Protein 3CU0 (pdb70)

Nearest PDB structures (foldseek):
  3cu0-assembly1_B  TM=1.004E+00  e=2.466E-55  Homo sapiens
  1kws-assembly1_A  TM=9.991E-01  e=2.102E-51  Homo sapiens
  1kws-assembly1_B  TM=9.968E-01  e=1.285E-50  Homo sapiens
  1fgg-assembly1_B  TM=9.964E-01  e=1.549E-50  Homo sapiens
  2d0j-assembly2_D  TM=9.279E-01  e=7.425E-31  Homo sapiens

Solvent-accessible surface area: 20368 Å² total; per-residue (Å²): 64,12,0,14,0,0,0,13,4,102,76,64,54,14,4,38,0,1,0,12,22,6,9,19,11,1,44,37,11,85,159,11,7,0,0,0,0,4,42,21,99,28,73,36,121,34,0,44,38,22,1,80,92,29,74,26,80,39,0,7,0,21,26,108,61,157,304,54,85,50,161,15,8,74,2,9,16,39,0,1,36,0,5,42,56,152,30,37,31,72,26,43,86,62,120,32,19,89,120,77,39,62,0,0,0,0,0,0,29,11,24,3,3,4,8,90,76,0,0,62,35,0,22,162,11,89,13,1,0,0,2,1,2,0,10,13,29,14,0,47,10,6,3,8,84,39,124,100,39,128,11,90,20,42,27,15,21,82,67,97,88,16,65,4,4,5,20,6,0,0,0,0,0,4,0,62,30,1,43,98,75,76,121,0,84,1,62,65,117,13,89,150,26,36,21,19,7,17,0,0,65,96,7,32,82,43,115,67,5,46,22,63,0,59,82,7,70,101,4,6,0,2,52,9,95,26,60,164,23,160,32,62,40,18,118,109,9,60,99,119,70,127,29,5,68,117,93,18,74,17,79,29,0,15,0,0,0,13,4,115,72,67,58,12,5,39,0,1,0,13,23,6,11,15,11,0,41,25,14,80,155,13,12,0,0,0,0,3,30,17,101,27,70,34,118,35,0,45,39,22,1,80,90,24,79,26,96,36,0,5,0,14,42,91,28,160,151,86,14,4,56,0,7,18,53,0,1,44,0,5,34,53,130,28,38,28,82,27,46,38,60,124,33,18,89,133,76,39,63,0,0,0,0,0,0,31,11,23,4,2,4,8,107,91,0,0,77,50,0,15,165,7,213,15,0,0,0,3,0,3,0,11,15,26,14,0,49,9,6,5,4,91,39,44,150,39,120,12,101,24,50,23,18,19,83,56,95,87,16,66,4,4,6,19,6,0,0,0,0,0,3,2,57,31,2,42,100,78,72,83,1,74,2,61,55,111,12,88,158,19,45,12,19,6,18,0,0,68,94,7,30,74,47,124,71,3,30,21,55,0,57,82,8,72,103,6,7,0,4,48,10,122,28,60,182,24,74,36,63,51,8,112,97,4,100,191,108,71,129,22,5,66,124,91,19,72,16

Structure (mmCIF, N/CA/C/O backbone):
data_3CU0
#
_entry.id   3CU0
#
_cell.length_a   57.047
_cell.length_b   48.399
_cell.length_c   103.708
_cell.angle_alpha   90.00
_cell.angle_beta   92.40
_cell.angle_gamma   90.00
#
_symmetry.space_group_name_H-M   'P 1 21 1'
#
loop_
_entity.id
_entity.type
_entity.pdbx_description
1 polymer 'Galactosylgalactosylxylosylprotein 3-beta-glucuronosyltransferase 3'
2 branched beta-D-galactopyranose-(1-3)-beta-D-galactopyranose
3 non-polymer 'MANGANESE (II) ION'
4 non-polymer 'SULFATE ION'
5 non-polymer "URIDINE-5'-DIPHOSPHATE"
6 water water
#
loop_
_atom_site.group_PDB
_atom_site.id
_atom_site.type_symbol
_atom_site.label_atom_id
_atom_site.label_alt_id
_atom_site.label_comp_id
_atom_site.label_asym_id
_atom_site.label_entity_id
_atom_site.label_seq_id
_atom_site.pdbx_PDB_ins_code
_atom_site.Cartn_x
_atom_site.Cartn_y
_atom_site.Cartn_z
_atom_site.occupancy
_atom_site.B_iso_or_equiv
_atom_site.auth_seq_id
_atom_site.auth_comp_id
_atom_site.auth_asym_id
_atom_site.auth_atom_id
_atom_site.pdbx_PDB_model_num
ATOM 1 N N . MET A 1 21 ? -2.826 1.596 5.620 1.00 36.52 75 MET A N 1
ATOM 2 C CA . MET A 1 21 ? -1.803 0.620 5.141 1.00 36.80 75 MET A CA 1
ATOM 3 C C . MET A 1 21 ? -0.974 0.090 6.307 1.00 34.12 75 MET A C 1
ATOM 4 O O . MET A 1 21 ? -0.723 0.812 7.270 1.00 33.62 75 MET A O 1
ATOM 9 N N . THR A 1 22 ? -0.548 -1.167 6.221 1.00 30.58 76 THR A N 1
ATOM 10 C CA . THR A 1 22 ? 0.240 -1.773 7.295 1.00 29.05 76 THR A CA 1
ATOM 11 C C . THR A 1 22 ? 1.723 -1.449 7.206 1.00 25.82 76 THR A C 1
ATOM 12 O O . THR A 1 22 ? 2.320 -1.516 6.138 1.00 23.29 76 THR A O 1
ATOM 16 N N . ILE A 1 23 ? 2.314 -1.109 8.345 1.00 25.17 77 ILE A N 1
ATOM 17 C CA . ILE A 1 23 ? 3.738 -0.794 8.408 1.00 22.28 77 ILE A CA 1
ATOM 18 C C . ILE A 1 23 ? 4.494 -1.972 9.022 1.00 21.53 77 ILE A C 1
ATOM 19 O O . ILE A 1 23 ? 4.159 -2.419 10.117 1.00 23.59 77 ILE A O 1
ATOM 24 N N . TYR A 1 24 ? 5.500 -2.475 8.314 1.00 20.80 78 TYR A N 1
ATOM 25 C CA . TYR A 1 24 ? 6.324 -3.569 8.823 1.00 21.59 78 TYR A CA 1
ATOM 26 C C . TYR A 1 24 ? 7.630 -2.947 9.311 1.00 20.03 78 TYR A C 1
ATOM 27 O O . TYR A 1 24 ? 8.415 -2.428 8.517 1.00 21.10 78 TYR A O 1
ATOM 36 N N . VAL A 1 25 ? 7.848 -2.995 10.617 1.00 19.13 79 VAL A N 1
ATOM 37 C CA . VAL A 1 25 ? 9.044 -2.423 11.226 1.00 18.67 79 VAL A CA 1
ATOM 38 C C . VAL A 1 25 ? 10.128 -3.484 11.432 1.00 17.41 79 VAL A C 1
ATOM 39 O O . VAL A 1 25 ? 9.946 -4.440 12.186 1.00 19.63 79 VAL A O 1
ATOM 43 N N . VAL A 1 26 ? 11.258 -3.305 10.758 1.00 16.25 80 VAL A N 1
ATOM 44 C CA . VAL A 1 26 ? 12.368 -4.250 10.841 1.00 18.12 80 VAL A CA 1
ATOM 45 C C . VAL A 1 26 ? 13.389 -3.787 11.862 1.00 18.84 80 VAL A C 1
ATOM 46 O O . VAL A 1 26 ? 14.038 -2.759 11.687 1.00 18.51 80 VAL A O 1
ATOM 50 N N . THR A 1 27 ? 13.546 -4.573 12.917 1.00 19.57 81 THR A N 1
ATOM 51 C CA . THR A 1 27 ? 14.452 -4.216 13.989 1.00 18.33 81 THR A CA 1
ATOM 52 C C . THR A 1 27 ? 15.474 -5.284 14.389 1.00 19.97 81 THR A C 1
ATOM 53 O O . THR A 1 27 ? 15.114 -6.336 14.914 1.00 20.34 81 THR A O 1
ATOM 57 N N . PRO A 1 28 ? 16.759 -5.043 14.110 1.00 20.46 82 PRO A N 1
ATOM 58 C CA . PRO A 1 28 ? 17.753 -6.043 14.514 1.00 22.35 82 PRO A CA 1
ATOM 59 C C . PRO A 1 28 ? 18.069 -5.758 15.987 1.00 22.79 82 PRO A C 1
ATOM 60 O O . PRO A 1 28 ? 17.988 -4.610 16.433 1.00 21.28 82 PRO A O 1
ATOM 64 N N . THR A 1 29 ? 18.407 -6.788 16.751 1.00 23.65 83 THR A N 1
ATOM 65 C CA . THR A 1 29 ? 18.715 -6.583 18.160 1.00 24.69 83 THR A CA 1
ATOM 66 C C . THR A 1 29 ? 19.660 -7.687 18.623 1.00 26.19 83 THR A C 1
ATOM 67 O O . THR A 1 29 ? 19.657 -8.784 18.065 1.00 25.09 83 THR A O 1
ATOM 71 N N . TYR A 1 30 ? 20.478 -7.388 19.627 1.00 27.47 84 TYR A N 1
ATOM 72 C CA . TYR A 1 30 ? 21.427 -8.363 20.162 1.00 25.48 84 TYR A CA 1
ATOM 73 C C . TYR A 1 30 ? 21.497 -8.211 21.675 1.00 25.57 84 TYR A C 1
ATOM 74 O O . TYR A 1 30 ? 21.283 -7.126 22.208 1.00 23.50 84 TYR A O 1
ATOM 83 N N . ALA A 1 31 ? 21.800 -9.299 22.368 1.00 25.26 85 ALA A N 1
ATOM 84 C CA . ALA A 1 31 ? 21.865 -9.263 23.820 1.00 25.21 85 ALA A CA 1
ATOM 85 C C . ALA A 1 31 ? 23.047 -8.479 24.379 1.00 24.37 85 ALA A C 1
ATOM 86 O O . ALA A 1 31 ? 24.191 -8.673 23.981 1.00 25.74 85 ALA A O 1
ATOM 88 N N . ARG A 1 32 ? 22.744 -7.568 25.296 1.00 25.31 86 ARG A N 1
ATOM 89 C CA . ARG A 1 32 ? 23.747 -6.765 25.991 1.00 23.32 86 ARG A CA 1
ATOM 90 C C . ARG A 1 32 ? 23.021 -6.127 27.169 1.00 23.22 86 ARG A C 1
ATOM 91 O O . ARG A 1 32 ? 21.789 -6.152 27.228 1.00 24.05 86 ARG A O 1
ATOM 99 N N . LEU A 1 33 ? 23.772 -5.584 28.118 1.00 22.46 87 LEU A N 1
ATOM 100 C CA . LEU A 1 33 ? 23.172 -4.995 29.307 1.00 23.70 87 LEU A CA 1
ATOM 101 C C . LEU A 1 33 ? 21.885 -4.192 29.074 1.00 22.41 87 LEU A C 1
ATOM 102 O O . LEU A 1 33 ? 20.868 -4.459 29.714 1.00 20.05 87 LEU A O 1
ATOM 107 N N . VAL A 1 34 ? 21.914 -3.237 28.147 1.00 21.33 88 VAL A N 1
ATOM 108 C CA . VAL A 1 34 ? 20.740 -2.395 27.898 1.00 21.53 88 VAL A CA 1
ATOM 109 C C . VAL A 1 34 ? 19.683 -2.921 26.918 1.00 22.35 88 VAL A C 1
ATOM 110 O O . VAL A 1 34 ? 18.699 -2.234 26.653 1.00 20.68 88 VAL A O 1
ATOM 114 N N . GLN A 1 35 ? 19.858 -4.130 26.393 1.00 22.49 89 GLN A N 1
ATOM 115 C CA . GLN A 1 35 ? 18.897 -4.649 25.424 1.00 22.44 89 GLN A CA 1
ATOM 116 C C . GLN A 1 35 ? 17.430 -4.556 25.828 1.00 22.06 89 GLN A C 1
ATOM 117 O O . GLN A 1 35 ? 16.627 -3.964 25.108 1.00 20.91 89 GLN A O 1
ATOM 123 N N . LYS A 1 36 ? 17.072 -5.138 26.966 1.00 20.45 90 LYS A N 1
ATOM 124 C CA . LYS A 1 36 ? 15.676 -5.113 27.387 1.00 20.61 90 LYS A CA 1
ATOM 125 C C . LYS A 1 36 ? 15.131 -3.697 27.547 1.00 21.26 90 LYS A C 1
ATOM 126 O O . LYS A 1 36 ? 14.008 -3.412 27.135 1.00 18.70 90 LYS A O 1
ATOM 132 N N . ALA A 1 37 ? 15.916 -2.806 28.141 1.00 20.67 91 ALA A N 1
ATOM 133 C CA . ALA A 1 37 ? 15.448 -1.432 28.306 1.00 20.61 91 ALA A CA 1
ATOM 134 C C . ALA A 1 37 ? 15.134 -0.828 26.935 1.00 19.80 91 ALA A C 1
ATOM 135 O O . ALA A 1 37 ? 14.135 -0.124 26.778 1.00 20.03 91 ALA A O 1
ATOM 137 N N . GLU A 1 38 ? 15.984 -1.099 25.944 1.00 18.24 92 GLU A N 1
ATOM 138 C CA . GLU A 1 38 ? 15.757 -0.563 24.601 1.00 18.20 92 GLU A CA 1
ATOM 139 C C . GLU A 1 38 ? 14.503 -1.164 23.957 1.00 19.21 92 GLU A C 1
ATOM 140 O O . GLU A 1 38 ? 13.709 -0.444 23.340 1.00 17.98 92 GLU A O 1
ATOM 146 N N . LEU A 1 39 ? 14.312 -2.475 24.099 1.00 17.33 93 LEU A N 1
ATOM 147 C CA . LEU A 1 39 ? 13.141 -3.121 23.512 1.00 19.39 93 LEU A CA 1
ATOM 148 C C . LEU A 1 39 ? 11.851 -2.715 24.242 1.00 20.79 93 LEU A C 1
ATOM 149 O O . LEU A 1 39 ? 10.769 -2.710 23.650 1.00 19.55 93 LEU A O 1
ATOM 154 N N . VAL A 1 40 ? 11.961 -2.372 25.521 1.00 18.46 94 VAL A N 1
ATOM 155 C CA . VAL A 1 40 ? 10.791 -1.939 26.273 1.00 21.10 94 VAL A CA 1
ATOM 156 C C . VAL A 1 40 ? 10.287 -0.604 25.718 1.00 22.81 94 VAL A C 1
ATOM 157 O O . VAL A 1 40 ? 9.092 -0.442 25.457 1.00 20.70 94 VAL A O 1
ATOM 161 N N A ARG A 1 41 ? 11.181 0.361 25.528 0.50 22.44 95 ARG A N 1
ATOM 162 N N B ARG A 1 41 ? 11.208 0.337 25.529 0.50 22.18 95 ARG A N 1
ATOM 163 C CA A ARG A 1 41 ? 10.728 1.642 25.009 0.50 23.21 95 ARG A CA 1
ATOM 164 C CA B ARG A 1 41 ? 10.860 1.653 25.009 0.50 23.0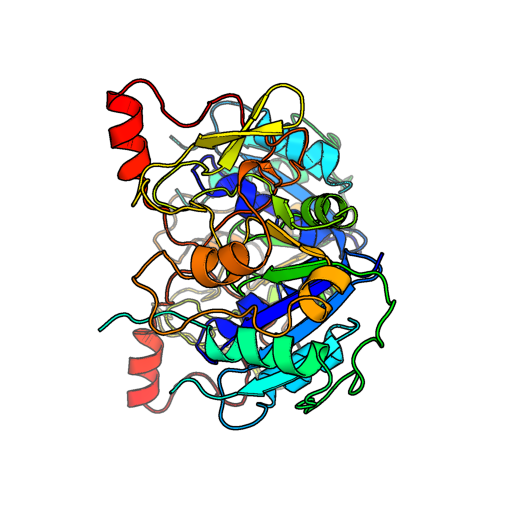6 95 ARG A CA 1
ATOM 165 C C A ARG A 1 41 ? 10.324 1.570 23.541 0.50 22.32 95 ARG A C 1
ATOM 166 C C B ARG A 1 41 ? 10.371 1.584 23.562 0.50 22.19 95 ARG A C 1
ATOM 167 O O A ARG A 1 41 ? 9.414 2.278 23.114 0.50 21.70 95 ARG A O 1
ATOM 168 O O B ARG A 1 41 ? 9.442 2.294 23.180 0.50 21.75 95 ARG A O 1
ATOM 183 N N . LEU A 1 42 ? 10.978 0.713 22.763 1.00 20.67 96 LEU A N 1
ATOM 184 C CA . LEU A 1 42 ? 10.596 0.593 21.361 1.00 21.05 96 LEU A CA 1
ATOM 185 C C . LEU A 1 42 ? 9.229 -0.077 21.221 1.00 21.60 96 LEU A C 1
ATOM 186 O O . LEU A 1 42 ? 8.386 0.388 20.450 1.00 19.63 96 LEU A O 1
ATOM 191 N N . SER A 1 43 ? 9.003 -1.164 21.958 1.00 21.85 97 SER A N 1
ATOM 192 C CA . SER A 1 43 ? 7.714 -1.846 21.900 1.00 22.24 97 SER A CA 1
ATOM 193 C C . SER A 1 43 ? 6.595 -0.956 22.441 1.00 21.29 97 SER A C 1
ATOM 194 O O . SER A 1 43 ? 5.475 -0.974 21.920 1.00 21.17 97 SER A O 1
ATOM 197 N N . GLN A 1 44 ? 6.890 -0.164 23.470 1.00 21.58 98 GLN A N 1
ATOM 198 C CA . GLN A 1 44 ? 5.880 0.729 24.026 1.00 22.29 98 GLN A CA 1
ATOM 199 C C . GLN A 1 44 ? 5.533 1.840 23.037 1.00 22.31 98 GLN A C 1
ATOM 200 O O . GLN A 1 44 ? 4.390 2.311 22.986 1.00 22.56 98 GLN A O 1
ATOM 206 N N . THR A 1 45 ? 6.513 2.253 22.242 1.00 20.05 99 THR A N 1
ATOM 207 C CA . THR A 1 45 ? 6.274 3.272 21.229 1.00 19.70 99 THR A CA 1
ATOM 208 C C . THR A 1 45 ? 5.355 2.669 20.172 1.00 19.81 99 THR A C 1
ATOM 209 O O . THR A 1 45 ? 4.368 3.282 19.768 1.00 20.49 99 THR A O 1
ATOM 213 N N . LEU A 1 46 ? 5.693 1.460 19.732 1.00 18.89 100 LEU A N 1
ATOM 214 C CA . LEU A 1 46 ? 4.927 0.771 18.703 1.00 21.50 100 LEU A CA 1
ATOM 215 C C . LEU A 1 46 ? 3.494 0.430 19.101 1.00 22.57 100 LEU A C 1
ATOM 216 O O . LEU A 1 46 ? 2.631 0.290 18.236 1.00 23.35 100 LEU A O 1
ATOM 221 N N . SER A 1 47 ? 3.235 0.288 20.395 1.00 23.27 101 SER A N 1
ATOM 222 C CA . SER A 1 47 ? 1.890 -0.040 20.843 1.00 27.24 101 SER A CA 1
ATOM 223 C C . SER A 1 47 ? 0.954 1.144 20.629 1.00 27.99 101 SER A C 1
ATOM 224 O O . SER A 1 47 ? -0.262 1.003 20.725 1.00 30.98 101 SER A O 1
ATOM 227 N N . LEU A 1 48 ? 1.527 2.308 20.333 1.00 29.14 102 LEU A N 1
ATOM 228 C CA . LEU A 1 48 ? 0.756 3.527 20.100 1.00 28.87 102 LEU A CA 1
ATOM 229 C C . LEU A 1 48 ? 0.377 3.674 18.624 1.00 29.26 102 LEU A C 1
ATOM 230 O O . LEU A 1 48 ? -0.390 4.564 18.260 1.00 29.57 102 LEU A O 1
ATOM 235 N N . VAL A 1 49 ? 0.912 2.794 17.784 1.00 27.31 103 VAL A N 1
ATOM 236 C CA . VAL A 1 49 ? 0.672 2.858 16.346 1.00 27.34 103 VAL A CA 1
ATOM 237 C C . VAL A 1 49 ? -0.205 1.740 15.808 1.00 27.72 103 VAL A C 1
ATOM 238 O O . VAL A 1 49 ? 0.123 0.567 15.938 1.00 24.54 103 VAL A O 1
ATOM 242 N N . PRO A 1 50 ? -1.328 2.097 15.170 1.00 29.28 104 PRO A N 1
ATOM 243 C CA . PRO A 1 50 ? -2.242 1.101 14.608 1.00 29.18 104 PRO A CA 1
ATOM 244 C C . PRO A 1 50 ? -1.667 0.451 13.349 1.00 30.38 104 PRO A C 1
ATOM 245 O O . PRO A 1 50 ? -0.763 1.002 12.708 1.00 27.16 104 PRO A O 1
ATOM 249 N N . ARG A 1 51 ? -2.200 -0.720 13.004 1.00 29.61 105 ARG A N 1
ATOM 250 C CA . ARG A 1 51 ? -1.767 -1.468 11.828 1.00 30.96 105 ARG A CA 1
ATOM 251 C C . ARG A 1 51 ? -0.260 -1.481 11.649 1.00 30.62 105 ARG A C 1
ATOM 252 O O . ARG A 1 51 ? 0.266 -1.040 10.622 1.00 27.12 105 ARG A O 1
ATOM 260 N N . LEU A 1 52 ? 0.429 -1.996 12.661 1.00 29.23 106 LEU A N 1
ATOM 261 C CA . LEU A 1 52 ? 1.879 -2.078 12.638 1.00 28.66 106 LEU A CA 1
ATOM 262 C C . LEU A 1 52 ? 2.328 -3.498 12.965 1.00 28.86 106 LEU A C 1
ATOM 263 O O . LEU A 1 52 ? 1.896 -4.086 13.954 1.00 31.05 106 LEU A O 1
ATOM 268 N N . HIS A 1 53 ? 3.201 -4.039 12.124 1.00 27.23 107 HIS A N 1
ATOM 269 C CA . HIS A 1 53 ? 3.707 -5.395 12.298 1.00 27.07 107 HIS A CA 1
ATOM 270 C C . HIS A 1 53 ? 5.214 -5.334 12.595 1.00 26.29 107 HIS A C 1
ATOM 271 O O . HIS A 1 53 ? 6.012 -4.918 11.754 1.00 23.92 107 HIS A O 1
ATOM 278 N N . TRP A 1 54 ? 5.596 -5.747 13.798 1.00 24.91 108 TRP A N 1
ATOM 279 C CA . TRP A 1 54 ? 6.997 -5.708 14.204 1.00 23.14 108 TRP A CA 1
ATOM 280 C C . TRP A 1 54 ? 7.755 -6.978 13.858 1.00 23.38 108 TRP A C 1
ATOM 281 O O . TRP A 1 54 ? 7.380 -8.073 14.277 1.00 24.14 108 TRP A O 1
ATOM 292 N N . LEU A 1 55 ? 8.819 -6.818 13.077 1.00 22.15 109 LEU A N 1
ATOM 293 C CA . LEU A 1 55 ? 9.678 -7.927 12.681 1.00 22.31 109 LEU A CA 1
ATOM 294 C C . LEU A 1 55 ? 10.973 -7.770 13.471 1.00 22.08 109 LEU A C 1
ATOM 295 O O . LEU A 1 55 ? 11.890 -7.057 13.057 1.00 22.20 109 LEU A O 1
ATOM 300 N N . LEU A 1 56 ? 11.031 -8.425 14.622 1.00 21.30 110 LEU A N 1
ATOM 301 C CA . LEU A 1 56 ? 12.198 -8.348 15.493 1.00 21.69 110 LEU A CA 1
ATOM 302 C C . LEU A 1 56 ? 13.142 -9.491 15.159 1.00 22.22 110 LEU A C 1
ATOM 303 O O . LEU A 1 56 ? 12.774 -10.658 15.262 1.00 23.95 110 LEU A O 1
ATOM 308 N N . VAL A 1 57 ? 14.356 -9.148 14.747 1.00 22.58 111 VAL A N 1
ATOM 309 C CA . VAL A 1 57 ? 15.349 -10.145 14.369 1.00 22.61 111 VAL A CA 1
ATOM 310 C C . VAL A 1 57 ? 16.502 -10.172 15.369 1.00 24.62 111 VAL A C 1
ATOM 311 O O . VAL A 1 57 ? 17.258 -9.208 15.470 1.00 22.55 111 VAL A O 1
ATOM 315 N N . GLU A 1 58 ? 16.639 -11.279 16.098 1.00 25.31 112 GLU A N 1
ATOM 316 C CA . GLU A 1 58 ? 17.712 -11.412 17.079 1.00 27.04 112 GLU A CA 1
ATOM 317 C C . GLU A 1 58 ? 19.028 -11.846 16.465 1.00 28.93 112 GLU A C 1
ATOM 318 O O . GLU A 1 58 ? 19.071 -12.757 15.636 1.00 30.87 112 GLU A O 1
ATOM 324 N N . ASP A 1 59 ? 20.102 -11.192 16.892 1.00 29.10 113 ASP A N 1
ATOM 325 C CA . ASP A 1 59 ? 21.434 -11.530 16.435 1.00 30.74 113 ASP A CA 1
ATOM 326 C C . ASP A 1 59 ? 21.924 -12.603 17.409 1.00 31.47 113 ASP A C 1
ATOM 327 O O . ASP A 1 59 ? 22.724 -12.330 18.306 1.00 28.83 113 ASP A O 1
ATOM 332 N N . ALA A 1 60 ? 21.410 -13.817 17.239 1.00 31.67 114 ALA A N 1
ATOM 333 C CA . ALA A 1 60 ? 21.783 -14.942 18.091 1.00 32.72 114 ALA A CA 1
ATOM 334 C C . ALA A 1 60 ? 21.864 -16.219 17.260 1.00 34.75 114 ALA A C 1
ATOM 335 O O . ALA A 1 60 ? 21.748 -16.183 16.032 1.00 35.90 114 ALA A O 1
ATOM 337 N N . GLU A 1 61 ? 22.070 -17.345 17.936 1.00 35.84 115 GLU A N 1
ATOM 338 C CA . GLU A 1 61 ? 22.152 -18.642 17.271 1.00 36.27 115 GLU A CA 1
ATOM 339 C C . GLU A 1 61 ? 20.774 -19.293 17.340 1.00 35.62 115 GLU A C 1
ATOM 340 O O . GLU A 1 61 ? 20.472 -20.228 16.596 1.00 37.14 115 GLU A O 1
ATOM 342 N N . GLY A 1 62 ? 19.941 -18.775 18.238 1.00 34.60 116 GLY A N 1
ATOM 343 C CA . GLY A 1 62 ? 18.593 -19.280 18.417 1.00 31.57 116 GLY A CA 1
ATOM 344 C C . GLY A 1 62 ? 17.824 -18.264 19.238 1.00 31.93 116 GLY A C 1
ATOM 345 O O . GLY A 1 62 ? 18.436 -17.362 19.808 1.00 33.45 116 GLY A O 1
ATOM 346 N N . PRO A 1 63 ? 16.494 -18.370 19.334 1.00 29.95 117 PRO A N 1
ATOM 347 C CA . PRO A 1 63 ? 15.767 -17.376 20.129 1.00 30.45 117 PRO A CA 1
ATOM 348 C C . PRO A 1 63 ? 16.158 -17.404 21.598 1.00 31.96 117 PRO A C 1
ATOM 349 O O . PRO A 1 63 ? 16.517 -18.457 22.135 1.00 32.52 117 PRO A O 1
ATOM 353 N N . THR A 1 64 ? 16.101 -16.242 22.243 1.00 30.93 118 THR A N 1
ATOM 354 C CA . THR A 1 64 ? 16.439 -16.139 23.655 1.00 30.12 118 THR A CA 1
ATOM 355 C C . THR A 1 64 ? 15.141 -15.960 24.429 1.00 29.36 118 THR A C 1
ATOM 356 O O . THR A 1 64 ? 14.168 -15.419 23.906 1.00 30.46 118 THR A O 1
ATOM 360 N N . PRO A 1 65 ? 15.091 -16.441 25.678 1.00 28.62 119 PRO A N 1
ATOM 361 C CA . PRO A 1 65 ? 13.843 -16.266 26.421 1.00 27.57 119 PRO A CA 1
ATOM 362 C C . PRO A 1 65 ? 13.525 -14.806 26.740 1.00 25.20 119 PRO A C 1
ATOM 363 O O . PRO A 1 65 ? 12.362 -14.441 26.877 1.00 26.05 119 PRO A O 1
ATOM 367 N N . LEU A 1 66 ? 14.553 -13.969 26.845 1.00 25.84 120 LEU A N 1
ATOM 368 C CA . LEU A 1 66 ? 14.335 -12.552 27.141 1.00 24.79 120 LEU A CA 1
ATOM 369 C C . LEU A 1 66 ? 13.479 -11.920 26.042 1.00 24.23 120 LEU A C 1
ATOM 370 O O . LEU A 1 66 ? 12.419 -11.349 26.316 1.00 24.16 120 LEU A O 1
ATOM 375 N N . VAL A 1 67 ? 13.931 -12.032 24.797 1.00 24.17 121 VAL A N 1
ATOM 376 C CA . VAL A 1 67 ? 13.185 -11.473 23.668 1.00 24.12 121 VAL A CA 1
ATOM 377 C C . VAL A 1 67 ? 11.832 -12.167 23.470 1.00 25.33 121 VAL A C 1
ATOM 378 O O . VAL A 1 67 ? 10.809 -11.509 23.302 1.00 25.33 121 VAL A O 1
ATOM 382 N N . SER A 1 68 ? 11.818 -13.497 23.499 1.00 26.04 122 SER A N 1
ATOM 383 C CA . SER A 1 68 ? 10.566 -14.233 23.324 1.00 26.83 122 SER A CA 1
ATOM 384 C C . SER A 1 68 ? 9.507 -13.791 24.337 1.00 26.26 122 SER A C 1
ATOM 385 O O . SER A 1 68 ? 8.335 -13.628 23.998 1.00 26.36 122 SER A O 1
ATOM 388 N N . GLY A 1 69 ? 9.923 -13.604 25.584 1.00 26.43 123 GLY A N 1
ATOM 389 C CA . GLY A 1 69 ? 8.985 -13.183 26.608 1.00 25.55 123 GLY A CA 1
ATOM 390 C C . GLY A 1 69 ? 8.487 -11.762 26.407 1.00 25.38 123 GLY A C 1
ATOM 391 O O . GLY A 1 69 ? 7.295 -11.485 26.570 1.00 25.62 123 GLY A O 1
ATOM 392 N N . LEU A 1 70 ? 9.393 -10.854 26.058 1.00 24.61 124 LEU A N 1
ATOM 393 C CA . LEU A 1 70 ? 9.006 -9.466 25.845 1.00 23.84 124 LEU A CA 1
ATOM 394 C C . LEU A 1 70 ? 8.024 -9.361 24.684 1.00 24.21 124 LEU A C 1
ATOM 395 O O . LEU A 1 70 ? 7.025 -8.649 24.774 1.00 26.07 124 LEU A O 1
ATOM 400 N N . LEU A 1 71 ? 8.294 -10.070 23.593 1.00 25.63 125 LEU A N 1
ATOM 401 C CA . LEU A 1 71 ? 7.379 -10.030 22.458 1.00 27.24 125 LEU A CA 1
ATOM 402 C C . LEU A 1 71 ? 5.992 -10.508 22.878 1.00 27.82 125 LEU A C 1
ATOM 403 O O . LEU A 1 71 ? 4.992 -9.833 22.627 1.00 28.33 125 LEU A O 1
ATOM 408 N N . ALA A 1 72 ? 5.939 -11.659 23.541 1.00 28.57 126 ALA A N 1
ATOM 409 C CA . ALA A 1 72 ? 4.670 -12.237 23.981 1.00 31.83 126 ALA A CA 1
ATOM 410 C C . ALA A 1 72 ? 3.866 -11.329 24.907 1.00 32.16 126 ALA A C 1
ATOM 411 O O . ALA A 1 72 ? 2.637 -11.332 24.870 1.00 34.51 126 ALA A O 1
ATOM 413 N N . ALA A 1 73 ? 4.552 -10.549 25.733 1.00 31.95 127 ALA A N 1
ATOM 414 C CA . ALA A 1 73 ? 3.868 -9.656 26.660 1.00 29.12 127 ALA A CA 1
ATOM 415 C C . ALA A 1 73 ? 3.578 -8.282 26.067 1.00 29.25 127 ALA A C 1
ATOM 416 O O . ALA A 1 73 ? 2.781 -7.519 26.622 1.00 27.25 127 ALA A O 1
ATOM 418 N N . SER A 1 74 ? 4.211 -7.972 24.939 1.00 28.13 128 SER A N 1
ATOM 419 C CA . SER A 1 74 ? 4.049 -6.668 24.292 1.00 29.12 128 SER A CA 1
ATOM 420 C C . SER A 1 74 ? 2.643 -6.353 23.799 1.00 28.29 128 SER A C 1
ATOM 421 O O . SER A 1 74 ? 2.234 -5.191 23.788 1.00 27.40 128 SER A O 1
ATOM 424 N N . GLY A 1 75 ? 1.915 -7.379 23.370 1.00 27.37 129 GLY A N 1
ATOM 425 C CA . GLY A 1 75 ? 0.570 -7.159 22.865 1.00 26.10 129 GLY A CA 1
ATOM 426 C C . GLY A 1 75 ? 0.569 -6.636 21.437 1.00 26.64 129 GLY A C 1
ATOM 427 O O . GLY A 1 75 ? -0.461 -6.200 20.919 1.00 25.75 129 GLY A O 1
ATOM 428 N N . LEU A 1 76 ? 1.728 -6.672 20.788 1.00 26.02 130 LEU A N 1
ATOM 429 C CA . LEU A 1 76 ? 1.834 -6.193 19.411 1.00 27.12 130 LEU A CA 1
ATOM 430 C C . LEU A 1 76 ? 1.711 -7.327 18.394 1.00 27.38 130 LEU A C 1
ATOM 431 O O . LEU A 1 76 ? 1.795 -8.505 18.747 1.00 27.53 130 LEU A O 1
ATOM 436 N N . LEU A 1 77 ? 1.497 -6.957 17.132 1.00 27.77 131 LEU A N 1
ATOM 437 C CA . LEU A 1 77 ? 1.447 -7.925 16.040 1.00 27.90 131 LEU A CA 1
ATOM 438 C C . LEU A 1 77 ? 2.927 -8.043 15.698 1.00 28.53 131 LEU A C 1
ATOM 439 O O . LEU A 1 77 ? 3.568 -7.039 15.377 1.00 26.61 131 LEU A O 1
ATOM 444 N N . PHE A 1 78 ? 3.473 -9.252 15.764 1.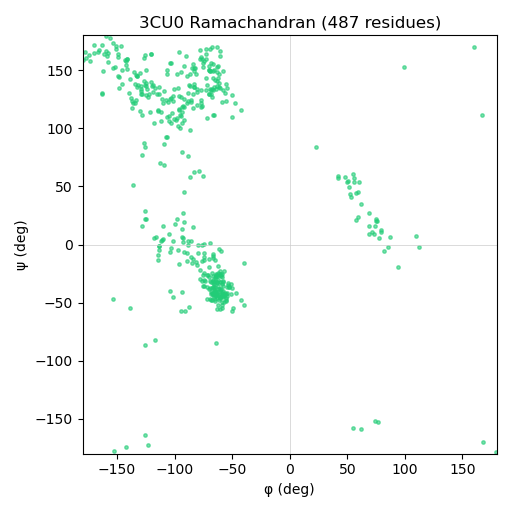00 26.06 132 PHE A N 1
ATOM 445 C CA . PHE A 1 78 ? 4.895 -9.425 15.513 1.00 27.46 132 PHE A CA 1
ATOM 446 C C . PHE A 1 78 ? 5.257 -10.766 14.908 1.00 27.97 132 PHE A C 1
ATOM 447 O O . PHE A 1 78 ? 4.475 -11.714 14.948 1.00 29.20 132 PHE A O 1
ATOM 455 N N . THR A 1 79 ? 6.473 -10.816 14.369 1.00 28.05 133 THR A N 1
ATOM 456 C CA . THR A 1 79 ? 7.066 -12.017 13.799 1.00 27.33 133 THR A CA 1
ATOM 457 C C . THR A 1 79 ? 8.500 -12.024 14.336 1.00 28.13 133 THR A C 1
ATOM 458 O O . THR A 1 79 ? 9.258 -11.069 14.136 1.00 27.95 133 THR A O 1
ATOM 462 N N . HIS A 1 80 ? 8.853 -13.100 15.031 1.00 26.14 134 HIS A N 1
ATOM 463 C CA . HIS A 1 80 ? 10.168 -13.262 15.648 1.00 25.33 134 HIS A CA 1
ATOM 464 C C . HIS A 1 80 ? 11.125 -13.984 14.698 1.00 26.76 134 HIS A C 1
ATOM 465 O O . HIS A 1 80 ? 10.823 -15.075 14.206 1.00 26.61 134 HIS A O 1
ATOM 472 N N . LEU A 1 81 ? 12.272 -13.370 14.424 1.00 25.42 135 LEU A N 1
ATOM 473 C CA . LEU A 1 81 ? 13.258 -13.970 13.527 1.00 26.97 135 LEU A CA 1
ATOM 474 C C . LEU A 1 81 ? 14.622 -14.069 14.205 1.00 28.28 135 LEU A C 1
ATOM 475 O O . LEU A 1 81 ? 14.868 -13.409 15.211 1.00 28.81 135 LEU A O 1
ATOM 480 N N . VAL A 1 82 ? 15.508 -14.894 13.658 1.00 28.09 136 VAL A N 1
ATOM 481 C CA . VAL A 1 82 ? 16.838 -15.063 14.235 1.00 31.24 136 VAL A CA 1
ATOM 482 C C . VAL A 1 82 ? 17.907 -15.373 13.199 1.00 32.77 136 VAL A C 1
ATOM 483 O O . VAL A 1 82 ? 17.707 -16.209 12.322 1.00 34.54 136 VAL A O 1
ATOM 487 N N . VAL A 1 83 ? 19.045 -14.700 13.314 1.00 34.65 137 VAL A N 1
ATOM 488 C CA . VAL A 1 83 ? 20.173 -14.924 12.418 1.00 36.31 137 VAL A CA 1
ATOM 489 C C . VAL A 1 83 ? 21.429 -14.337 13.049 1.00 38.53 137 VAL A C 1
ATOM 490 O O . VAL A 1 83 ? 21.441 -13.188 13.497 1.00 38.10 137 VAL A O 1
ATOM 494 N N . LEU A 1 84 ? 22.482 -15.142 13.086 1.00 40.22 138 LEU A N 1
ATOM 495 C CA . LEU A 1 84 ? 23.743 -14.738 13.685 1.00 42.91 138 LEU A CA 1
ATOM 496 C C . LEU A 1 84 ? 24.598 -13.883 12.760 1.00 44.99 138 LEU A C 1
ATOM 497 O O . LEU A 1 84 ? 24.568 -14.048 11.541 1.00 45.91 138 LEU A O 1
ATOM 502 N N . THR A 1 85 ? 25.347 -12.954 13.347 1.00 46.06 139 THR A N 1
ATOM 503 C CA . THR A 1 85 ? 26.232 -12.091 12.575 1.00 47.98 139 THR A CA 1
ATOM 504 C C . THR A 1 85 ? 27.534 -12.858 12.357 1.00 50.64 139 THR A C 1
ATOM 505 O O . THR A 1 85 ? 28.119 -13.380 13.305 1.00 50.43 139 THR A O 1
ATOM 509 N N . PRO A 1 86 ? 28.007 -12.936 11.103 1.00 53.23 140 PRO A N 1
ATOM 510 C CA . PRO A 1 86 ? 29.249 -13.654 10.804 1.00 54.82 140 PRO A CA 1
ATOM 511 C C . PRO A 1 86 ? 30.479 -13.034 11.465 1.00 56.43 140 PRO A C 1
ATOM 512 O O . PRO A 1 86 ? 31.261 -13.727 12.122 1.00 58.46 140 PRO A O 1
ATOM 516 N N . TRP A 1 98 ? 38.957 -3.626 8.994 1.00 65.60 152 TRP A N 1
ATOM 517 C CA . TRP A 1 98 ? 37.715 -4.075 8.373 1.00 65.53 152 TRP A CA 1
ATOM 518 C C . TRP A 1 98 ? 36.526 -3.219 8.795 1.00 64.90 152 TRP A C 1
ATOM 519 O O . TRP A 1 98 ? 36.518 -2.631 9.880 1.00 65.22 152 TRP A O 1
ATOM 530 N N . VAL A 1 99 ? 35.523 -3.155 7.925 1.00 63.66 153 VAL A N 1
ATOM 531 C CA . VAL A 1 99 ? 34.317 -2.390 8.203 1.00 61.89 153 VAL A CA 1
ATOM 532 C C . VAL A 1 99 ? 33.429 -3.245 9.093 1.00 60.34 153 VAL A C 1
ATOM 533 O O . VAL A 1 99 ? 33.199 -4.421 8.805 1.00 59.91 153 VAL A O 1
ATOM 535 N N . HIS A 1 100 ? 32.937 -2.654 10.176 1.00 58.18 154 HIS A N 1
ATOM 536 C CA . HIS A 1 100 ? 32.079 -3.371 11.105 1.00 55.81 154 HIS A CA 1
ATOM 537 C C . HIS A 1 100 ? 30.632 -2.884 11.033 1.00 53.83 154 HIS A C 1
ATOM 538 O O . HIS A 1 100 ? 30.131 -2.264 11.973 1.00 53.76 154 HIS A O 1
ATOM 540 N N . PRO A 1 101 ? 29.943 -3.150 9.907 1.00 51.47 155 PRO A N 1
ATOM 541 C CA . PRO A 1 101 ? 28.549 -2.721 9.764 1.00 48.44 155 PRO A CA 1
ATOM 542 C C . PRO A 1 101 ? 27.728 -3.507 10.771 1.00 45.53 155 PRO A C 1
ATOM 543 O O . PRO A 1 101 ? 28.068 -4.643 11.096 1.00 46.89 155 PRO A O 1
ATOM 547 N N . ARG A 1 102 ? 26.649 -2.919 11.266 1.00 40.85 156 ARG A N 1
ATOM 548 C CA . ARG A 1 102 ? 25.849 -3.610 12.261 1.00 37.17 156 ARG A CA 1
ATOM 549 C C . ARG A 1 102 ? 24.406 -3.892 11.856 1.00 32.42 156 ARG A C 1
ATOM 550 O O . ARG A 1 102 ? 23.732 -3.054 11.255 1.00 30.18 156 ARG A O 1
ATOM 558 N N . GLY A 1 103 ? 23.957 -5.100 12.175 1.00 28.74 157 GLY A N 1
ATOM 559 C CA . GLY A 1 103 ? 22.600 -5.511 11.872 1.00 26.51 157 GLY A CA 1
ATOM 560 C C . GLY A 1 103 ? 22.300 -5.798 10.417 1.00 24.87 157 GLY A C 1
ATOM 561 O O . GLY A 1 103 ? 21.138 -6.001 10.067 1.00 24.04 157 GLY A O 1
ATOM 562 N N . VAL A 1 104 ? 23.326 -5.838 9.570 1.00 25.04 158 VAL A N 1
ATOM 563 C CA . VAL A 1 104 ? 23.121 -6.091 8.142 1.00 25.70 158 VAL A CA 1
ATOM 564 C C . VAL A 1 104 ? 22.429 -7.422 7.857 1.00 25.67 158 VAL A C 1
ATOM 565 O O . VAL A 1 104 ? 21.405 -7.470 7.171 1.00 24.81 158 VAL A O 1
ATOM 569 N N . GLU A 1 105 ? 22.992 -8.502 8.383 1.00 26.36 159 GLU A N 1
ATOM 570 C CA . GLU A 1 105 ? 22.437 -9.829 8.168 1.00 27.22 159 GLU A CA 1
ATOM 571 C C . GLU A 1 105 ? 21.014 -9.963 8.721 1.00 26.50 159 GLU A C 1
ATOM 572 O O . GLU A 1 105 ? 20.160 -10.624 8.117 1.00 24.92 159 GLU A O 1
ATOM 578 N N . GLN A 1 106 ? 20.759 -9.344 9.871 1.00 23.73 160 GLN A N 1
ATOM 579 C CA . GLN A 1 106 ? 19.434 -9.406 10.482 1.00 22.14 160 GLN A CA 1
ATOM 580 C C . GLN A 1 106 ? 18.403 -8.672 9.621 1.00 21.79 160 GLN A C 1
ATOM 581 O O . GLN A 1 106 ? 17.274 -9.139 9.450 1.00 21.19 160 GLN A O 1
ATOM 587 N N . ARG A 1 107 ? 18.776 -7.517 9.083 1.00 20.60 161 ARG A N 1
ATOM 588 C CA . ARG A 1 107 ? 17.842 -6.786 8.238 1.00 20.66 161 ARG A CA 1
ATOM 589 C C . ARG A 1 107 ? 17.532 -7.594 6.982 1.00 20.37 161 ARG A C 1
ATOM 590 O O . ARG A 1 107 ? 16.384 -7.652 6.554 1.00 20.84 161 ARG A O 1
ATOM 598 N N . ASN A 1 108 ? 18.543 -8.232 6.400 1.00 21.31 162 ASN A N 1
ATOM 599 C CA . ASN A 1 108 ? 18.312 -9.029 5.201 1.00 23.97 162 ASN A CA 1
ATOM 600 C C . ASN A 1 108 ? 17.452 -10.257 5.488 1.00 24.72 162 ASN A C 1
ATOM 601 O O . ASN A 1 108 ? 16.688 -10.705 4.631 1.00 26.90 162 ASN A O 1
ATOM 606 N N . LYS A 1 109 ? 17.563 -10.798 6.695 1.00 25.25 163 LYS A N 1
ATOM 607 C CA . LYS A 1 109 ? 16.757 -11.960 7.066 1.00 25.14 163 LYS A CA 1
ATOM 608 C C . LYS A 1 109 ? 15.271 -11.588 7.033 1.00 24.57 163 LYS A C 1
ATOM 609 O O . LYS A 1 109 ? 14.436 -12.366 6.564 1.00 22.81 163 LYS A O 1
ATOM 615 N N . ALA A 1 110 ? 14.945 -10.395 7.529 1.00 22.33 164 ALA A N 1
ATOM 616 C CA . ALA A 1 110 ? 13.561 -9.938 7.543 1.00 22.23 164 ALA A CA 1
ATOM 617 C C . ALA A 1 110 ? 13.075 -9.757 6.113 1.00 22.08 164 ALA A C 1
ATOM 618 O O . ALA A 1 110 ? 11.909 -10.018 5.812 1.00 22.20 164 ALA A O 1
ATOM 620 N N . LEU A 1 111 ? 13.961 -9.289 5.238 1.00 22.73 165 LEU A N 1
ATOM 621 C CA . LEU A 1 111 ? 13.603 -9.111 3.834 1.00 24.56 165 LEU A CA 1
ATOM 622 C C . LEU A 1 111 ? 13.336 -10.494 3.221 1.00 26.91 165 LEU A C 1
ATOM 623 O O . LEU A 1 111 ? 12.415 -10.650 2.416 1.00 27.87 165 LEU A O 1
ATOM 628 N N . ASP A 1 112 ? 14.128 -11.492 3.609 1.00 27.44 166 ASP A N 1
ATOM 629 C CA . ASP A 1 112 ? 13.935 -12.852 3.098 1.00 27.66 166 ASP A CA 1
ATOM 630 C C . ASP A 1 112 ? 12.554 -13.365 3.489 1.00 28.45 166 ASP A C 1
ATOM 631 O O . ASP A 1 112 ? 11.824 -13.911 2.657 1.00 30.16 166 ASP A O 1
ATOM 636 N N . TRP A 1 113 ? 12.201 -13.206 4.763 1.00 26.85 167 TRP A N 1
ATOM 637 C CA . TRP A 1 113 ? 10.898 -13.647 5.252 1.00 26.26 167 TRP A CA 1
ATOM 638 C C . TRP A 1 113 ? 9.783 -12.956 4.465 1.00 27.27 167 TRP A C 1
ATOM 639 O O . TRP A 1 113 ? 8.814 -13.596 4.049 1.00 27.06 167 TRP A O 1
ATOM 650 N N . LEU A 1 114 ? 9.924 -11.647 4.268 1.00 25.99 168 LEU A N 1
ATOM 651 C CA . LEU A 1 114 ? 8.931 -10.877 3.523 1.00 27.00 168 LEU A CA 1
ATOM 652 C C . LEU A 1 114 ? 8.773 -11.394 2.091 1.00 26.84 168 LEU A C 1
ATOM 653 O O . LEU A 1 114 ? 7.685 -11.335 1.518 1.00 27.38 168 LEU A O 1
ATOM 658 N N . ARG A 1 115 ? 9.862 -11.901 1.522 1.00 27.82 169 ARG A N 1
ATOM 659 C CA . ARG A 1 115 ? 9.858 -12.426 0.160 1.00 30.20 169 ARG A CA 1
ATOM 660 C C . ARG A 1 115 ? 9.553 -13.926 0.110 1.00 33.80 169 ARG A C 1
ATOM 661 O O . ARG A 1 115 ? 9.865 -14.597 -0.874 1.00 33.90 169 ARG A O 1
ATOM 669 N N . GLY A 1 116 ? 8.957 -14.443 1.182 1.00 34.34 170 GLY A N 1
ATOM 670 C CA . GLY A 1 116 ? 8.587 -15.847 1.238 1.00 39.05 170 GLY A CA 1
ATOM 671 C C . GLY A 1 116 ? 9.661 -16.902 1.444 1.00 40.82 170 GLY A C 1
ATOM 672 O O . GLY A 1 116 ? 9.435 -18.074 1.134 1.00 42.18 170 GLY A O 1
ATOM 673 N N . ARG A 1 117 ? 10.822 -16.518 1.963 1.00 42.44 171 ARG A N 1
ATOM 674 C CA . ARG A 1 117 ? 11.885 -17.490 2.193 1.00 44.55 171 ARG A CA 1
ATOM 675 C C . ARG A 1 117 ? 11.854 -18.056 3.615 1.00 45.65 171 ARG A C 1
ATOM 676 O O . ARG A 1 117 ? 12.804 -18.699 4.065 1.00 45.99 171 ARG A O 1
ATOM 684 N N . GLY A 1 118 ? 10.745 -17.816 4.311 1.00 46.43 172 GLY A N 1
ATOM 685 C CA . GLY A 1 118 ? 10.578 -18.315 5.665 1.00 45.64 172 GLY A CA 1
ATOM 686 C C . GLY A 1 118 ? 11.577 -17.792 6.677 1.00 45.24 172 GLY A C 1
ATOM 687 O O . GLY A 1 118 ? 12.191 -16.741 6.481 1.00 45.31 172 GLY A O 1
ATOM 688 N N . GLY A 1 119 ? 11.727 -18.528 7.773 1.00 44.17 173 GLY A N 1
ATOM 689 C CA . GLY A 1 119 ? 12.662 -18.129 8.806 1.00 42.78 173 GLY A CA 1
ATOM 690 C C . GLY A 1 119 ? 12.014 -17.647 10.089 1.00 42.37 173 GLY A C 1
ATOM 691 O O . GLY A 1 119 ? 12.707 -17.168 10.984 1.00 44.28 173 GLY A O 1
ATOM 692 N N . ALA A 1 120 ? 10.695 -17.775 10.198 1.00 41.45 174 ALA A N 1
ATOM 693 C CA . ALA A 1 120 ? 9.996 -17.326 11.400 1.00 40.60 174 ALA A CA 1
ATOM 694 C C . ALA A 1 120 ? 10.087 -18.327 12.544 1.00 41.07 174 ALA A C 1
ATOM 695 O O . ALA A 1 120 ? 9.642 -19.463 12.413 1.00 38.89 174 ALA A O 1
ATOM 697 N N . VAL A 1 121 ? 10.654 -17.899 13.670 1.00 41.51 175 VAL A N 1
ATOM 698 C CA . VAL A 1 121 ? 10.775 -18.771 14.835 1.00 41.88 175 VAL A CA 1
ATOM 699 C C . VAL A 1 121 ? 9.632 -18.516 15.814 1.00 41.58 175 VAL A C 1
ATOM 700 O O . VAL A 1 121 ? 9.503 -19.206 16.826 1.00 44.33 175 VAL A O 1
ATOM 704 N N . GLY A 1 122 ? 8.804 -17.521 15.510 1.00 39.33 176 GLY A N 1
ATOM 705 C CA . GLY A 1 122 ? 7.688 -17.194 16.380 1.00 35.39 176 GLY A CA 1
ATOM 706 C C . GLY A 1 122 ? 6.841 -16.064 15.831 1.00 35.36 176 GLY A C 1
ATOM 707 O O . GLY A 1 122 ? 7.262 -15.361 14.911 1.00 35.16 176 GLY A O 1
ATOM 708 N N . GLY A 1 123 ? 5.653 -15.887 16.398 1.00 33.87 177 GLY A N 1
ATOM 709 C CA . GLY A 1 123 ? 4.746 -14.847 15.945 1.00 35.92 177 GLY A CA 1
ATOM 710 C C . GLY A 1 123 ? 4.062 -15.249 14.650 1.00 36.24 177 GLY A C 1
ATOM 711 O O . GLY A 1 123 ? 3.889 -16.440 14.387 1.00 34.98 177 GLY A O 1
ATOM 712 N N . GLU A 1 124 ? 3.663 -14.264 13.847 1.00 36.34 178 GLU A N 1
ATOM 713 C CA . GLU A 1 124 ? 3.021 -14.537 12.559 1.00 37.64 178 GLU A CA 1
ATOM 714 C C . GLU A 1 124 ? 4.068 -15.194 11.668 1.00 36.33 178 GLU A C 1
ATOM 715 O O . GLU A 1 124 ? 5.033 -14.549 11.258 1.00 35.24 178 GLU A O 1
ATOM 721 N N . LYS A 1 125 ? 3.879 -16.473 11.365 1.00 35.28 179 LYS A N 1
ATOM 722 C CA . LYS A 1 125 ? 4.835 -17.200 10.542 1.00 35.02 179 LYS A CA 1
ATOM 723 C C . LYS A 1 125 ? 4.758 -16.892 9.051 1.00 34.05 179 LYS A C 1
ATOM 724 O O . LYS A 1 125 ? 5.772 -16.932 8.358 1.00 33.22 179 LYS A O 1
ATOM 726 N N . ASP A 1 126 ? 3.567 -16.576 8.556 1.00 33.54 180 ASP A N 1
ATOM 727 C CA . ASP A 1 126 ? 3.404 -16.302 7.130 1.00 35.58 180 ASP A CA 1
ATOM 728 C C . ASP A 1 126 ? 3.457 -14.829 6.762 1.00 35.09 180 ASP A C 1
ATOM 729 O O . ASP A 1 126 ? 2.729 -14.008 7.318 1.00 32.79 180 ASP A O 1
ATOM 734 N N . PRO A 1 127 ? 4.317 -14.482 5.798 1.00 35.74 181 PRO A N 1
ATOM 735 C CA . PRO A 1 127 ? 4.465 -13.102 5.347 1.00 36.85 181 PRO A CA 1
ATOM 736 C C . PRO A 1 127 ? 3.307 -12.722 4.436 1.00 38.19 181 PRO A C 1
ATOM 737 O O . PRO A 1 127 ? 2.615 -13.590 3.900 1.00 37.29 181 PRO A O 1
ATOM 741 N N . PRO A 1 128 ? 3.079 -11.417 4.250 1.00 38.47 182 PRO A N 1
ATOM 742 C CA . PRO A 1 128 ? 1.985 -10.987 3.382 1.00 38.07 182 PRO A CA 1
ATOM 743 C C . PRO A 1 128 ? 2.233 -11.466 1.949 1.00 38.42 182 PRO A C 1
ATOM 744 O O . PRO A 1 128 ? 3.374 -11.505 1.479 1.00 35.65 182 PRO A O 1
ATOM 748 N N . PRO A 1 129 ? 1.163 -11.859 1.241 1.00 39.37 183 PRO A N 1
ATOM 749 C CA . PRO A 1 129 ? 1.320 -12.331 -0.139 1.00 40.33 183 PRO A CA 1
ATOM 750 C C . PRO A 1 129 ? 1.493 -11.172 -1.120 1.00 41.45 183 PRO A C 1
ATOM 751 O O . PRO A 1 129 ? 1.276 -10.011 -0.767 1.00 41.02 183 PRO A O 1
ATOM 755 N N . PRO A 1 130 ? 1.895 -11.475 -2.364 1.00 42.94 184 PRO A N 1
ATOM 756 C CA . PRO A 1 130 ? 2.075 -10.420 -3.364 1.00 43.82 184 PRO A CA 1
ATOM 757 C C . PRO A 1 130 ? 0.774 -9.644 -3.554 1.00 44.88 184 PRO A C 1
ATOM 758 O O . PRO A 1 130 ? -0.315 -10.201 -3.395 1.00 45.69 184 PRO A O 1
ATOM 762 N N . GLY A 1 131 ? 0.891 -8.364 -3.887 1.00 44.79 185 GLY A N 1
ATOM 763 C CA . GLY A 1 131 ? -0.288 -7.541 -4.084 1.00 45.51 185 GLY A CA 1
ATOM 764 C C . GLY A 1 131 ? -0.659 -6.798 -2.818 1.00 45.94 185 GLY A C 1
ATOM 765 O O . GLY A 1 131 ? -1.382 -5.802 -2.857 1.00 46.70 185 GLY A O 1
ATOM 766 N N . THR A 1 132 ? -0.159 -7.286 -1.688 1.00 45.52 186 THR A N 1
ATOM 767 C CA . THR A 1 132 ? -0.437 -6.664 -0.403 1.00 44.33 186 THR A CA 1
ATOM 768 C C . THR A 1 132 ? 0.197 -5.283 -0.337 1.00 42.60 186 THR A C 1
ATOM 769 O O . THR A 1 132 ? 1.363 -5.105 -0.698 1.00 42.32 186 THR A O 1
ATOM 773 N N . GLN A 1 133 ? -0.585 -4.310 0.116 1.00 39.76 187 GLN A N 1
ATOM 774 C CA . GLN A 1 133 ? -0.110 -2.944 0.246 1.00 38.21 187 GLN A CA 1
ATOM 775 C C . GLN A 1 133 ? 0.511 -2.802 1.624 1.00 37.64 187 GLN A C 1
ATOM 776 O O . GLN A 1 133 ? -0.090 -3.187 2.628 1.00 40.13 187 GLN A O 1
ATOM 778 N N . GLY A 1 134 ? 1.718 -2.255 1.667 1.00 34.13 188 GLY A N 1
ATOM 779 C CA . GLY A 1 134 ? 2.399 -2.067 2.934 1.00 30.43 188 GLY A CA 1
ATOM 780 C C . GLY A 1 134 ? 3.642 -1.210 2.772 1.00 28.52 188 GLY A C 1
ATOM 781 O O . GLY A 1 134 ? 4.045 -0.884 1.656 1.00 25.34 188 GLY A O 1
ATOM 782 N N . VAL A 1 135 ? 4.246 -0.836 3.892 1.00 26.24 189 VAL A N 1
ATOM 783 C CA . VAL A 1 135 ? 5.458 -0.028 3.867 1.00 25.16 189 VAL A CA 1
ATOM 784 C C . VAL A 1 135 ? 6.435 -0.656 4.859 1.00 23.15 189 VAL A C 1
ATOM 785 O O . VAL A 1 135 ? 6.034 -1.082 5.940 1.00 23.89 189 VAL A O 1
ATOM 789 N N . VAL A 1 136 ? 7.706 -0.739 4.476 1.00 22.40 190 VAL A N 1
ATOM 790 C CA . VAL A 1 136 ? 8.726 -1.326 5.333 1.00 20.29 190 VAL A CA 1
ATOM 791 C C . VAL A 1 136 ? 9.672 -0.243 5.857 1.00 19.08 190 VAL A C 1
ATOM 792 O O . VAL A 1 136 ? 10.155 0.598 5.101 1.00 18.67 190 VAL A O 1
ATOM 796 N N . TYR A 1 137 ? 9.922 -0.274 7.162 1.00 18.01 191 TYR A N 1
ATOM 797 C CA . TYR A 1 137 ? 10.789 0.696 7.822 1.00 16.20 191 TYR A CA 1
ATOM 798 C C . TYR A 1 137 ? 11.818 -0.059 8.651 1.00 17.64 191 TYR A C 1
ATOM 799 O O . TYR A 1 137 ? 11.460 -0.968 9.397 1.00 17.56 191 TYR A O 1
ATOM 808 N N . PHE A 1 138 ? 13.087 0.323 8.514 1.00 17.71 192 PHE A N 1
ATOM 809 C CA . PHE A 1 138 ? 14.183 -0.309 9.244 1.00 16.08 192 PHE A CA 1
ATOM 810 C C . PHE A 1 138 ? 14.493 0.533 10.466 1.00 16.56 192 PHE A C 1
ATOM 811 O O . PHE A 1 138 ? 15.137 1.577 10.374 1.00 16.17 192 PHE A O 1
ATOM 819 N N . ALA A 1 139 ? 14.020 0.062 11.615 1.00 15.66 193 ALA A N 1
ATOM 820 C CA . ALA A 1 139 ? 14.175 0.785 12.858 1.00 16.76 193 ALA A CA 1
ATOM 821 C C . ALA A 1 139 ? 15.109 0.129 13.861 1.00 17.81 193 ALA A C 1
ATOM 822 O O . ALA A 1 139 ? 14.752 -0.873 14.495 1.00 18.29 193 ALA A O 1
ATOM 824 N N . ASP A 1 140 ? 16.297 0.707 14.011 1.00 15.85 194 ASP A N 1
ATOM 825 C CA . ASP A 1 140 ? 17.281 0.190 14.954 1.00 16.17 194 ASP A CA 1
ATOM 826 C C . ASP A 1 140 ? 16.722 0.299 16.363 1.00 17.08 194 ASP A C 1
ATOM 827 O O . ASP A 1 140 ? 15.900 1.175 16.643 1.00 16.25 194 ASP A O 1
ATOM 832 N N . ASP A 1 141 ? 17.171 -0.580 17.256 1.00 17.63 195 ASP A N 1
ATOM 833 C CA . ASP A 1 141 ? 16.621 -0.598 18.601 1.00 19.23 195 ASP A CA 1
ATOM 834 C C . ASP A 1 141 ? 17.022 0.498 19.571 1.00 19.56 195 ASP A C 1
ATOM 835 O O . ASP A 1 141 ? 16.539 0.516 20.704 1.00 22.39 195 ASP A O 1
ATOM 840 N N . ASP A 1 142 ? 17.859 1.436 19.143 1.00 18.63 196 ASP A N 1
ATOM 841 C CA . ASP A 1 142 ? 18.257 2.492 20.062 1.00 19.61 196 ASP A CA 1
ATOM 842 C C . ASP A 1 142 ? 17.792 3.905 19.708 1.00 19.90 196 ASP A C 1
ATOM 843 O O . ASP A 1 142 ? 17.851 4.797 20.551 1.00 17.95 196 ASP A O 1
ATOM 848 N N . ASN A 1 143 ? 17.311 4.106 18.480 1.00 18.52 197 ASN A N 1
ATOM 849 C CA . ASN A 1 143 ? 16.830 5.427 18.065 1.00 17.61 197 ASN A CA 1
ATOM 850 C C . ASN A 1 143 ? 15.555 5.809 18.825 1.00 17.84 197 ASN A C 1
ATOM 851 O O . ASN A 1 143 ? 14.962 4.987 19.525 1.00 16.16 197 ASN A O 1
ATOM 856 N N . THR A 1 144 ? 15.140 7.063 18.684 1.00 15.60 198 THR A N 1
ATOM 857 C CA . THR A 1 144 ? 13.916 7.541 19.321 1.00 16.05 198 THR A CA 1
ATOM 858 C C . THR A 1 144 ? 12.926 7.852 18.198 1.00 16.13 198 THR A C 1
ATOM 859 O O . THR A 1 144 ? 13.273 8.555 17.249 1.00 17.28 198 THR A O 1
ATOM 863 N N . TYR A 1 145 ? 11.704 7.330 18.301 1.00 14.47 199 TYR A N 1
ATOM 864 C CA . TYR A 1 145 ? 10.689 7.540 17.268 1.00 15.21 199 TYR A CA 1
ATOM 865 C C . TYR A 1 145 ? 9.408 8.172 17.789 1.00 17.88 199 TYR A C 1
ATOM 866 O O . TYR A 1 145 ? 8.802 7.669 18.733 1.00 18.63 199 TYR A O 1
ATOM 875 N N . SER A 1 146 ? 8.981 9.263 17.168 1.00 19.74 200 SER A N 1
ATOM 876 C CA . SER A 1 146 ? 7.742 9.895 17.595 1.00 22.10 200 SER A CA 1
ATOM 877 C C . SER A 1 146 ? 6.628 9.106 16.918 1.00 22.27 200 SER A C 1
ATOM 878 O O . SER A 1 146 ? 6.829 8.545 15.842 1.00 21.49 200 SER A O 1
ATOM 881 N N . ARG A 1 147 ? 5.451 9.060 17.529 1.00 22.33 201 ARG A N 1
ATOM 882 C CA . ARG A 1 147 ? 4.351 8.319 16.927 1.00 24.61 201 ARG A CA 1
ATOM 883 C C . ARG A 1 147 ? 3.948 8.940 15.588 1.00 23.42 201 ARG A C 1
ATOM 884 O O . ARG A 1 147 ? 3.454 8.243 14.704 1.00 22.60 201 ARG A O 1
ATOM 892 N N . GLU A 1 148 ? 4.170 10.245 15.440 1.00 22.88 202 GLU A N 1
ATOM 893 C CA . GLU A 1 148 ? 3.819 10.949 14.205 1.00 24.15 202 GLU A CA 1
ATOM 894 C C . GLU A 1 148 ? 4.577 10.427 12.994 1.00 23.07 202 GLU A C 1
ATOM 895 O O . GLU A 1 148 ? 4.040 10.377 11.890 1.00 22.14 202 GLU A O 1
ATOM 901 N N . LEU A 1 149 ? 5.833 10.050 13.204 1.00 22.03 203 LEU A N 1
ATOM 902 C CA . LEU A 1 149 ? 6.663 9.548 12.122 1.00 19.62 203 LEU A CA 1
ATOM 903 C C . LEU A 1 149 ? 5.986 8.432 11.340 1.00 18.92 203 LEU A C 1
ATOM 904 O O . LEU A 1 149 ? 6.053 8.389 10.113 1.00 19.12 203 LEU A O 1
ATOM 909 N N . PHE A 1 150 ? 5.338 7.523 12.057 1.00 19.08 204 PHE A N 1
ATOM 910 C CA . PHE A 1 150 ? 4.708 6.391 11.401 1.00 21.49 204 PHE A CA 1
ATOM 911 C C . PHE A 1 150 ? 3.553 6.777 10.487 1.00 23.01 204 PHE A C 1
ATOM 912 O O . PHE A 1 150 ? 3.350 6.159 9.445 1.00 23.72 204 PHE A O 1
ATOM 920 N N . GLU A 1 151 ? 2.807 7.811 10.849 1.00 24.52 205 GLU A N 1
ATOM 921 C CA . GLU A 1 151 ? 1.715 8.226 9.982 1.00 25.14 205 GLU A CA 1
ATOM 922 C C . GLU A 1 151 ? 2.292 8.867 8.723 1.00 25.87 205 GLU A C 1
ATOM 923 O O . GLU A 1 151 ? 1.664 8.843 7.667 1.00 27.36 205 GLU A O 1
ATOM 929 N N . GLU A 1 152 ? 3.500 9.418 8.820 1.00 24.85 206 GLU A N 1
ATOM 930 C CA . GLU A 1 152 ? 4.123 10.033 7.653 1.00 25.52 206 GLU A CA 1
ATOM 931 C C . GLU A 1 152 ? 4.531 8.999 6.611 1.00 26.82 206 GLU A C 1
ATOM 932 O O . GLU A 1 152 ? 4.397 9.233 5.414 1.00 27.47 206 GLU A O 1
ATOM 938 N N . MET A 1 153 ? 5.020 7.848 7.062 1.00 27.75 207 MET A N 1
ATOM 939 C CA . MET A 1 153 ? 5.456 6.806 6.135 1.00 27.88 207 MET A CA 1
ATOM 940 C C . MET A 1 153 ? 4.329 5.908 5.647 1.00 28.29 207 MET A C 1
ATOM 941 O O . MET A 1 153 ? 4.510 5.147 4.701 1.00 29.47 207 MET A O 1
ATOM 946 N N . ARG A 1 154 ? 3.164 5.992 6.278 1.00 30.92 208 ARG A N 1
ATOM 947 C CA . ARG A 1 154 ? 2.061 5.135 5.871 1.00 33.76 208 ARG A CA 1
ATOM 948 C C . ARG A 1 154 ? 1.675 5.390 4.416 1.00 35.90 208 ARG A C 1
ATOM 949 O O . ARG A 1 154 ? 1.098 4.530 3.757 1.00 37.20 208 ARG A O 1
ATOM 957 N N . TRP A 1 155 ? 2.010 6.571 3.915 1.00 37.17 209 TRP A N 1
ATOM 958 C CA . TRP A 1 155 ? 1.717 6.924 2.533 1.00 39.99 209 TRP A CA 1
ATOM 959 C C . TRP A 1 155 ? 3.025 6.958 1.753 1.00 39.35 209 TRP A C 1
ATOM 960 O O . TRP A 1 155 ? 3.664 8.006 1.616 1.00 41.27 209 TRP A O 1
ATOM 971 N N . THR A 1 156 ? 3.422 5.791 1.260 1.00 35.09 210 THR A N 1
ATOM 972 C CA . THR A 1 156 ? 4.653 5.640 0.501 1.00 31.69 210 THR A CA 1
ATOM 973 C C . THR A 1 156 ? 4.359 4.816 -0.747 1.00 31.53 210 THR A C 1
ATOM 974 O O . THR A 1 156 ? 3.844 3.707 -0.648 1.00 32.92 210 THR A O 1
ATOM 978 N N . ARG A 1 157 ? 4.681 5.355 -1.917 1.00 30.50 211 ARG A N 1
ATOM 979 C CA . ARG A 1 157 ? 4.440 4.638 -3.165 1.00 31.62 211 ARG A CA 1
ATOM 980 C C . ARG A 1 157 ? 5.692 3.869 -3.565 1.00 29.70 211 ARG A C 1
ATOM 981 O O . ARG A 1 157 ? 5.613 2.730 -4.026 1.00 28.67 211 ARG A O 1
ATOM 983 N N . GLY A 1 158 ? 6.845 4.510 -3.386 1.00 28.01 212 GLY A N 1
ATOM 984 C CA . GLY A 1 158 ? 8.118 3.891 -3.711 1.00 25.72 212 GLY A CA 1
ATOM 985 C C . GLY A 1 158 ? 9.022 3.942 -2.492 1.00 24.92 212 GLY A C 1
ATOM 986 O O . GLY A 1 158 ? 9.075 2.997 -1.706 1.00 24.81 212 GLY A O 1
ATOM 987 N N . VAL A 1 159 ? 9.732 5.055 -2.340 1.00 22.46 213 VAL A N 1
ATOM 988 C CA . VAL A 1 159 ? 10.625 5.262 -1.205 1.00 21.68 213 VAL A CA 1
ATOM 989 C C . VAL A 1 159 ? 10.379 6.666 -0.676 1.00 20.98 213 VAL A C 1
ATOM 990 O O . VAL A 1 159 ? 10.522 7.644 -1.411 1.00 23.30 213 VAL A O 1
ATOM 994 N N . SER A 1 160 ? 10.006 6.766 0.593 1.00 21.41 214 SER A N 1
ATOM 995 C CA . SER A 1 160 ? 9.743 8.061 1.210 1.00 19.97 214 SER A CA 1
ATOM 996 C C . SER A 1 160 ? 10.899 8.458 2.121 1.00 21.24 214 SER A C 1
ATOM 997 O O . SER A 1 160 ? 11.641 7.591 2.592 1.00 19.44 214 SER A O 1
ATOM 1000 N N . VAL A 1 161 ? 11.050 9.763 2.364 1.00 18.18 215 VAL A N 1
ATOM 1001 C CA . VAL A 1 161 ? 12.135 10.267 3.202 1.00 19.43 215 VAL A CA 1
ATOM 1002 C C . VAL A 1 161 ? 11.758 11.459 4.081 1.00 19.39 215 VAL A C 1
ATOM 1003 O O . VAL A 1 161 ? 10.803 12.184 3.799 1.00 18.37 215 VAL A O 1
ATOM 1007 N N . TRP A 1 162 ? 12.536 11.652 5.145 1.00 17.82 216 TRP A N 1
ATOM 1008 C CA . TRP A 1 162 ? 12.328 12.740 6.099 1.00 17.77 216 TRP A CA 1
ATOM 1009 C C . TRP A 1 162 ? 13.637 13.010 6.824 1.00 17.27 216 TRP A C 1
ATOM 1010 O O . TRP A 1 162 ? 14.558 12.200 6.768 1.00 17.20 216 TRP A O 1
ATOM 1021 N N . PRO A 1 163 ? 13.741 14.162 7.499 1.00 16.12 217 PRO A N 1
ATOM 1022 C CA . PRO A 1 163 ? 14.957 14.514 8.234 1.00 16.74 217 PRO A CA 1
ATOM 1023 C C . PRO A 1 163 ? 15.136 13.586 9.435 1.00 17.09 217 PRO A C 1
ATOM 1024 O O . PRO A 1 163 ? 14.165 13.015 9.935 1.00 17.45 217 PRO A O 1
ATOM 1028 N N . VAL A 1 164 ? 16.375 13.446 9.893 1.00 14.94 218 VAL A N 1
ATOM 1029 C CA . VAL A 1 164 ? 16.681 12.618 11.053 1.00 15.01 218 VAL A CA 1
ATOM 1030 C C . VAL A 1 164 ? 17.515 13.483 11.973 1.00 15.84 218 VAL A C 1
ATOM 1031 O O . VAL A 1 164 ? 18.506 14.073 11.547 1.00 15.58 218 VAL A O 1
ATOM 1035 N N . GLY A 1 165 ? 17.131 13.558 13.239 1.00 16.94 219 GLY A N 1
ATOM 1036 C CA . GLY A 1 165 ? 17.890 14.392 14.144 1.00 16.27 219 GLY A CA 1
ATOM 1037 C C . GLY A 1 165 ? 19.105 13.742 14.771 1.00 16.98 219 GLY A C 1
ATOM 1038 O O . GLY A 1 165 ? 19.151 12.527 14.946 1.00 17.00 219 GLY A O 1
ATOM 1039 N N . LEU A 1 166 ? 20.097 14.570 15.097 1.00 15.82 220 LEU A N 1
ATOM 1040 C CA . LEU A 1 166 ? 21.309 14.126 15.779 1.00 17.57 220 LEU A CA 1
ATOM 1041 C C . LEU A 1 166 ? 21.983 12.932 15.119 1.00 17.12 220 LEU A C 1
ATOM 1042 O O . LEU A 1 166 ? 22.242 11.916 15.763 1.00 18.20 220 LEU A O 1
ATOM 1047 N N . VAL A 1 167 ? 22.282 13.063 13.834 1.00 16.15 221 VAL A N 1
ATOM 1048 C CA . VAL A 1 167 ? 22.905 11.973 13.105 1.00 16.17 221 VAL A CA 1
ATOM 1049 C C . VAL A 1 167 ? 23.917 12.560 12.131 1.00 17.42 221 VAL A C 1
ATOM 1050 O O . VAL A 1 167 ? 23.826 13.735 11.779 1.00 18.64 221 VAL A O 1
ATOM 1054 N N . GLY A 1 168 ? 24.886 11.749 11.715 1.00 17.41 222 GLY A N 1
ATOM 1055 C CA . GLY A 1 168 ? 25.893 12.207 10.768 1.00 17.37 222 GLY A CA 1
ATOM 1056 C C . GLY A 1 168 ? 26.708 13.396 11.243 1.00 18.64 222 GLY A C 1
ATOM 1057 O O . GLY A 1 168 ? 27.261 14.142 10.428 1.00 20.62 222 GLY A O 1
ATOM 1058 N N . GLY A 1 169 ? 26.782 13.571 12.560 1.00 17.98 223 GLY A N 1
ATOM 1059 C CA . GLY A 1 169 ? 27.529 14.674 13.133 1.00 18.57 223 GLY A CA 1
ATOM 1060 C C . GLY A 1 169 ? 26.844 16.024 12.996 1.00 19.52 223 GLY A C 1
ATOM 1061 O O . GLY A 1 169 ? 27.489 17.067 13.167 1.00 18.49 223 GLY A O 1
ATOM 1062 N N . LEU A 1 170 ? 25.548 16.014 12.685 1.00 19.38 224 LEU A N 1
ATOM 1063 C CA . LEU A 1 170 ? 24.765 17.246 12.509 1.00 19.83 224 LEU A CA 1
ATOM 1064 C C . LEU A 1 170 ? 23.576 17.336 13.471 1.00 20.90 224 LEU A C 1
ATOM 1065 O O . LEU A 1 170 ? 23.182 16.331 14.064 1.00 18.86 224 LEU A O 1
ATOM 1070 N N . ARG A 1 171 ? 23.009 18.537 13.622 1.00 20.04 225 ARG A N 1
ATOM 1071 C CA . ARG A 1 171 ? 21.840 18.733 14.484 1.00 20.98 225 ARG A CA 1
ATOM 1072 C C . ARG A 1 171 ? 20.754 17.853 13.887 1.00 19.29 225 ARG A C 1
ATOM 1073 O O . ARG A 1 171 ? 19.973 17.217 14.598 1.00 22.20 225 ARG A O 1
ATOM 1081 N N . PHE A 1 172 ? 20.712 17.847 12.561 1.00 18.17 226 PHE A N 1
ATOM 1082 C CA . PHE A 1 172 ? 19.782 17.017 11.812 1.00 18.88 226 PHE A CA 1
ATOM 1083 C C . PHE A 1 172 ? 20.305 16.925 10.387 1.00 18.99 226 PHE A C 1
ATOM 1084 O O . PHE A 1 172 ? 20.973 17.833 9.890 1.00 19.14 226 PHE A O 1
ATOM 1092 N N . GLU A 1 173 ? 20.024 15.802 9.748 1.00 18.09 227 GLU A N 1
ATOM 1093 C CA . GLU A 1 173 ? 20.455 15.567 8.387 1.00 18.27 227 GLU A CA 1
ATOM 1094 C C . GLU A 1 173 ? 19.158 15.342 7.634 1.00 20.63 227 GLU A C 1
ATOM 1095 O O . GLU A 1 173 ? 18.246 14.708 8.160 1.00 22.82 227 GLU A O 1
ATOM 1101 N N . GLY A 1 174 ? 19.040 15.867 6.423 1.00 18.95 228 GLY A N 1
ATOM 1102 C CA . GLY A 1 174 ? 17.796 15.645 5.717 1.00 20.40 228 GLY A CA 1
ATOM 1103 C C . GLY A 1 174 ? 17.732 16.146 4.295 1.00 19.73 228 GLY A C 1
ATOM 1104 O O . GLY A 1 174 ? 18.543 16.970 3.880 1.00 20.68 228 GLY A O 1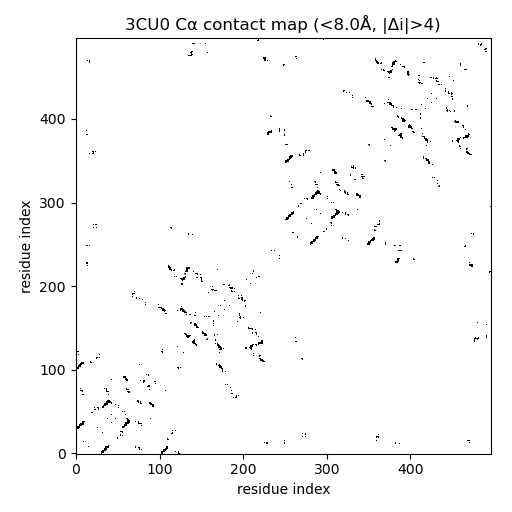
ATOM 1105 N N . PRO A 1 175 ? 16.758 15.653 3.522 1.00 20.29 229 PRO A N 1
ATOM 1106 C CA . PRO A 1 175 ? 16.583 16.057 2.128 1.00 22.29 229 PRO A CA 1
ATOM 1107 C C . PRO A 1 175 ? 16.196 17.531 2.046 1.00 24.39 229 PRO A C 1
ATOM 1108 O O . PRO A 1 175 ? 15.569 18.070 2.962 1.00 24.01 229 PRO A O 1
ATOM 1112 N N . GLN A 1 176 ? 16.586 18.178 0.956 1.00 24.48 230 GLN A N 1
ATOM 1113 C CA . GLN A 1 176 ? 16.236 19.572 0.726 1.00 26.49 230 GLN A CA 1
ATOM 1114 C C . GLN A 1 176 ? 15.091 19.470 -0.274 1.00 27.92 230 GLN A C 1
ATOM 1115 O O . GLN A 1 176 ? 15.211 18.793 -1.298 1.00 27.66 230 GLN A O 1
ATOM 1121 N N . VAL A 1 177 ? 13.972 20.113 0.031 1.00 28.29 231 VAL A N 1
ATOM 1122 C CA . VAL A 1 177 ? 12.807 20.017 -0.833 1.00 28.99 231 VAL A CA 1
ATOM 1123 C C . VAL A 1 177 ? 12.370 21.329 -1.454 1.00 33.41 231 VAL A C 1
ATOM 1124 O O . VAL A 1 177 ? 12.287 22.352 -0.783 1.00 32.10 231 VAL A O 1
ATOM 1128 N N . GLN A 1 178 ? 12.088 21.275 -2.749 1.00 36.49 232 GLN A N 1
ATOM 1129 C CA . GLN A 1 178 ? 11.642 22.443 -3.493 1.00 40.94 232 GLN A CA 1
ATOM 1130 C C . GLN A 1 178 ? 10.510 22.002 -4.410 1.00 40.58 232 GLN A C 1
ATOM 1131 O O . GLN A 1 178 ? 10.657 21.053 -5.181 1.00 40.27 232 GLN A O 1
ATOM 1137 N N . ASP A 1 179 ? 9.374 22.683 -4.314 1.00 41.99 233 ASP A N 1
ATOM 1138 C CA . ASP A 1 179 ? 8.226 22.338 -5.137 1.00 43.09 233 ASP A CA 1
ATOM 1139 C C . ASP A 1 179 ? 7.749 20.920 -4.854 1.00 43.27 233 ASP A C 1
ATOM 1140 O O . ASP A 1 179 ? 7.309 20.207 -5.754 1.00 44.77 233 ASP A O 1
ATOM 1142 N N . GLY A 1 180 ? 7.849 20.501 -3.592 1.00 42.70 234 GLY A N 1
ATOM 1143 C CA . GLY A 1 180 ? 7.416 19.163 -3.224 1.00 40.18 234 GLY A CA 1
ATOM 1144 C C . GLY A 1 180 ? 8.321 18.053 -3.731 1.00 39.52 234 GLY A C 1
ATOM 1145 O O . GLY A 1 180 ? 7.968 16.874 -3.665 1.00 39.31 234 GLY A O 1
ATOM 1146 N N . ARG A 1 181 ? 9.490 18.420 -4.242 1.00 37.59 235 ARG A N 1
ATOM 1147 C CA . ARG A 1 181 ? 10.424 17.427 -4.744 1.00 37.52 235 ARG A CA 1
ATOM 1148 C C . ARG A 1 181 ? 11.781 17.555 -4.072 1.00 34.14 235 ARG A C 1
ATOM 1149 O O . ARG A 1 181 ? 12.180 18.642 -3.662 1.00 32.41 235 ARG A O 1
ATOM 1157 N N . VAL A 1 182 ? 12.483 16.433 -3.957 1.00 32.95 236 VAL A N 1
ATOM 1158 C CA . VAL A 1 182 ? 13.808 16.428 -3.357 1.00 30.46 236 VAL A CA 1
ATOM 1159 C C . VAL A 1 182 ? 14.776 16.972 -4.402 1.00 30.60 236 VAL A C 1
ATOM 1160 O O . VAL A 1 182 ? 14.869 16.428 -5.502 1.00 30.94 236 VAL A O 1
ATOM 1164 N N . VAL A 1 183 ? 15.481 18.051 -4.063 1.00 30.59 237 VAL A N 1
ATOM 1165 C CA . VAL A 1 183 ? 16.432 18.668 -4.985 1.00 30.36 237 VAL A CA 1
ATOM 1166 C C . VAL A 1 183 ? 17.871 18.654 -4.472 1.00 31.09 237 VAL A C 1
ATOM 1167 O O . VAL A 1 183 ? 18.768 19.226 -5.092 1.00 31.59 237 VAL A O 1
ATOM 1171 N N . GLY A 1 184 ? 18.089 17.997 -3.341 1.00 29.20 238 GLY A N 1
ATOM 1172 C CA . GLY A 1 184 ? 19.423 17.923 -2.780 1.00 27.23 238 GLY A CA 1
ATOM 1173 C C . GLY A 1 184 ? 19.360 17.398 -1.366 1.00 26.55 238 GLY A C 1
ATOM 1174 O O . GLY A 1 184 ? 18.312 16.938 -0.918 1.00 24.06 238 GLY A O 1
ATOM 1175 N N . PHE A 1 185 ? 20.477 17.461 -0.656 1.00 24.28 239 PHE A N 1
ATOM 1176 C CA . PHE A 1 185 ? 20.500 16.978 0.711 1.00 23.32 239 PHE A CA 1
ATOM 1177 C C . PHE A 1 185 ? 21.284 17.886 1.632 1.00 23.17 239 PHE A C 1
ATOM 1178 O O . PHE A 1 185 ? 22.297 18.458 1.236 1.00 22.99 239 PHE A O 1
ATOM 1186 N N . HIS A 1 186 ? 20.791 18.029 2.857 1.00 20.53 240 HIS A N 1
ATOM 1187 C CA . HIS A 1 186 ? 21.495 18.789 3.872 1.00 19.51 240 HIS A CA 1
ATOM 1188 C C . HIS A 1 186 ? 22.278 17.677 4.559 1.00 21.47 240 HIS A C 1
ATOM 1189 O O . HIS A 1 186 ? 21.705 16.867 5.296 1.00 20.61 240 HIS A O 1
ATOM 1196 N N . THR A 1 187 ? 23.574 17.614 4.285 1.00 21.02 241 THR A N 1
ATOM 1197 C CA . THR A 1 187 ? 24.426 16.592 4.875 1.00 22.66 241 THR A CA 1
ATOM 1198 C C . THR A 1 187 ? 25.844 17.154 4.943 1.00 24.10 241 THR A C 1
ATOM 1199 O O . THR A 1 187 ? 26.069 18.310 4.576 1.00 24.30 241 THR A O 1
ATOM 1203 N N . ALA A 1 188 ? 26.799 16.358 5.416 1.00 23.64 242 ALA A N 1
ATOM 1204 C CA . ALA A 1 188 ? 28.171 16.844 5.524 1.00 24.71 242 ALA A CA 1
ATOM 1205 C C . ALA A 1 188 ? 29.201 15.721 5.458 1.00 25.99 242 ALA A C 1
ATOM 1206 O O . ALA A 1 188 ? 30.188 15.816 4.733 1.00 27.66 242 ALA A O 1
ATOM 1208 N N . TRP A 1 189 ? 28.971 14.652 6.211 1.00 26.31 243 TRP A N 1
ATOM 1209 C CA . TRP A 1 189 ? 29.903 13.536 6.206 1.00 25.03 243 TRP A CA 1
ATOM 1210 C C . TRP A 1 189 ? 29.713 12.703 4.939 1.00 25.56 243 TRP A C 1
ATOM 1211 O O . TRP A 1 189 ? 28.585 12.372 4.569 1.00 24.15 243 TRP A O 1
ATOM 1222 N N . GLU A 1 190 ? 30.822 12.373 4.276 1.00 26.95 244 GLU A N 1
ATOM 1223 C CA . GLU A 1 190 ? 30.793 11.584 3.043 1.00 29.62 244 GLU A CA 1
ATOM 1224 C C . GLU A 1 190 ? 29.669 12.036 2.124 1.00 30.38 244 GLU A C 1
ATOM 1225 O O . GLU A 1 190 ? 28.808 11.239 1.739 1.00 29.36 244 GLU A O 1
ATOM 1231 N N . PRO A 1 191 ? 29.669 13.325 1.750 1.00 32.18 245 PRO A N 1
ATOM 1232 C CA . PRO A 1 191 ? 28.647 13.898 0.872 1.00 34.89 245 PRO A CA 1
ATOM 1233 C C . PRO A 1 191 ? 28.553 13.236 -0.501 1.00 36.13 245 PRO A C 1
ATOM 1234 O O . PRO A 1 191 ? 27.657 13.546 -1.279 1.00 40.04 245 PRO A O 1
ATOM 1238 N N . SER A 1 192 ? 29.466 12.314 -0.789 1.00 37.00 246 SER A N 1
ATOM 1239 C CA . SER A 1 192 ? 29.477 11.613 -2.073 1.00 37.96 246 SER A CA 1
ATOM 1240 C C . SER A 1 192 ? 28.365 10.567 -2.145 1.00 35.32 246 SER A C 1
ATOM 1241 O O . SER A 1 192 ? 27.915 10.197 -3.233 1.00 34.85 246 SER A O 1
ATOM 1244 N N . ARG A 1 193 ? 27.934 10.098 -0.977 1.00 31.26 247 ARG A N 1
ATOM 1245 C CA . ARG A 1 193 ? 26.889 9.086 -0.871 1.00 28.19 247 ARG A CA 1
ATOM 1246 C C . ARG A 1 193 ? 25.675 9.405 -1.739 1.00 26.57 247 ARG A C 1
ATOM 1247 O O . ARG A 1 193 ? 25.055 10.457 -1.587 1.00 27.32 247 ARG A O 1
ATOM 1255 N N . PRO A 1 194 ? 25.321 8.502 -2.667 1.00 25.23 248 PRO A N 1
ATOM 1256 C CA . PRO A 1 194 ? 24.153 8.771 -3.513 1.00 23.32 248 PRO A CA 1
ATOM 1257 C C . PRO A 1 194 ? 22.908 9.078 -2.671 1.00 22.75 248 PRO A C 1
ATOM 1258 O O . PRO A 1 194 ? 22.072 9.899 -3.057 1.00 23.06 248 PRO A O 1
ATOM 1262 N N . PHE A 1 195 ? 22.790 8.419 -1.521 1.00 21.21 249 PHE A N 1
ATOM 1263 C CA . PHE A 1 195 ? 21.681 8.663 -0.598 1.00 21.26 249 PHE A CA 1
ATOM 1264 C C . PHE A 1 195 ? 22.329 8.957 0.751 1.00 20.69 249 PHE A C 1
ATOM 1265 O O . PHE A 1 195 ? 22.542 8.059 1.570 1.00 21.16 249 PHE A O 1
ATOM 1273 N N . PRO A 1 196 ? 22.664 10.228 0.998 1.00 20.59 250 PRO A N 1
ATOM 1274 C CA . PRO A 1 196 ? 23.299 10.589 2.266 1.00 19.79 250 PRO A CA 1
ATOM 1275 C C . PRO A 1 196 ? 22.271 10.686 3.385 1.00 20.53 250 PRO A C 1
ATOM 1276 O O . PRO A 1 196 ? 22.062 11.758 3.952 1.00 19.51 250 PRO A O 1
ATOM 1280 N N . VAL A 1 197 ? 21.633 9.558 3.693 1.00 20.49 251 VAL A N 1
ATOM 1281 C CA . VAL A 1 197 ? 20.610 9.519 4.730 1.00 19.67 251 VAL A CA 1
ATOM 1282 C C . VAL A 1 197 ? 20.777 8.307 5.636 1.00 19.05 251 VAL A C 1
ATOM 1283 O O . VAL A 1 197 ? 21.235 7.250 5.200 1.00 20.21 251 VAL A O 1
ATOM 1287 N N . ASP A 1 198 ? 20.401 8.468 6.901 1.00 17.30 252 ASP A N 1
ATOM 1288 C CA . ASP A 1 198 ? 20.505 7.387 7.867 1.00 16.81 252 ASP A CA 1
ATOM 1289 C C . ASP A 1 198 ? 19.401 6.367 7.666 1.00 18.38 252 ASP A C 1
ATOM 1290 O O . ASP A 1 198 ? 18.367 6.657 7.059 1.00 16.50 252 ASP A O 1
ATOM 1295 N N . MET A 1 199 ? 19.637 5.169 8.185 1.00 17.38 253 MET A N 1
ATOM 1296 C CA . MET A 1 199 ? 18.688 4.068 8.107 1.00 17.25 253 MET A CA 1
ATOM 1297 C C . MET A 1 199 ? 17.287 4.493 8.564 1.00 17.24 253 MET A C 1
ATOM 1298 O O . MET A 1 199 ? 16.276 4.076 8.001 1.00 17.11 253 MET A O 1
ATOM 1303 N N . ALA A 1 200 ? 17.230 5.339 9.582 1.00 15.67 254 ALA A N 1
ATOM 1304 C CA . ALA A 1 200 ? 15.945 5.771 10.123 1.00 16.42 254 ALA A CA 1
ATOM 1305 C C . ALA A 1 200 ? 15.261 6.873 9.318 1.00 16.90 254 ALA A C 1
ATOM 1306 O O . ALA A 1 200 ? 14.159 7.299 9.667 1.00 17.94 254 ALA A O 1
ATOM 1308 N N . GLY A 1 201 ? 15.896 7.318 8.237 1.00 16.12 255 GLY A N 1
ATOM 1309 C CA . GLY A 1 201 ? 15.326 8.409 7.462 1.00 16.85 255 GLY A CA 1
ATOM 1310 C C . GLY A 1 201 ? 14.557 8.085 6.197 1.00 16.92 255 GLY A C 1
ATOM 1311 O O . GLY A 1 201 ? 14.337 8.978 5.376 1.00 15.84 255 GLY A O 1
ATOM 1312 N N . PHE A 1 202 ? 14.126 6.836 6.037 1.00 16.33 256 PHE A N 1
ATOM 1313 C CA . PHE A 1 202 ? 13.392 6.456 4.837 1.00 17.74 256 PHE A CA 1
ATOM 1314 C C . PHE A 1 202 ? 12.564 5.196 5.067 1.00 18.50 256 PHE A C 1
ATOM 1315 O O . PHE A 1 202 ? 12.797 4.465 6.020 1.00 17.83 256 PHE A O 1
ATOM 1323 N N . ALA A 1 203 ? 11.590 4.958 4.192 1.00 17.27 257 ALA A N 1
ATOM 1324 C CA . ALA A 1 203 ? 10.766 3.761 4.281 1.00 19.45 257 ALA A CA 1
ATOM 1325 C C . ALA A 1 203 ? 10.513 3.310 2.850 1.00 20.06 257 ALA A C 1
ATOM 1326 O O . ALA A 1 203 ? 10.553 4.125 1.928 1.00 20.91 257 ALA A O 1
ATOM 1328 N N . VAL A 1 204 ? 10.247 2.022 2.662 1.00 20.99 258 VAL A N 1
ATOM 1329 C CA . VAL A 1 204 ? 10.045 1.485 1.321 1.00 21.33 258 VAL A CA 1
ATOM 1330 C C . VAL A 1 204 ? 8.722 0.757 1.144 1.00 22.26 258 VAL A C 1
ATOM 1331 O O . VAL A 1 204 ? 8.311 -0.020 2.002 1.00 21.93 258 VAL A O 1
ATOM 1335 N N . ALA A 1 205 ? 8.055 1.006 0.022 1.00 22.64 259 ALA A N 1
ATOM 1336 C CA . ALA A 1 205 ? 6.789 0.339 -0.250 1.00 23.03 259 ALA A CA 1
ATOM 1337 C C . ALA A 1 205 ? 7.053 -1.159 -0.385 1.00 23.00 259 ALA A C 1
ATOM 1338 O O . ALA A 1 205 ? 7.997 -1.570 -1.058 1.00 22.70 259 ALA A O 1
ATOM 1340 N N . LEU A 1 206 ? 6.228 -1.973 0.262 1.00 24.22 260 LEU A N 1
ATOM 1341 C CA . LEU A 1 206 ? 6.388 -3.423 0.197 1.00 25.65 260 LEU A CA 1
ATOM 1342 C C . LEU A 1 206 ? 6.387 -3.930 -1.252 1.00 27.02 260 LEU A C 1
ATOM 1343 O O . LEU A 1 206 ? 7.267 -4.692 -1.651 1.00 27.30 260 LEU A O 1
ATOM 1348 N N . PRO A 1 207 ? 5.404 -3.505 -2.065 1.00 27.69 261 PRO A N 1
ATOM 1349 C CA . PRO A 1 207 ? 5.353 -3.954 -3.463 1.00 28.61 261 PRO A CA 1
ATOM 1350 C C . PRO A 1 207 ? 6.661 -3.719 -4.219 1.00 28.94 261 PRO A C 1
ATOM 1351 O O . PRO A 1 207 ? 7.065 -4.533 -5.048 1.00 28.75 261 PRO A O 1
ATOM 1355 N N . LEU A 1 208 ? 7.322 -2.603 -3.930 1.00 28.57 262 LEU A N 1
ATOM 1356 C CA . LEU A 1 208 ? 8.576 -2.276 -4.595 1.00 27.66 262 LEU A CA 1
ATOM 1357 C C . LEU A 1 208 ? 9.686 -3.243 -4.199 1.00 28.60 262 LEU A C 1
ATOM 1358 O O . LEU A 1 208 ? 10.523 -3.599 -5.029 1.00 27.95 262 LEU A O 1
ATOM 1363 N N . LEU A 1 209 ? 9.700 -3.664 -2.935 1.00 29.04 263 LEU A N 1
ATOM 1364 C CA . LEU A 1 209 ? 10.717 -4.601 -2.457 1.00 31.36 263 LEU A CA 1
ATOM 1365 C C . LEU A 1 209 ? 10.512 -5.983 -3.064 1.00 33.37 263 LEU A C 1
ATOM 1366 O O . LEU A 1 209 ? 11.475 -6.687 -3.372 1.00 33.02 263 LEU A O 1
ATOM 1371 N N . LEU A 1 210 ? 9.253 -6.375 -3.218 1.00 35.40 264 LEU A N 1
ATOM 1372 C CA . LEU A 1 210 ? 8.940 -7.670 -3.805 1.00 38.73 264 LEU A CA 1
ATOM 1373 C C . LEU A 1 210 ? 9.216 -7.592 -5.306 1.00 40.12 264 LEU A C 1
ATOM 1374 O O . LEU A 1 210 ? 9.602 -8.575 -5.932 1.00 41.58 264 LEU A O 1
ATOM 1379 N N . ASP A 1 211 ? 9.031 -6.402 -5.866 1.00 42.53 265 ASP A N 1
ATOM 1380 C CA . ASP A 1 211 ? 9.255 -6.166 -7.285 1.00 44.34 265 ASP A CA 1
ATOM 1381 C C . ASP A 1 211 ? 10.748 -6.081 -7.611 1.00 44.86 265 ASP A C 1
ATOM 1382 O O . ASP A 1 211 ? 11.142 -6.142 -8.774 1.00 44.97 265 ASP A O 1
ATOM 1387 N N . LYS A 1 212 ? 11.573 -5.928 -6.580 1.00 45.11 266 LYS A N 1
ATOM 1388 C CA . LYS A 1 212 ? 13.023 -5.848 -6.746 1.00 45.06 266 LYS A CA 1
ATOM 1389 C C . LYS A 1 212 ? 13.663 -6.856 -5.794 1.00 45.85 266 LYS A C 1
ATOM 1390 O O . LYS A 1 212 ? 14.199 -6.492 -4.745 1.00 45.09 266 LYS A O 1
ATOM 1396 N N . PRO A 1 213 ? 13.618 -8.146 -6.160 1.00 46.14 267 PRO A N 1
ATOM 1397 C CA . PRO A 1 213 ? 14.167 -9.256 -5.375 1.00 46.75 267 PRO A CA 1
ATOM 1398 C C . PRO A 1 213 ? 15.649 -9.179 -5.017 1.00 46.89 267 PRO A C 1
ATOM 1399 O O . PRO A 1 213 ? 16.082 -9.803 -4.049 1.00 47.30 267 PRO A O 1
ATOM 1403 N N . ASN A 1 214 ? 16.422 -8.420 -5.789 1.00 46.64 268 ASN A N 1
ATOM 1404 C CA . ASN A 1 214 ? 17.854 -8.292 -5.531 1.00 46.97 268 ASN A CA 1
ATOM 1405 C C . ASN A 1 214 ? 18.168 -7.220 -4.501 1.00 44.91 268 ASN A C 1
ATOM 1406 O O . ASN A 1 214 ? 19.272 -7.175 -3.955 1.00 45.96 268 ASN A O 1
ATOM 1411 N N . ALA A 1 215 ? 17.196 -6.353 -4.244 1.00 40.71 269 ALA A N 1
ATOM 1412 C CA . ALA A 1 215 ? 17.380 -5.263 -3.301 1.00 37.59 269 ALA A CA 1
ATOM 1413 C C . ALA A 1 215 ? 17.583 -5.726 -1.866 1.00 34.13 269 ALA A C 1
ATOM 1414 O O . ALA A 1 215 ? 16.667 -6.257 -1.239 1.00 33.95 269 ALA A O 1
ATOM 1416 N N . GLN A 1 216 ? 18.795 -5.523 -1.359 1.00 32.47 270 GLN A N 1
ATOM 1417 C CA . GLN A 1 216 ? 19.132 -5.863 0.019 1.00 30.45 270 GLN A CA 1
ATOM 1418 C C . GLN A 1 216 ? 20.311 -5.017 0.454 1.00 28.00 270 GLN A C 1
ATOM 1419 O O . GLN A 1 216 ? 20.839 -4.229 -0.334 1.00 28.64 270 GLN A O 1
ATOM 1425 N N . PHE A 1 217 ? 20.711 -5.168 1.714 1.00 24.40 271 PHE A N 1
ATOM 1426 C CA . PHE A 1 217 ? 21.840 -4.419 2.248 1.00 23.50 271 PHE A CA 1
ATOM 1427 C C . PHE A 1 217 ? 23.134 -5.187 1.969 1.00 23.79 271 PHE A C 1
ATOM 1428 O O . PHE A 1 217 ? 23.182 -6.404 2.141 1.00 23.62 271 PHE A O 1
ATOM 1436 N N . ASP A 1 218 ? 24.172 -4.465 1.547 1.00 23.97 272 ASP A N 1
ATOM 1437 C CA . ASP A 1 218 ? 25.468 -5.059 1.202 1.00 24.39 272 ASP A CA 1
ATOM 1438 C C . ASP A 1 218 ? 26.468 -4.949 2.354 1.00 24.93 272 ASP A C 1
ATOM 1439 O O . ASP A 1 218 ? 26.968 -3.865 2.653 1.00 24.01 272 ASP A O 1
ATOM 1444 N N . SER A 1 219 ? 26.777 -6.080 2.983 1.00 26.89 273 SER A N 1
ATOM 1445 C CA . SER A 1 219 ? 27.706 -6.085 4.107 1.00 28.38 273 SER A CA 1
ATOM 1446 C C . SER A 1 219 ? 29.134 -5.727 3.724 1.00 28.55 273 SER A C 1
ATOM 1447 O O . SER A 1 219 ? 29.968 -5.509 4.605 1.00 27.79 273 SER A O 1
ATOM 1450 N N . THR A 1 220 ? 29.421 -5.655 2.423 1.00 27.92 274 THR A N 1
ATOM 1451 C CA . THR A 1 220 ? 30.769 -5.306 1.973 1.00 28.15 274 THR A CA 1
ATOM 1452 C C . THR A 1 220 ? 30.847 -3.846 1.540 1.00 29.43 274 THR A C 1
ATOM 1453 O O . THR A 1 220 ? 31.886 -3.384 1.069 1.00 30.30 274 THR A O 1
ATOM 1457 N N . ALA A 1 221 ? 29.745 -3.120 1.690 1.00 28.96 275 ALA A N 1
ATOM 1458 C CA . ALA A 1 221 ? 29.728 -1.713 1.311 1.00 30.26 275 ALA A CA 1
ATOM 1459 C C . ALA A 1 221 ? 30.598 -0.937 2.289 1.00 29.86 275 ALA A C 1
ATOM 1460 O O . ALA A 1 221 ? 30.715 -1.304 3.458 1.00 28.67 275 ALA A O 1
ATOM 1462 N N . PRO A 1 222 ? 31.225 0.148 1.819 1.00 30.77 276 PRO A N 1
ATOM 1463 C CA . PRO A 1 222 ? 32.080 0.948 2.698 1.00 31.18 276 PRO A CA 1
ATOM 1464 C C . PRO A 1 222 ? 31.285 1.519 3.871 1.00 32.08 276 PRO A C 1
ATOM 1465 O O . PRO A 1 222 ? 30.053 1.570 3.836 1.00 30.95 276 PRO A O 1
ATOM 1469 N N . ARG A 1 223 ? 31.998 1.934 4.912 1.00 31.82 277 ARG A N 1
ATOM 1470 C CA . ARG A 1 223 ? 31.367 2.521 6.085 1.00 31.66 277 ARG A CA 1
ATOM 1471 C C . ARG A 1 223 ? 30.513 3.716 5.648 1.00 29.86 277 ARG A C 1
ATOM 1472 O O . ARG A 1 223 ? 30.978 4.578 4.898 1.00 27.49 277 ARG A O 1
ATOM 1478 N N . GLY A 1 224 ? 29.261 3.746 6.104 1.00 27.88 278 GLY A N 1
ATOM 1479 C CA . GLY A 1 224 ? 28.361 4.835 5.763 1.00 26.66 278 GLY A CA 1
ATOM 1480 C C . GLY A 1 224 ? 27.621 4.690 4.446 1.00 25.81 278 GLY A C 1
ATOM 1481 O O . GLY A 1 224 ? 26.804 5.540 4.095 1.00 25.80 278 GLY A O 1
ATOM 1482 N N . HIS A 1 225 ? 27.888 3.618 3.710 1.00 23.46 279 HIS A N 1
ATOM 1483 C CA . HIS A 1 225 ? 27.230 3.416 2.424 1.00 22.63 279 HIS A CA 1
ATOM 1484 C C . HIS A 1 225 ? 26.237 2.266 2.447 1.00 22.47 279 HIS A C 1
ATOM 1485 O O . HIS A 1 225 ? 25.798 1.787 1.407 1.00 21.78 279 HIS A O 1
ATOM 1492 N N . LEU A 1 226 ? 25.870 1.834 3.645 1.00 20.82 280 LEU A N 1
ATOM 1493 C CA . LEU A 1 226 ? 24.931 0.737 3.783 1.00 20.80 280 LEU A CA 1
ATOM 1494 C C . LEU A 1 226 ? 23.549 1.106 3.231 1.00 21.20 280 LEU A C 1
ATOM 1495 O O . LEU A 1 226 ? 22.963 0.350 2.449 1.00 18.01 280 LEU A O 1
ATOM 1500 N N . GLU A 1 227 ? 23.034 2.270 3.626 1.00 19.90 281 GLU A N 1
ATOM 1501 C CA . GLU A 1 227 ? 21.717 2.692 3.165 1.00 19.32 281 GLU A CA 1
ATOM 1502 C C . GLU A 1 227 ? 21.675 2.787 1.640 1.00 20.17 281 GLU A C 1
ATOM 1503 O O . GLU A 1 227 ? 20.717 2.328 1.006 1.00 18.53 281 GLU A O 1
ATOM 1509 N N . SER A 1 228 ? 22.712 3.363 1.042 1.00 20.40 282 SER A N 1
ATOM 1510 C CA . SER A 1 228 ? 22.740 3.481 -0.414 1.00 21.24 282 SER A CA 1
ATOM 1511 C C . SER A 1 228 ? 22.798 2.111 -1.098 1.00 21.94 282 SER A C 1
ATOM 1512 O O . SER A 1 228 ? 22.305 1.963 -2.219 1.00 23.41 282 SER A O 1
ATOM 1515 N N . SER A 1 229 ? 23.376 1.109 -0.432 1.00 22.28 283 SER A N 1
ATOM 1516 C CA . SER A 1 229 ? 23.476 -0.214 -1.050 1.00 22.51 283 SER A CA 1
ATOM 1517 C C . SER A 1 229 ? 22.104 -0.835 -1.299 1.00 24.54 283 SER A C 1
ATOM 1518 O O . SER A 1 229 ? 21.946 -1.652 -2.207 1.00 24.56 283 SER A O 1
ATOM 1521 N N . LEU A 1 230 ? 21.109 -0.444 -0.508 1.00 22.81 284 LEU A N 1
ATOM 1522 C CA . LEU A 1 230 ? 19.758 -0.946 -0.715 1.00 22.29 284 LEU A CA 1
ATOM 1523 C C . LEU A 1 230 ? 19.011 -0.007 -1.664 1.00 22.12 284 LEU A C 1
ATOM 1524 O O . LEU A 1 230 ? 18.544 -0.425 -2.720 1.00 20.94 284 LEU A O 1
ATOM 1529 N N . LEU A 1 231 ? 18.922 1.266 -1.282 1.00 22.54 285 LEU A N 1
ATOM 1530 C CA . LEU A 1 231 ? 18.207 2.274 -2.059 1.00 22.64 285 LEU A CA 1
ATOM 1531 C C . LEU A 1 231 ? 18.597 2.401 -3.537 1.00 24.54 285 LEU A C 1
ATOM 1532 O O . LEU A 1 231 ? 17.732 2.640 -4.385 1.00 22.30 285 LEU A O 1
ATOM 1537 N N . SER A 1 232 ? 19.879 2.234 -3.854 1.00 24.50 286 SER A N 1
ATOM 1538 C CA . SER A 1 232 ? 20.321 2.338 -5.245 1.00 26.96 286 SER A CA 1
ATOM 1539 C C . SER A 1 232 ? 19.625 1.313 -6.135 1.00 27.18 286 SER A C 1
ATOM 1540 O O . SER A 1 232 ? 19.498 1.516 -7.341 1.00 27.91 286 SER A O 1
ATOM 1543 N N . HIS A 1 233 ? 19.183 0.208 -5.541 1.00 28.47 287 HIS A N 1
ATOM 1544 C CA . HIS A 1 233 ? 18.493 -0.838 -6.294 1.00 29.93 287 HIS A CA 1
ATOM 1545 C C . HIS A 1 233 ? 16.997 -0.561 -6.410 1.00 30.15 287 HIS A C 1
ATOM 1546 O O . HIS A 1 233 ? 16.296 -1.222 -7.180 1.00 30.15 287 HIS A O 1
ATOM 1553 N N . LEU A 1 234 ? 16.512 0.414 -5.649 1.00 28.19 288 LEU A N 1
ATOM 1554 C CA . LEU A 1 234 ? 15.090 0.736 -5.648 1.00 27.51 288 LEU A CA 1
ATOM 1555 C C . LEU A 1 234 ? 14.625 1.982 -6.393 1.00 27.70 288 LEU A C 1
ATOM 1556 O O . LEU A 1 234 ? 13.578 1.950 -7.040 1.00 28.43 288 LEU A O 1
ATOM 1561 N N . VAL A 1 235 ? 15.376 3.075 -6.301 1.00 26.89 289 VAL A N 1
ATOM 1562 C CA . VAL A 1 235 ? 14.983 4.324 -6.954 1.00 27.79 289 VAL A CA 1
ATOM 1563 C C . VAL A 1 235 ? 16.151 5.283 -7.153 1.00 27.45 289 VAL A C 1
ATOM 1564 O O . VAL A 1 235 ? 17.278 4.995 -6.772 1.00 25.89 289 VAL A O 1
ATOM 1568 N N . ASP A 1 236 ? 15.857 6.433 -7.757 1.00 28.26 290 ASP A N 1
ATOM 1569 C CA . ASP A 1 236 ? 16.858 7.478 -7.950 1.00 29.61 290 ASP A CA 1
ATOM 1570 C C . ASP A 1 236 ? 16.500 8.569 -6.947 1.00 28.56 290 ASP A C 1
ATOM 1571 O O . ASP A 1 236 ? 15.321 8.787 -6.651 1.00 28.87 290 ASP A O 1
ATOM 1576 N N . PRO A 1 237 ? 17.510 9.274 -6.418 1.00 29.15 291 PRO A N 1
ATOM 1577 C CA . PRO A 1 237 ? 17.303 10.349 -5.444 1.00 28.91 291 PRO A CA 1
ATOM 1578 C C . PRO A 1 237 ? 16.191 11.332 -5.815 1.00 29.90 291 PRO A C 1
ATOM 1579 O O . PRO A 1 237 ? 15.399 11.737 -4.963 1.00 29.51 291 PRO A O 1
ATOM 1583 N N . LYS A 1 238 ? 16.131 11.708 -7.087 1.00 31.04 292 LYS A N 1
ATOM 1584 C CA . LYS A 1 238 ? 15.126 12.657 -7.557 1.00 30.95 292 LYS A CA 1
ATOM 1585 C C . LYS A 1 238 ? 13.701 12.169 -7.325 1.00 30.65 292 LYS A C 1
ATOM 1586 O O . LYS A 1 238 ? 12.779 12.969 -7.191 1.00 30.87 292 LYS A O 1
ATOM 1592 N N . ASP A 1 239 ? 13.524 10.854 -7.277 1.00 29.42 293 ASP A N 1
ATOM 1593 C CA . ASP A 1 239 ? 12.198 10.278 -7.103 1.00 29.06 293 ASP A CA 1
ATOM 1594 C C . ASP A 1 239 ? 11.765 9.960 -5.671 1.00 27.20 293 ASP A C 1
ATOM 1595 O O . ASP A 1 239 ? 10.703 9.375 -5.454 1.00 28.09 293 ASP A O 1
ATOM 1600 N N . LEU A 1 240 ? 12.573 10.353 -4.694 1.00 25.55 294 LEU A N 1
ATOM 1601 C CA . LEU A 1 240 ? 12.226 10.124 -3.295 1.00 24.95 294 LEU A CA 1
ATOM 1602 C C . LEU A 1 240 ? 11.002 10.974 -2.939 1.00 24.96 294 LEU A C 1
ATOM 1603 O O . LEU A 1 240 ? 10.861 12.101 -3.409 1.00 24.96 294 LEU A O 1
ATOM 1608 N N . GLU A 1 241 ? 10.123 10.428 -2.107 1.00 24.02 295 GLU A N 1
ATOM 1609 C CA . GLU A 1 241 ? 8.914 11.133 -1.687 1.00 24.59 295 GLU A CA 1
ATOM 1610 C C . GLU A 1 241 ? 9.120 11.858 -0.361 1.00 24.82 295 GLU A C 1
ATOM 1611 O O . GLU A 1 241 ? 9.241 11.229 0.691 1.00 24.12 295 GLU A O 1
ATOM 1617 N N . PRO A 1 242 ? 9.149 13.201 -0.395 1.00 26.33 296 PRO A N 1
ATOM 1618 C CA . PRO A 1 242 ? 9.340 14.021 0.805 1.00 25.88 296 PRO A CA 1
ATOM 1619 C C . PRO A 1 242 ? 8.145 13.916 1.746 1.00 25.59 296 PRO A C 1
ATOM 1620 O O . PRO A 1 242 ? 7.010 14.124 1.333 1.00 26.46 296 PRO A O 1
ATOM 1624 N N . ARG A 1 243 ? 8.395 13.589 3.005 1.00 23.51 297 ARG A N 1
ATOM 1625 C CA . ARG A 1 243 ? 7.317 13.502 3.980 1.00 24.00 297 ARG A CA 1
ATOM 1626 C C . ARG A 1 243 ? 7.674 14.452 5.115 1.00 23.32 297 ARG A C 1
ATOM 1627 O O . ARG A 1 243 ? 8.635 15.209 5.000 1.00 23.61 297 ARG A O 1
ATOM 1635 N N . ALA A 1 244 ? 6.903 14.422 6.197 1.00 22.04 298 ALA A N 1
ATOM 1636 C CA . ALA A 1 244 ? 7.165 15.281 7.345 1.00 22.31 298 ALA A CA 1
ATOM 1637 C C . ALA A 1 244 ? 7.107 16.760 6.966 1.00 22.40 298 ALA A C 1
ATOM 1638 O O . ALA A 1 244 ? 8.045 17.514 7.232 1.00 21.63 298 ALA A O 1
ATOM 1640 N N . ALA A 1 245 ? 5.996 17.166 6.352 1.00 24.15 299 ALA A N 1
ATOM 1641 C CA . ALA A 1 245 ? 5.792 18.556 5.935 1.00 24.71 299 ALA A CA 1
ATOM 1642 C C . ALA A 1 245 ? 6.926 19.028 5.029 1.00 23.55 299 ALA A C 1
ATOM 1643 O O . ALA A 1 245 ? 7.595 20.018 5.319 1.00 25.07 299 ALA A O 1
ATOM 1645 N N . ASN A 1 246 ? 7.123 18.317 3.924 1.00 25.49 300 ASN A N 1
ATOM 1646 C CA . ASN A 1 246 ? 8.185 18.636 2.978 1.00 25.52 300 ASN A CA 1
ATOM 1647 C C . ASN A 1 246 ? 9.532 18.759 3.681 1.00 24.28 300 ASN A C 1
ATOM 1648 O O . ASN A 1 246 ? 10.276 19.728 3.505 1.00 21.63 300 ASN A O 1
ATOM 1653 N N . CYS A 1 247 ? 9.823 17.750 4.492 1.00 24.65 301 CYS A N 1
ATOM 1654 C CA . CYS A 1 247 ? 11.076 17.663 5.230 1.00 23.94 301 CYS A CA 1
ATOM 1655 C C . CYS A 1 247 ? 11.448 18.878 6.063 1.00 24.22 301 CYS A C 1
ATOM 1656 O O . CYS A 1 247 ? 12.604 19.305 6.070 1.00 24.34 301 CYS A O 1
ATOM 1659 N N . THR A 1 248 ? 10.471 19.432 6.777 1.00 23.29 302 THR A N 1
ATOM 1660 C CA . THR A 1 248 ? 10.737 20.571 7.645 1.00 24.05 302 THR A CA 1
ATOM 1661 C C . THR A 1 248 ? 10.534 20.181 9.114 1.00 23.63 302 THR A C 1
ATOM 1662 O O . THR A 1 248 ? 10.733 20.996 10.009 1.00 24.64 302 THR A O 1
ATOM 1666 N N . ARG A 1 249 ? 10.140 18.937 9.362 1.00 22.37 303 ARG A N 1
ATOM 1667 C CA . ARG A 1 249 ? 9.937 18.484 10.732 1.00 22.87 303 ARG A CA 1
ATOM 1668 C C . ARG A 1 249 ? 10.773 17.248 11.064 1.00 21.90 303 ARG A C 1
ATOM 1669 O O . ARG A 1 249 ? 10.820 16.295 10.285 1.00 21.44 303 ARG A O 1
ATOM 1677 N N . VAL A 1 250 ? 11.424 17.275 12.225 1.00 20.86 304 VAL A N 1
ATOM 1678 C CA . VAL A 1 250 ? 12.241 16.159 12.683 1.00 19.23 304 VAL A CA 1
ATOM 1679 C C . VAL A 1 250 ? 11.374 15.305 13.598 1.00 19.39 304 VAL A C 1
ATOM 1680 O O . VAL A 1 250 ? 11.010 15.719 14.702 1.00 18.68 304 VAL A O 1
ATOM 1684 N N . LEU A 1 251 ? 11.055 14.107 13.118 1.00 18.34 305 LEU A N 1
ATOM 1685 C CA . LEU A 1 251 ? 10.190 13.173 13.824 1.00 18.70 305 LEU A CA 1
ATOM 1686 C C . LEU A 1 251 ? 10.897 11.916 14.328 1.00 18.99 305 LEU A C 1
ATOM 1687 O O . LEU A 1 251 ? 10.257 11.012 14.869 1.00 18.11 305 LEU A O 1
ATOM 1692 N N . VAL A 1 252 ? 12.208 11.849 14.134 1.00 17.67 306 VAL A N 1
ATOM 1693 C CA . VAL A 1 252 ? 12.987 10.704 14.593 1.00 17.95 306 VAL A CA 1
ATOM 1694 C C . VAL A 1 252 ? 14.390 11.188 14.940 1.00 17.35 306 VAL A C 1
ATOM 1695 O O . VAL A 1 252 ? 14.909 12.108 14.297 1.00 15.76 306 VAL A O 1
ATOM 1699 N N . TRP A 1 253 ? 14.991 10.588 15.968 1.00 16.99 307 TRP A N 1
ATOM 1700 C CA . TRP A 1 253 ? 16.323 10.986 16.438 1.00 18.07 307 TRP A CA 1
ATOM 1701 C C . TRP A 1 253 ? 17.258 9.783 16.571 1.00 18.64 307 TRP A C 1
ATOM 1702 O O . TRP A 1 253 ? 16.882 8.761 17.151 1.00 15.77 307 TRP A O 1
ATOM 1713 N N . HIS A 1 254 ? 18.480 9.925 16.059 1.00 20.09 308 HIS A N 1
ATOM 1714 C CA . HIS A 1 254 ? 19.480 8.855 16.097 1.00 21.75 308 HIS A CA 1
ATOM 1715 C C . HIS A 1 254 ? 20.207 8.833 17.439 1.00 22.89 308 HIS A C 1
ATOM 1716 O O . HIS A 1 254 ? 21.428 9.039 17.513 1.00 25.02 308 HIS A O 1
ATOM 1723 N N . THR A 1 255 ? 19.449 8.580 18.502 1.00 21.45 309 THR A N 1
ATOM 1724 C CA . THR A 1 255 ? 19.999 8.524 19.847 1.00 20.00 309 THR A CA 1
ATOM 1725 C C . THR A 1 255 ? 20.769 7.224 20.081 1.00 22.71 309 THR A C 1
ATOM 1726 O O . THR A 1 255 ? 20.498 6.208 19.443 1.00 22.54 309 THR A O 1
ATOM 1730 N N . ARG A 1 256 ? 21.742 7.282 20.984 1.00 21.20 310 ARG A N 1
ATOM 1731 C CA . ARG A 1 256 ? 22.533 6.116 21.364 1.00 25.14 310 ARG A CA 1
ATOM 1732 C C . ARG A 1 256 ? 22.566 6.105 22.892 1.00 23.47 310 ARG A C 1
ATOM 1733 O O . ARG A 1 256 ? 22.604 7.159 23.526 1.00 23.20 310 ARG A O 1
ATOM 1741 N N . THR A 1 257 ? 22.548 4.914 23.476 1.00 22.71 311 THR A N 1
ATOM 1742 C CA . THR A 1 257 ? 22.545 4.773 24.923 1.00 22.49 311 THR A CA 1
ATOM 1743 C C . THR A 1 257 ? 23.943 4.512 25.486 1.00 25.30 311 THR A C 1
ATOM 1744 O O . THR A 1 257 ? 24.693 3.702 24.948 1.00 23.49 311 THR A O 1
ATOM 1748 N N . GLU A 1 258 ? 24.289 5.209 26.564 1.00 26.74 312 GLU A N 1
ATOM 1749 C CA . GLU A 1 258 ? 25.593 5.034 27.197 1.00 29.48 312 GLU A CA 1
ATOM 1750 C C . GLU A 1 258 ? 25.776 3.629 27.740 1.00 28.74 312 GLU A C 1
ATOM 1751 O O . GLU A 1 258 ? 24.843 3.041 28.291 1.00 25.77 312 GLU A O 1
ATOM 1757 N N . LYS A 1 259 ? 26.984 3.094 27.595 1.00 29.09 313 LYS A N 1
ATOM 1758 C CA . LYS A 1 259 ? 27.266 1.776 28.134 1.00 31.14 313 LYS A CA 1
ATOM 1759 C C . LYS A 1 259 ? 27.222 1.984 29.648 1.00 30.81 313 LYS A C 1
ATOM 1760 O O . LYS A 1 259 ? 27.854 2.904 30.172 1.00 29.62 313 LYS A O 1
ATOM 1766 N N . PRO A 1 260 ? 26.460 1.153 30.370 1.00 30.23 314 PRO A N 1
ATOM 1767 C CA . PRO A 1 260 ? 26.390 1.321 31.824 1.00 31.79 314 PRO A CA 1
ATOM 1768 C C . PRO A 1 260 ? 27.694 0.959 32.527 1.00 31.84 314 PRO A C 1
ATOM 1769 O O . PRO A 1 260 ? 28.446 0.108 32.057 1.00 31.69 314 PRO A O 1
ATOM 1773 N N . LYS A 1 261 ? 27.963 1.627 33.644 1.00 32.92 315 LYS A N 1
ATOM 1774 C CA . LYS A 1 261 ? 29.169 1.370 34.424 1.00 34.71 315 LYS A CA 1
ATOM 1775 C C . LYS A 1 261 ? 28.896 0.139 35.274 1.00 32.95 315 LYS A C 1
ATOM 1776 O O . LYS A 1 261 ? 27.840 0.036 35.901 1.00 32.92 315 LYS A O 1
ATOM 1782 N N . MET A 1 262 ? 29.843 -0.793 35.297 1.00 32.02 316 MET A N 1
ATOM 1783 C CA . MET A 1 262 ? 29.662 -2.029 36.054 1.00 31.88 316 MET A CA 1
ATOM 1784 C C . MET A 1 262 ? 30.776 -2.332 37.055 1.00 32.16 316 MET A C 1
ATOM 1785 O O . MET A 1 262 ? 30.956 -3.483 37.451 1.00 31.19 316 MET A O 1
ATOM 1790 N N . LYS A 1 263 ? 31.508 -1.302 37.468 1.00 32.08 317 LYS A N 1
ATOM 1791 C CA . LYS A 1 263 ? 32.609 -1.475 38.412 1.00 32.19 317 LYS A CA 1
ATOM 1792 C C . LYS A 1 263 ? 32.181 -2.166 39.698 1.00 32.67 317 LYS A C 1
ATOM 1793 O O . LYS A 1 263 ? 32.839 -3.102 40.150 1.00 32.06 317 LYS A O 1
ATOM 1795 N N . GLN A 1 264 ? 31.084 -1.708 40.293 1.00 31.53 318 GLN A N 1
ATOM 1796 C CA . GLN A 1 264 ? 30.610 -2.312 41.533 1.00 31.76 318 GLN A CA 1
ATOM 1797 C C . GLN A 1 264 ? 30.197 -3.765 41.318 1.00 33.61 318 GLN A C 1
ATOM 1798 O O . GLN A 1 264 ? 30.535 -4.640 42.121 1.00 31.18 318 GLN A O 1
ATOM 1804 N N . GLU A 1 265 ? 29.476 -4.021 40.229 1.00 32.70 319 GLU A N 1
ATOM 1805 C CA . GLU A 1 265 ? 29.017 -5.373 39.921 1.00 34.51 319 GLU A CA 1
ATOM 1806 C C . GLU A 1 265 ? 30.202 -6.335 39.857 1.00 36.32 319 GLU A C 1
ATOM 1807 O O . GLU A 1 265 ? 30.139 -7.460 40.358 1.00 34.69 319 GLU A O 1
ATOM 1813 N N . GLU A 1 266 ? 31.286 -5.885 39.240 1.00 37.74 320 GLU A N 1
ATOM 1814 C CA . GLU A 1 266 ? 32.471 -6.714 39.118 1.00 40.44 320 GLU A CA 1
ATOM 1815 C C . GLU A 1 266 ? 33.095 -7.016 40.477 1.00 41.36 320 GLU A C 1
ATOM 1816 O O . GLU A 1 266 ? 33.530 -8.139 40.729 1.00 40.97 320 GLU A O 1
ATOM 1822 N N . GLN A 1 267 ? 33.124 -6.023 41.357 1.00 42.13 321 GLN A N 1
ATOM 1823 C CA . GLN A 1 267 ? 33.686 -6.226 42.687 1.00 44.06 321 GLN A CA 1
ATOM 1824 C C . GLN A 1 267 ? 32.822 -7.190 43.489 1.00 43.77 321 GLN A C 1
ATOM 1825 O O . GLN A 1 267 ? 33.337 -8.068 44.180 1.00 44.96 321 GLN A O 1
ATOM 1831 N N . LEU A 1 268 ? 31.506 -7.021 43.408 1.00 42.93 322 LEU A N 1
ATOM 1832 C CA . LEU A 1 268 ? 30.601 -7.893 44.142 1.00 42.02 322 LEU A CA 1
ATOM 1833 C C . LEU A 1 268 ? 30.670 -9.313 43.604 1.00 43.11 322 LEU A C 1
ATOM 1834 O O . LEU A 1 268 ? 30.523 -10.272 44.358 1.00 41.96 322 LEU A O 1
ATOM 1839 N N . GLN A 1 269 ? 30.895 -9.446 42.299 1.00 44.00 323 GLN A N 1
ATOM 1840 C CA . GLN A 1 269 ? 30.982 -10.760 41.671 1.00 45.84 323 GLN A CA 1
ATOM 1841 C C . GLN A 1 269 ? 32.232 -11.506 42.135 1.00 46.66 323 GLN A C 1
ATOM 1842 O O . GLN A 1 269 ? 32.182 -12.710 42.392 1.00 46.16 323 GLN A O 1
ATOM 1844 N N . ARG A 1 270 ? 33.349 -10.787 42.237 1.00 47.73 324 ARG A N 1
ATOM 1845 C CA . ARG A 1 270 ? 34.613 -11.379 42.674 1.00 49.23 324 ARG A CA 1
ATOM 1846 C C . ARG A 1 270 ? 34.514 -11.800 44.136 1.00 49.88 324 ARG A C 1
ATOM 1847 O O . ARG A 1 270 ? 35.371 -12.516 44.649 1.00 51.13 324 ARG A O 1
ATOM 1849 N N . GLN A 1 271 ? 33.449 -11.351 44.793 1.00 50.37 325 GLN A N 1
ATOM 1850 C CA . GLN A 1 271 ? 33.199 -11.645 46.198 1.00 49.59 325 GLN A CA 1
ATOM 1851 C C . GLN A 1 271 ? 31.986 -12.573 46.316 1.00 48.96 325 GLN A C 1
ATOM 1852 O O . GLN A 1 271 ? 31.532 -12.898 47.415 1.00 48.86 325 GLN A O 1
ATOM 1858 N N . GLY A 1 272 ? 31.468 -12.993 45.165 1.00 48.38 326 GLY A N 1
ATOM 1859 C CA . GLY A 1 272 ? 30.320 -13.883 45.137 1.00 47.32 326 GLY A CA 1
ATOM 1860 C C . GLY A 1 272 ? 29.018 -13.256 45.604 1.00 46.40 326 GLY A C 1
ATOM 1861 O O . GLY A 1 272 ? 28.130 -13.957 46.089 1.00 47.42 326 GLY A O 1
ATOM 1862 N N . ARG A 1 273 ? 28.893 -11.940 45.461 1.00 44.78 327 ARG A N 1
ATOM 1863 C CA . ARG A 1 273 ? 27.679 -11.248 45.876 1.00 43.75 327 ARG A CA 1
ATOM 1864 C C . ARG A 1 273 ? 27.098 -10.432 44.728 1.00 42.53 327 ARG A C 1
ATOM 1865 O O . ARG A 1 273 ? 26.450 -9.408 44.940 1.00 42.47 327 ARG A O 1
ATOM 1873 N N . GLY A 1 274 ? 27.339 -10.899 43.508 1.00 41.22 328 GLY A N 1
ATOM 1874 C CA . GLY A 1 274 ? 26.830 -10.208 42.340 1.00 39.53 328 GLY A CA 1
ATOM 1875 C C . GLY A 1 274 ? 25.317 -10.128 42.349 1.00 37.92 328 GLY A C 1
ATOM 1876 O O . GLY A 1 274 ? 24.647 -10.806 43.131 1.00 38.65 328 GLY A O 1
ATOM 1877 N N . SER A 1 275 ? 24.774 -9.291 41.477 1.00 34.76 329 SER A N 1
ATOM 1878 C CA . SER A 1 275 ? 23.335 -9.129 41.388 1.00 33.05 329 SER A CA 1
ATOM 1879 C C . SER A 1 275 ? 22.694 -10.454 41.002 1.00 32.51 329 SER A C 1
ATOM 1880 O O . SER A 1 275 ? 23.172 -11.141 40.107 1.00 33.15 329 SER A O 1
ATOM 1883 N N . ASP A 1 276 ? 21.611 -10.805 41.683 1.00 32.15 330 ASP A N 1
ATOM 1884 C CA . ASP A 1 276 ? 20.910 -12.058 41.417 1.00 33.30 330 ASP A CA 1
ATOM 1885 C C . ASP A 1 276 ? 20.599 -12.254 39.928 1.00 33.41 330 ASP A C 1
ATOM 1886 O O . ASP A 1 276 ? 19.745 -11.568 39.363 1.00 33.17 330 ASP A O 1
ATOM 1891 N N . PRO A 1 277 ? 21.288 -13.205 39.278 1.00 33.21 331 PRO A N 1
ATOM 1892 C CA . PRO A 1 277 ? 21.071 -13.481 37.856 1.00 33.72 331 PRO A CA 1
ATOM 1893 C C . PRO A 1 277 ? 19.661 -13.962 37.515 1.00 33.03 331 PRO A C 1
ATOM 1894 O O . PRO A 1 277 ? 19.247 -13.899 36.360 1.00 32.93 331 PRO A O 1
ATOM 1898 N N . ALA A 1 278 ? 18.923 -14.436 38.515 1.00 31.42 332 ALA A N 1
ATOM 1899 C CA . ALA A 1 278 ? 17.557 -14.904 38.283 1.00 30.97 332 ALA A CA 1
ATOM 1900 C C . ALA A 1 278 ? 16.616 -13.715 38.083 1.00 31.14 332 ALA A C 1
ATOM 1901 O O . ALA A 1 278 ? 15.440 -13.889 37.763 1.00 30.88 332 ALA A O 1
ATOM 1903 N N . ILE A 1 279 ? 17.130 -12.505 38.295 1.00 29.96 333 ILE A N 1
ATOM 1904 C CA . ILE A 1 279 ? 16.328 -11.301 38.098 1.00 27.55 333 ILE A CA 1
ATOM 1905 C C . ILE A 1 279 ? 16.790 -10.646 36.796 1.00 27.02 333 ILE A C 1
ATOM 1906 O O . ILE A 1 279 ? 17.873 -10.068 36.720 1.00 27.11 333 ILE A O 1
ATOM 1911 N N . GLU A 1 280 ? 15.949 -10.768 35.775 1.00 24.98 334 GLU A N 1
ATOM 1912 C CA . GLU A 1 280 ? 16.216 -10.240 34.442 1.00 24.73 334 GLU A CA 1
ATOM 1913 C C . GLU A 1 280 ? 16.282 -8.715 34.386 1.00 23.01 334 GLU A C 1
ATOM 1914 O O . GLU A 1 280 ? 15.437 -8.025 34.957 1.00 23.14 334 GLU A O 1
ATOM 1920 N N . VAL A 1 281 ? 17.291 -8.205 33.684 1.00 22.92 335 VAL A N 1
ATOM 1921 C CA . VAL A 1 281 ? 17.485 -6.769 33.530 1.00 23.00 335 VAL A CA 1
ATOM 1922 C C . VAL A 1 281 ? 17.627 -6.424 32.046 1.00 24.98 335 VAL A C 1
ATOM 1923 O O . VAL A 1 281 ? 18.274 -7.207 31.312 1.00 25.15 335 VAL A O 1
ATOM 1927 N N . MET B 1 21 ? -6.756 6.231 42.010 1.00 41.84 75 MET B N 1
ATOM 1928 C CA . MET B 1 21 ? -5.481 6.771 42.568 1.00 41.79 75 MET B CA 1
ATOM 1929 C C . MET B 1 21 ? -4.661 7.442 41.467 1.00 39.77 75 MET B C 1
ATOM 1930 O O . MET B 1 21 ? -4.158 6.776 40.561 1.00 38.30 75 MET B O 1
ATOM 1935 N N . THR B 1 22 ? -4.526 8.760 41.556 1.00 36.80 76 THR B N 1
ATOM 1936 C CA . THR B 1 22 ? -3.780 9.524 40.566 1.00 36.30 76 THR B CA 1
ATOM 1937 C C . THR B 1 22 ? -2.281 9.589 40.876 1.00 34.77 76 THR B C 1
ATOM 1938 O O . THR B 1 22 ? -1.877 9.800 42.022 1.00 33.12 76 THR B O 1
ATOM 1942 N N . ILE B 1 23 ? -1.464 9.398 39.845 1.00 33.05 77 ILE B N 1
ATOM 1943 C CA . ILE B 1 23 ? -0.013 9.447 39.992 1.00 30.27 77 ILE B CA 1
ATOM 1944 C C . ILE B 1 23 ? 0.511 10.771 39.448 1.00 29.15 77 ILE B C 1
ATOM 1945 O O . ILE B 1 23 ? 0.224 11.144 38.309 1.00 29.42 77 ILE B O 1
ATOM 1950 N N . TYR B 1 24 ? 1.269 11.483 40.270 1.00 27.59 78 TYR B N 1
ATOM 1951 C CA . TYR B 1 24 ? 1.852 12.748 39.857 1.00 27.47 78 TYR B CA 1
ATOM 1952 C C . TYR B 1 24 ? 3.329 12.497 39.591 1.00 25.84 78 TYR B C 1
ATOM 1953 O O . TYR B 1 24 ? 4.098 12.236 40.513 1.00 25.09 78 TYR B O 1
ATOM 1962 N N . VAL B 1 25 ? 3.711 12.556 38.319 1.00 25.75 79 VAL B N 1
ATOM 1963 C CA . VAL B 1 25 ? 5.091 12.320 37.915 1.00 23.50 79 VAL B CA 1
ATOM 1964 C C . VAL B 1 25 ? 5.848 13.635 37.831 1.00 24.66 79 VAL B C 1
ATOM 1965 O O . VAL B 1 25 ? 5.538 14.483 36.999 1.00 24.84 79 VAL B O 1
ATOM 1969 N N . VAL B 1 26 ? 6.834 13.801 38.708 1.00 24.42 80 VAL B N 1
ATOM 1970 C CA . VAL B 1 26 ? 7.647 15.016 38.751 1.00 24.63 80 VAL B CA 1
ATOM 1971 C C . VAL B 1 26 ? 8.886 14.840 37.879 1.00 24.26 80 VAL B C 1
ATOM 1972 O O . VAL B 1 26 ? 9.717 13.969 38.137 1.00 23.34 80 VAL B O 1
ATOM 1976 N N . THR B 1 27 ? 9.020 15.675 36.858 1.00 22.45 81 THR B N 1
ATOM 1977 C CA . THR B 1 27 ? 10.160 15.556 35.965 1.00 21.47 81 THR B CA 1
ATOM 1978 C C . THR B 1 27 ? 10.937 16.831 35.698 1.00 21.72 81 THR B C 1
ATOM 1979 O O . THR B 1 27 ? 10.405 17.775 35.111 1.00 22.98 81 THR B O 1
ATOM 1983 N N . PRO B 1 28 ? 12.206 16.883 36.136 1.00 21.39 82 PRO B N 1
ATOM 1984 C CA . PRO B 1 28 ? 12.990 18.090 35.872 1.00 21.50 82 PRO B CA 1
ATOM 1985 C C . PRO B 1 28 ? 13.599 17.875 34.483 1.00 22.06 82 PRO B C 1
ATOM 1986 O O . PRO B 1 28 ? 13.893 16.741 34.106 1.00 20.22 82 PRO B O 1
ATOM 1990 N N . THR B 1 29 ? 13.767 18.940 33.711 1.00 22.14 83 THR B N 1
ATOM 1991 C CA . THR B 1 29 ? 14.343 18.803 32.375 1.00 22.72 83 THR B CA 1
ATOM 1992 C C . THR B 1 29 ? 15.105 20.076 32.055 1.00 23.13 83 THR B C 1
ATOM 1993 O O . THR B 1 29 ? 14.892 21.094 32.694 1.00 25.42 83 THR B O 1
ATOM 1997 N N . TYR B 1 30 ? 16.004 20.021 31.080 1.00 25.20 84 TYR B N 1
ATOM 1998 C CA . TYR B 1 30 ? 16.784 21.199 30.716 1.00 23.84 84 TYR B CA 1
ATOM 1999 C C . TYR B 1 30 ? 17.171 21.135 29.248 1.00 24.21 84 TYR B C 1
ATOM 2000 O O . TYR B 1 30 ? 17.291 20.055 28.676 1.00 22.70 84 TYR B O 1
ATOM 2009 N N . ALA B 1 31 ? 17.373 22.296 28.639 1.00 23.03 85 ALA B N 1
ATOM 2010 C CA . ALA B 1 31 ? 17.724 22.351 27.230 1.00 23.89 85 ALA B CA 1
ATOM 2011 C C . ALA B 1 31 ? 19.123 21.853 26.895 1.00 25.09 85 ALA B C 1
ATOM 2012 O O . ALA B 1 31 ? 20.121 22.251 27.513 1.00 23.28 85 ALA B O 1
ATOM 2014 N N . ARG B 1 32 ? 19.168 20.953 25.917 1.00 22.63 86 ARG B N 1
ATOM 2015 C CA . ARG B 1 32 ? 20.401 20.395 25.391 1.00 21.95 86 ARG B CA 1
ATOM 2016 C C . ARG B 1 32 ? 19.983 19.620 24.151 1.00 21.66 86 ARG B C 1
ATOM 2017 O O . ARG B 1 32 ? 18.798 19.362 23.946 1.00 20.55 86 ARG B O 1
ATOM 2025 N N . LEU B 1 33 ? 20.944 19.268 23.312 1.00 20.82 87 LEU B N 1
ATOM 2026 C CA . LEU B 1 33 ? 20.639 18.573 22.067 1.00 21.53 87 LEU B CA 1
ATOM 2027 C C . LEU B 1 33 ? 19.586 17.459 22.109 1.00 18.89 87 LEU B C 1
ATOM 2028 O O . LEU B 1 33 ? 18.672 17.437 21.277 1.00 18.67 87 LEU B O 1
ATOM 2033 N N . VAL B 1 34 ? 19.692 16.551 23.074 1.00 18.35 88 VAL B N 1
ATOM 2034 C CA . VAL B 1 34 ? 18.761 15.429 23.158 1.00 18.95 88 VAL B CA 1
ATOM 2035 C C . VAL B 1 34 ? 17.479 15.675 23.956 1.00 19.12 88 VAL B C 1
ATOM 2036 O O . VAL B 1 34 ? 16.633 14.782 24.052 1.00 18.53 88 VAL B O 1
ATOM 2040 N N . GLN B 1 35 ? 17.307 16.869 24.509 1.00 17.52 89 GLN B N 1
ATOM 2041 C CA . GLN B 1 35 ? 16.116 17.111 25.324 1.00 19.88 89 GLN B CA 1
ATOM 2042 C C . GLN B 1 35 ? 14.784 16.699 24.707 1.00 18.33 89 GLN B C 1
ATOM 2043 O O . GLN B 1 35 ? 14.023 15.948 25.319 1.00 21.36 89 GLN B O 1
ATOM 2049 N N . LYS B 1 36 ? 14.482 17.191 23.513 1.00 17.67 90 LYS B N 1
ATOM 2050 C CA . LYS B 1 36 ? 13.197 16.855 22.911 1.00 16.69 90 LYS B CA 1
ATOM 2051 C C . LYS B 1 36 ? 13.046 15.351 22.703 1.00 17.42 90 LYS B C 1
ATOM 2052 O O . LYS B 1 36 ? 11.982 14.783 22.970 1.00 17.09 90 LYS B O 1
ATOM 2058 N N . ALA B 1 37 ? 14.105 14.696 22.238 1.00 17.15 91 ALA B N 1
ATOM 2059 C CA . ALA B 1 37 ? 14.046 13.247 22.021 1.00 18.25 91 ALA B CA 1
ATOM 2060 C C . ALA B 1 37 ? 13.681 12.542 23.328 1.00 18.03 91 ALA B C 1
ATOM 2061 O O . ALA B 1 37 ? 12.857 11.621 23.347 1.00 16.88 91 ALA B O 1
ATOM 2063 N N . GLU B 1 38 ? 14.281 12.988 24.427 1.00 18.38 92 GLU B N 1
ATOM 2064 C CA . GLU B 1 38 ? 14.004 12.391 25.733 1.00 18.91 92 GLU B CA 1
ATOM 2065 C C . GLU B 1 38 ? 12.556 12.647 26.168 1.00 19.39 92 GLU B C 1
ATOM 2066 O O . GLU B 1 38 ? 11.871 11.737 26.656 1.00 18.53 92 GLU B O 1
ATOM 2072 N N . LEU B 1 39 ? 12.091 13.882 25.999 1.00 19.10 93 LEU B N 1
ATOM 2073 C CA . LEU B 1 39 ? 10.725 14.227 26.384 1.00 20.77 93 LEU B CA 1
ATOM 2074 C C . LEU B 1 39 ? 9.695 13.513 25.518 1.00 20.30 93 LEU B C 1
ATOM 2075 O O . LEU B 1 39 ? 8.612 13.183 25.993 1.00 20.33 93 LEU B O 1
ATOM 2080 N N . VAL B 1 40 ? 10.047 13.242 24.264 1.00 21.09 94 VAL B N 1
ATOM 2081 C CA . VAL B 1 40 ? 9.143 12.535 23.366 1.00 21.75 94 VAL B CA 1
ATOM 2082 C C . VAL B 1 40 ? 8.909 11.108 23.860 1.00 22.84 94 VAL B C 1
ATOM 2083 O O . VAL B 1 40 ? 7.771 10.657 23.952 1.00 22.21 94 VAL B O 1
ATOM 2087 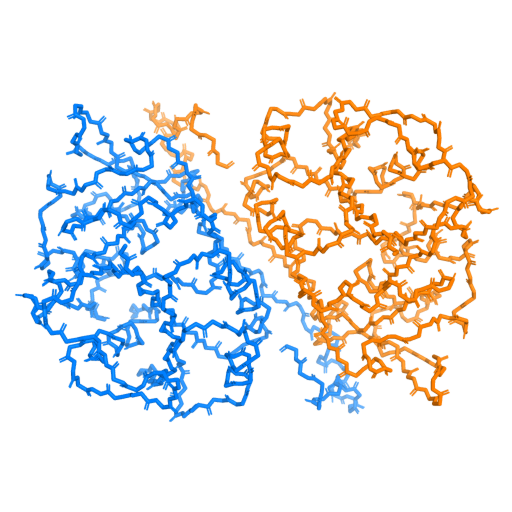N N A ARG B 1 41 ? 9.975 10.386 24.182 0.50 24.92 95 ARG B N 1
ATOM 2088 N N B ARG B 1 41 ? 9.993 10.407 24.181 0.50 24.31 95 ARG B N 1
ATOM 2089 C CA A ARG B 1 41 ? 9.781 9.019 24.642 0.50 26.40 95 ARG B CA 1
ATOM 2090 C CA B ARG B 1 41 ? 9.879 9.036 24.653 0.50 25.45 95 ARG B CA 1
ATOM 2091 C C A ARG B 1 41 ? 9.172 8.952 26.038 0.50 24.35 95 ARG B C 1
ATOM 2092 C C B ARG 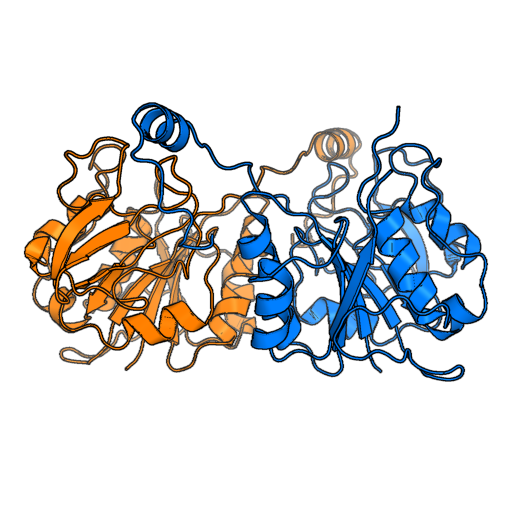B 1 41 ? 9.210 8.954 26.025 0.50 23.72 95 ARG B C 1
ATOM 2093 O O A ARG B 1 41 ? 8.434 8.014 26.345 0.50 25.29 95 ARG B O 1
ATOM 2094 O O B ARG B 1 41 ? 8.457 8.017 26.291 0.50 24.95 95 ARG B O 1
ATOM 2109 N N . LEU B 1 42 ? 9.458 9.938 26.884 1.00 22.98 96 LEU B N 1
ATOM 2110 C CA . LEU B 1 42 ? 8.859 9.939 28.220 1.00 23.13 96 LEU B CA 1
ATOM 2111 C C . LEU B 1 42 ? 7.359 10.241 28.095 1.00 22.83 96 LEU B C 1
ATOM 2112 O O . LEU B 1 42 ? 6.530 9.521 28.655 1.00 23.15 96 LEU B O 1
ATOM 2117 N N . SER B 1 43 ? 7.008 11.308 27.377 1.00 23.42 97 SER B N 1
ATOM 2118 C CA . SER B 1 43 ? 5.594 11.629 27.181 1.00 23.11 97 SER B CA 1
ATOM 2119 C C . SER B 1 43 ? 4.854 10.458 26.525 1.00 23.14 97 SER B C 1
ATOM 2120 O O . SER B 1 43 ? 3.726 10.136 26.901 1.00 20.35 97 SER B O 1
ATOM 2123 N N . GLN B 1 44 ? 5.490 9.807 25.555 1.00 23.06 98 GLN B N 1
ATOM 2124 C CA . GLN B 1 44 ? 4.859 8.676 24.890 1.00 24.10 98 GLN B CA 1
ATOM 2125 C C . GLN B 1 44 ? 4.668 7.510 25.861 1.00 25.40 98 GLN B C 1
ATOM 2126 O O . GLN B 1 44 ? 3.691 6.763 25.764 1.00 25.16 98 GLN B O 1
ATOM 2132 N N . THR B 1 45 ? 5.584 7.368 26.815 1.00 24.21 99 THR B N 1
ATOM 2133 C CA . THR B 1 45 ? 5.456 6.317 27.815 1.00 24.23 99 THR B CA 1
ATOM 2134 C C . THR B 1 45 ? 4.255 6.660 28.709 1.00 24.21 99 THR B C 1
ATOM 2135 O O . THR B 1 45 ? 3.405 5.814 28.973 1.00 24.33 99 THR B O 1
ATOM 2139 N N . LEU B 1 46 ? 4.192 7.906 29.170 1.00 24.34 100 LEU B N 1
ATOM 2140 C CA . LEU B 1 46 ? 3.106 8.337 30.044 1.00 25.23 100 LEU B CA 1
ATOM 2141 C C . LEU B 1 46 ? 1.726 8.296 29.379 1.00 27.45 100 LEU B C 1
ATOM 2142 O O . LEU B 1 46 ? 0.711 8.136 30.057 1.00 26.55 100 LEU B O 1
ATOM 2147 N N . SER B 1 47 ? 1.682 8.432 28.058 1.00 25.89 101 SER B N 1
ATOM 2148 C CA . SER B 1 47 ? 0.404 8.406 27.360 1.00 28.37 101 SER B CA 1
ATOM 2149 C C . SER B 1 47 ? -0.263 7.034 27.483 1.00 28.75 101 SER B C 1
ATOM 2150 O O . SER B 1 47 ? -1.444 6.882 27.190 1.00 30.52 101 SER B O 1
ATOM 2153 N N . LEU B 1 48 ? 0.492 6.037 27.929 1.00 29.97 102 LEU B N 1
ATOM 2154 C CA . LEU B 1 48 ? -0.036 4.682 28.078 1.00 30.61 102 LEU B CA 1
ATOM 2155 C C . LEU B 1 48 ? -0.591 4.429 29.482 1.00 31.72 102 LEU B C 1
ATOM 2156 O O . LEU B 1 48 ? -1.180 3.382 29.747 1.00 32.03 102 LEU B O 1
ATOM 2161 N N . VAL B 1 49 ? -0.396 5.395 30.372 1.00 32.76 103 VAL B N 1
ATOM 2162 C CA . VAL B 1 49 ? -0.811 5.269 31.765 1.00 33.16 103 VAL B CA 1
ATOM 2163 C C . VAL B 1 49 ? -2.018 6.116 32.157 1.00 33.35 103 VAL B C 1
ATOM 2164 O O . VAL B 1 49 ? -2.020 7.334 31.994 1.00 33.37 103 VAL B O 1
ATOM 2168 N N . PRO B 1 50 ? -3.063 5.472 32.694 1.00 34.82 104 PRO B N 1
ATOM 2169 C CA . PRO B 1 50 ? -4.266 6.198 33.106 1.00 36.14 104 PRO B CA 1
ATOM 2170 C C . PRO B 1 50 ? -4.088 6.925 34.438 1.00 36.27 104 PRO B C 1
ATOM 2171 O O . PRO B 1 50 ? -3.202 6.599 35.227 1.00 36.25 104 PRO B O 1
ATOM 2175 N N . ARG B 1 51 ? -4.941 7.914 34.673 1.00 36.71 105 ARG B N 1
ATOM 2176 C CA . ARG B 1 51 ? -4.921 8.691 35.905 1.00 37.58 105 ARG B CA 1
ATOM 2177 C C . ARG B 1 51 ? -3.517 9.170 36.257 1.00 36.23 105 ARG B C 1
ATOM 2178 O O . ARG B 1 51 ? -2.995 8.876 37.335 1.00 35.02 105 ARG B O 1
ATOM 2186 N N . LEU B 1 52 ? -2.918 9.925 35.341 1.00 33.09 106 LEU B N 1
ATOM 2187 C CA . LEU B 1 52 ? -1.574 10.438 35.538 1.00 31.38 106 LEU B CA 1
ATOM 2188 C C . LEU B 1 52 ? -1.500 11.927 35.198 1.00 29.88 106 LEU B C 1
ATOM 2189 O O . LEU B 1 52 ? -2.039 12.376 34.184 1.00 28.19 106 LEU B O 1
ATOM 2194 N N . HIS B 1 53 ? -0.833 12.679 36.068 1.00 28.17 107 HIS B N 1
ATOM 2195 C CA . HIS B 1 53 ? -0.668 14.124 35.929 1.00 27.95 107 HIS B CA 1
ATOM 2196 C C . HIS B 1 53 ? 0.836 14.411 35.890 1.00 28.04 107 HIS B C 1
ATOM 2197 O O . HIS B 1 53 ? 1.546 14.206 36.876 1.00 28.23 107 HIS B O 1
ATOM 2204 N N . TRP B 1 54 ? 1.318 14.886 34.747 1.00 28.31 108 TRP B N 1
ATOM 2205 C CA . TRP B 1 54 ? 2.741 15.163 34.579 1.00 26.72 108 TRP B CA 1
ATOM 2206 C C . TRP B 1 54 ? 3.141 16.570 35.010 1.00 26.90 108 TRP B C 1
ATOM 2207 O O . TRP B 1 54 ? 2.597 17.562 34.524 1.00 28.00 108 TRP B O 1
ATOM 2218 N N . LEU B 1 55 ? 4.090 16.649 35.936 1.00 26.20 109 LEU B N 1
ATOM 2219 C CA . LEU B 1 55 ? 4.584 17.930 36.418 1.00 26.99 109 LEU B CA 1
ATOM 2220 C C . LEU B 1 55 ? 5.976 18.116 35.831 1.00 26.74 109 LEU B C 1
ATOM 2221 O O . LEU B 1 55 ? 6.977 17.666 36.396 1.00 25.84 109 LEU B O 1
ATOM 2226 N N . LEU B 1 56 ? 6.027 18.771 34.679 1.00 27.07 110 LEU B N 1
ATOM 2227 C CA . LEU B 1 56 ? 7.282 19.002 33.979 1.00 25.13 110 LEU B CA 1
ATOM 2228 C C . LEU B 1 56 ? 7.848 20.354 34.373 1.00 26.62 110 LEU B C 1
ATOM 2229 O O . LEU B 1 56 ? 7.232 21.395 34.131 1.00 26.42 110 LEU B O 1
ATOM 2234 N N . VAL B 1 57 ? 9.029 20.330 34.979 1.00 25.76 111 VAL B N 1
ATOM 2235 C CA . VAL B 1 57 ? 9.676 21.546 35.446 1.00 25.65 111 VAL B CA 1
ATOM 2236 C C . VAL B 1 57 ? 10.962 21.819 34.682 1.00 24.93 111 VAL B C 1
ATOM 2237 O O . VAL B 1 57 ? 11.911 21.044 34.780 1.00 25.04 111 VAL B O 1
ATOM 2241 N N . GLU B 1 58 ? 11.003 22.922 33.935 1.00 24.66 112 GLU B N 1
ATOM 2242 C CA . GLU B 1 58 ? 12.201 23.268 33.175 1.00 25.12 112 GLU B CA 1
ATOM 2243 C C . GLU B 1 58 ? 13.252 24.000 34.003 1.00 27.06 112 GLU B C 1
ATOM 2244 O O . GLU B 1 58 ? 12.931 24.884 34.801 1.00 28.01 112 GLU B O 1
ATOM 2250 N N . ASP B 1 59 ? 14.510 23.626 33.805 1.00 25.64 113 ASP B N 1
ATOM 2251 C CA . ASP B 1 59 ? 15.621 24.289 34.473 1.00 27.33 113 ASP B CA 1
ATOM 2252 C C . ASP B 1 59 ? 16.048 25.340 33.451 1.00 28.21 113 ASP B C 1
ATOM 2253 O O . ASP B 1 59 ? 17.006 25.145 32.700 1.00 28.76 113 ASP B O 1
ATOM 2258 N N . ALA B 1 60 ? 15.310 26.446 33.405 1.00 29.28 114 ALA B N 1
ATOM 2259 C CA . ALA B 1 60 ? 15.602 27.517 32.452 1.00 30.26 114 ALA B CA 1
ATOM 2260 C C . ALA B 1 60 ? 15.284 28.902 33.007 1.00 32.39 114 ALA B C 1
ATOM 2261 O O . ALA B 1 60 ? 14.673 29.028 34.068 1.00 32.26 114 ALA B O 1
ATOM 2263 N N . GLU B 1 61 ? 15.697 29.936 32.274 1.00 31.23 115 GLU B N 1
ATOM 2264 C CA . GLU B 1 61 ? 15.455 31.318 32.676 1.00 33.48 115 GLU B CA 1
ATOM 2265 C C . GLU B 1 61 ? 13.986 31.686 32.457 1.00 33.34 115 GLU B C 1
ATOM 2266 O O . GLU B 1 61 ? 13.513 32.708 32.946 1.00 32.89 115 GLU B O 1
ATOM 2268 N N . GLY B 1 62 ? 13.276 30.835 31.722 1.00 34.80 116 GLY B N 1
ATOM 2269 C CA . GLY B 1 62 ? 11.868 31.055 31.441 1.00 33.65 116 GLY B CA 1
ATOM 2270 C C . GLY B 1 62 ? 11.355 29.910 30.586 1.00 33.91 116 GLY B C 1
ATOM 2271 O O . GLY B 1 62 ? 12.154 29.239 29.937 1.00 33.49 116 GLY B O 1
ATOM 2272 N N . PRO B 1 63 ? 10.036 29.656 30.551 1.00 31.84 117 PRO B N 1
ATOM 2273 C CA . PRO B 1 63 ? 9.523 28.554 29.733 1.00 31.12 117 PRO B CA 1
ATOM 2274 C C . PRO B 1 63 ? 9.932 28.655 28.269 1.00 31.29 117 PRO B C 1
ATOM 2275 O O . PRO B 1 63 ? 9.917 29.736 27.685 1.00 29.59 117 PRO B O 1
ATOM 2279 N N . THR B 1 64 ? 10.307 27.520 27.685 1.00 30.20 118 THR B N 1
ATOM 2280 C CA . THR B 1 64 ? 10.721 27.483 26.289 1.00 28.19 118 THR B CA 1
ATOM 2281 C C . THR B 1 64 ? 9.558 27.025 25.407 1.00 29.22 118 THR B C 1
ATOM 2282 O O . THR B 1 64 ? 8.713 26.238 25.836 1.00 29.20 118 THR B O 1
ATOM 2286 N N . PRO B 1 65 ? 9.480 27.541 24.169 1.00 28.11 119 PRO B N 1
ATOM 2287 C CA . PRO B 1 65 ? 8.397 27.143 23.264 1.00 28.31 119 PRO B CA 1
ATOM 2288 C C . PRO B 1 65 ? 8.452 25.641 22.949 1.00 27.22 119 PRO B C 1
ATOM 2289 O O . PRO B 1 65 ? 7.422 25.007 22.724 1.00 25.68 119 PRO B O 1
ATOM 2293 N N . LEU B 1 66 ? 9.660 25.081 22.946 1.00 26.77 120 LEU B N 1
ATOM 2294 C CA . LEU B 1 66 ? 9.852 23.658 22.659 1.00 26.37 120 LEU B CA 1
ATOM 2295 C C . LEU B 1 66 ? 9.083 22.794 23.650 1.00 25.90 120 LEU B C 1
ATOM 2296 O O . LEU B 1 66 ? 8.306 21.919 23.264 1.00 26.07 120 LEU B O 1
ATOM 2301 N N . VAL B 1 67 ? 9.298 23.049 24.935 1.00 26.02 121 VAL B N 1
ATOM 2302 C CA . VAL B 1 67 ? 8.631 22.291 25.979 1.00 25.31 121 VAL B CA 1
ATOM 2303 C C . VAL B 1 67 ? 7.134 22.606 26.019 1.00 26.18 121 VAL B C 1
ATOM 2304 O O . VAL B 1 67 ? 6.309 21.696 26.079 1.00 25.06 121 VAL B O 1
ATOM 2308 N N . SER B 1 68 ? 6.777 23.888 25.975 1.00 25.72 122 SER B N 1
ATOM 2309 C CA . SER B 1 68 ? 5.364 24.255 25.989 1.00 27.59 122 SER B CA 1
ATOM 2310 C C . SER B 1 68 ? 4.654 23.572 24.821 1.00 26.76 122 SER B C 1
ATOM 2311 O O . SER B 1 68 ? 3.563 23.025 24.974 1.00 28.33 122 SER B O 1
ATOM 2314 N N . GLY B 1 69 ? 5.288 23.600 23.652 1.00 26.81 123 GLY B N 1
ATOM 2315 C CA . GLY B 1 69 ? 4.703 22.979 22.479 1.00 25.65 123 GLY B CA 1
ATOM 2316 C C . GLY B 1 69 ? 4.537 21.474 22.605 1.00 24.72 123 GLY B C 1
ATOM 2317 O O . GLY B 1 69 ? 3.510 20.924 22.203 1.00 24.15 123 GLY B O 1
ATOM 2318 N N . LEU B 1 70 ? 5.543 20.801 23.154 1.00 23.58 124 LEU B N 1
ATOM 2319 C CA . LEU B 1 70 ? 5.477 19.346 23.316 1.00 24.86 124 LEU B CA 1
ATOM 2320 C C . LEU B 1 70 ? 4.373 18.978 24.297 1.00 24.19 124 LEU B C 1
ATOM 2321 O O . LEU B 1 70 ? 3.599 18.050 24.060 1.00 24.95 124 LEU B O 1
ATOM 2326 N N . LEU B 1 71 ? 4.292 19.714 25.400 1.00 24.83 125 LEU B N 1
ATOM 2327 C CA . LEU B 1 71 ? 3.266 19.439 26.400 1.00 25.36 125 LEU B CA 1
ATOM 2328 C C . LEU B 1 71 ? 1.860 19.583 25.817 1.00 26.85 125 LEU B C 1
ATOM 2329 O O . LEU B 1 71 ? 1.005 18.721 26.017 1.00 25.75 125 LEU B O 1
ATOM 2334 N N . ALA B 1 72 ? 1.640 20.670 25.084 1.00 27.51 126 ALA B N 1
ATOM 2335 C CA . ALA B 1 72 ? 0.342 20.953 24.480 1.00 28.02 126 ALA B CA 1
ATOM 2336 C C . ALA B 1 72 ? -0.132 19.879 23.503 1.00 28.66 126 ALA B C 1
ATOM 2337 O O . ALA B 1 72 ? -1.319 19.554 23.465 1.00 30.66 126 ALA B O 1
ATOM 2339 N N . ALA B 1 73 ? 0.785 19.319 22.721 1.00 28.75 127 ALA B N 1
ATOM 2340 C CA . ALA B 1 73 ? 0.414 18.291 21.757 1.00 28.71 127 ALA B CA 1
ATOM 2341 C C . ALA B 1 73 ? 0.548 16.867 22.290 1.00 28.53 127 ALA B C 1
ATOM 2342 O O . ALA B 1 73 ? 0.291 15.906 21.564 1.00 29.07 127 ALA B O 1
ATOM 2344 N N . SER B 1 74 ? 0.929 16.727 23.554 1.00 28.63 128 SER B N 1
ATOM 2345 C CA . SER B 1 74 ? 1.108 15.404 24.154 1.00 28.34 128 SER B CA 1
ATOM 2346 C C . SER B 1 74 ? -0.206 14.712 24.491 1.00 29.89 128 SER B C 1
ATOM 2347 O O . SER B 1 74 ? -0.270 13.476 24.549 1.00 27.50 128 SER B O 1
ATOM 2350 N N . GLY B 1 75 ? -1.245 15.508 24.730 1.00 29.49 129 GLY B N 1
ATOM 2351 C CA . GLY B 1 75 ? -2.538 14.953 25.079 1.00 30.90 129 GLY B CA 1
ATOM 2352 C C . GLY B 1 75 ? -2.582 14.499 26.527 1.00 31.34 129 GLY B C 1
ATOM 2353 O O . GLY B 1 75 ? -3.566 13.907 26.977 1.00 31.15 129 GLY B O 1
ATOM 2354 N N . LEU B 1 76 ? -1.509 14.771 27.261 1.00 29.59 130 LEU B N 1
ATOM 2355 C CA . LEU B 1 76 ? -1.427 14.385 28.666 1.00 30.31 130 LEU B CA 1
ATOM 2356 C C . LEU B 1 76 ? -1.968 15.472 29.590 1.00 30.10 130 LEU B C 1
ATOM 2357 O O . LEU B 1 76 ? -2.094 16.639 29.198 1.00 30.15 130 LEU B O 1
ATOM 2362 N N . LEU B 1 77 ? -2.280 15.073 30.820 1.00 30.33 131 LEU B N 1
ATOM 2363 C CA . LEU B 1 77 ? -2.744 15.997 31.846 1.00 29.31 131 LEU B CA 1
ATOM 2364 C C . LEU B 1 77 ? -1.436 16.508 32.435 1.00 29.53 131 LEU B C 1
ATOM 2365 O O . LEU B 1 77 ? -0.616 15.714 32.882 1.00 30.29 131 LEU B O 1
ATOM 2370 N N . PHE B 1 78 ? -1.230 17.818 32.451 1.00 28.85 132 PHE B N 1
ATOM 2371 C CA . PHE B 1 78 ? 0.041 18.327 32.945 1.00 29.19 132 PHE B CA 1
ATOM 2372 C C . PHE B 1 78 ? -0.011 19.700 33.578 1.00 29.60 132 PHE B C 1
ATOM 2373 O O . PHE B 1 78 ? -1.015 20.406 33.501 1.00 32.11 132 PHE B O 1
ATOM 2381 N N . THR B 1 79 ? 1.109 20.061 34.194 1.00 28.96 133 THR B N 1
ATOM 2382 C CA . THR B 1 79 ? 1.311 21.366 34.801 1.00 29.25 133 THR B CA 1
ATOM 2383 C C . THR B 1 79 ? 2.754 21.686 34.424 1.00 29.73 133 THR B C 1
ATOM 2384 O O . THR B 1 79 ? 3.642 20.853 34.589 1.00 29.94 133 THR B O 1
ATOM 2388 N N . HIS B 1 80 ? 2.971 22.884 33.895 1.00 29.12 134 HIS B N 1
ATOM 2389 C CA . HIS B 1 80 ? 4.288 23.317 33.446 1.00 30.05 134 HIS B CA 1
ATOM 2390 C C . HIS B 1 80 ? 4.887 24.323 34.431 1.00 32.52 134 HIS B C 1
ATOM 2391 O O . HIS B 1 80 ? 4.279 25.358 34.722 1.00 33.84 134 HIS B O 1
ATOM 2398 N N . LEU B 1 81 ? 6.070 24.017 34.959 1.00 31.35 135 LEU B N 1
ATOM 2399 C CA . LEU B 1 81 ? 6.724 24.918 35.903 1.00 30.96 135 LEU B CA 1
ATOM 2400 C C . LEU B 1 81 ? 8.143 25.232 35.457 1.00 30.97 135 LEU B C 1
ATOM 2401 O O . LEU B 1 81 ? 8.718 24.504 34.654 1.00 30.72 135 LEU B O 1
ATOM 2406 N N . VAL B 1 82 ? 8.707 26.316 35.979 1.00 30.45 136 VAL B N 1
ATOM 2407 C CA . VAL B 1 82 ? 10.055 26.722 35.601 1.00 31.66 136 VAL B CA 1
ATOM 2408 C C . VAL B 1 82 ? 10.839 27.369 36.737 1.00 33.11 136 VAL B C 1
ATOM 2409 O O . VAL B 1 82 ? 10.312 28.182 37.489 1.00 33.98 136 VAL B O 1
ATOM 2413 N N . VAL B 1 83 ? 12.110 27.006 36.847 1.00 33.35 137 VAL B N 1
ATOM 2414 C CA . VAL B 1 83 ? 12.982 27.576 37.861 1.00 33.43 137 VAL B CA 1
ATOM 2415 C C . VAL B 1 83 ? 14.405 27.278 37.431 1.00 35.53 137 VAL B C 1
ATOM 2416 O O . VAL B 1 83 ? 14.740 26.137 37.102 1.00 34.91 137 VAL B O 1
ATOM 2420 N N . LEU B 1 84 ? 15.239 28.309 37.415 1.00 35.74 138 LEU B N 1
ATOM 2421 C CA . LEU B 1 84 ? 16.619 28.151 36.990 1.00 38.45 138 LEU B CA 1
ATOM 2422 C C . LEU B 1 84 ? 17.599 27.783 38.098 1.00 39.96 138 LEU B C 1
ATOM 2423 O O . LEU B 1 84 ? 17.461 28.204 39.245 1.00 40.97 138 LEU B O 1
ATOM 2428 N N . THR B 1 85 ? 18.588 26.976 37.734 1.00 40.56 139 THR B N 1
ATOM 2429 C CA . THR B 1 85 ? 19.636 26.579 38.655 1.00 41.09 139 THR B CA 1
ATOM 2430 C C . THR B 1 85 ? 20.897 27.149 38.012 1.00 43.03 139 THR B C 1
ATOM 2431 O O . THR B 1 85 ? 21.391 26.619 37.015 1.00 43.17 139 THR B O 1
ATOM 2435 N N . PRO B 1 86 ? 21.420 28.255 38.565 1.00 43.93 140 PRO B N 1
ATOM 2436 C CA . PRO B 1 86 ? 22.623 28.928 38.064 1.00 44.77 140 PRO B CA 1
ATOM 2437 C C . PRO B 1 86 ? 23.721 27.973 37.604 1.00 44.62 140 PRO B C 1
ATOM 2438 O O . PRO B 1 86 ? 24.088 27.047 38.326 1.00 44.67 140 PRO B O 1
ATOM 2442 N N . PRO B 1 101 ? 24.278 20.240 39.252 1.00 44.25 155 PRO B N 1
ATOM 2443 C CA . PRO B 1 101 ? 22.894 20.388 38.781 1.00 42.82 155 PRO B CA 1
ATOM 2444 C C . PRO B 1 101 ? 22.325 19.010 38.515 1.00 41.24 155 PRO B C 1
ATOM 2445 O O . PRO B 1 101 ? 22.769 18.302 37.596 1.00 40.89 155 PRO B O 1
ATOM 2449 N N . ARG B 1 102 ? 21.366 18.639 39.357 1.00 38.93 156 ARG B N 1
ATOM 2450 C CA . ARG B 1 102 ? 20.713 17.336 39.334 1.00 37.55 156 ARG B CA 1
ATOM 2451 C C . ARG B 1 102 ? 19.200 17.489 39.308 1.00 33.76 156 ARG B C 1
ATOM 2452 O O . ARG B 1 102 ? 18.489 16.537 39.613 1.00 33.57 156 ARG B O 1
ATOM 2460 N N . GLY B 1 103 ? 18.713 18.681 38.977 1.00 31.53 157 GLY B N 1
ATOM 2461 C CA . GLY B 1 103 ? 17.280 18.902 38.951 1.00 29.21 157 GLY B CA 1
ATOM 2462 C C . GLY B 1 103 ? 16.651 19.037 40.329 1.00 28.25 157 GLY B C 1
ATOM 2463 O O . GLY B 1 103 ? 15.441 18.867 40.492 1.00 27.95 157 GLY B O 1
ATOM 2464 N N . VAL B 1 104 ? 17.471 19.346 41.330 1.00 28.30 158 VAL B N 1
ATOM 2465 C CA . VAL B 1 104 ? 16.989 19.488 42.704 1.00 29.21 158 VAL B CA 1
ATOM 2466 C C . VAL B 1 104 ? 15.994 20.629 42.858 1.00 28.53 158 VAL B C 1
ATOM 2467 O O . VAL B 1 104 ? 14.873 20.424 43.333 1.00 28.71 158 VAL B O 1
ATOM 2471 N N . GLU B 1 105 ? 16.395 21.833 42.462 1.00 29.04 159 GLU B N 1
ATOM 2472 C CA . GLU B 1 105 ? 15.514 22.991 42.585 1.00 29.18 159 GLU B CA 1
ATOM 2473 C C . GLU B 1 105 ? 14.196 22.806 41.834 1.00 27.83 159 GLU B C 1
ATOM 2474 O O . GLU B 1 105 ? 13.147 23.261 42.295 1.00 26.63 159 GLU B O 1
ATOM 2480 N N . GLN B 1 106 ? 14.243 22.140 40.684 1.00 25.30 160 GLN B N 1
ATOM 2481 C CA . GLN B 1 106 ? 13.034 21.926 39.890 1.00 26.33 160 GLN B CA 1
ATOM 2482 C C . GLN B 1 106 ? 12.051 20.990 40.587 1.00 26.17 160 GLN B C 1
ATOM 2483 O O . GLN B 1 106 ? 10.837 21.224 40.574 1.00 27.83 160 GLN B O 1
ATOM 2489 N N . ARG B 1 107 ? 12.565 19.921 41.189 1.00 25.57 161 ARG B N 1
ATOM 2490 C CA . ARG B 1 107 ? 11.693 18.991 41.891 1.00 25.43 161 ARG B CA 1
ATOM 2491 C C . ARG B 1 107 ? 11.053 19.697 43.089 1.00 25.98 161 ARG B C 1
ATOM 2492 O O . ARG B 1 107 ? 9.874 19.506 43.367 1.00 25.72 161 ARG B O 1
ATOM 2500 N N . ASN B 1 108 ? 11.830 20.515 43.790 1.00 27.05 162 ASN B N 1
ATOM 2501 C CA . ASN B 1 108 ? 11.301 21.228 44.948 1.00 28.74 162 ASN B CA 1
ATOM 2502 C C . ASN B 1 108 ? 10.221 22.217 44.534 1.00 30.17 162 ASN B C 1
ATOM 2503 O O . ASN B 1 108 ? 9.292 22.472 45.297 1.00 31.06 162 ASN B O 1
ATOM 2508 N N . LYS B 1 109 ? 10.329 22.772 43.329 1.00 30.97 163 LYS B N 1
ATOM 2509 C CA . LYS B 1 109 ? 9.309 23.712 42.879 1.00 30.57 163 LYS B CA 1
ATOM 2510 C C . LYS B 1 109 ? 8.022 22.963 42.567 1.00 30.99 163 LYS B C 1
ATOM 2511 O O . LYS B 1 109 ? 6.932 23.534 42.634 1.00 31.20 163 LYS B O 1
ATOM 2517 N N . ALA B 1 110 ? 8.145 21.683 42.226 1.00 29.08 164 ALA B N 1
ATOM 2518 C CA . ALA B 1 110 ? 6.969 20.863 41.946 1.00 28.79 164 ALA B CA 1
ATOM 2519 C C . ALA B 1 110 ? 6.307 20.520 43.285 1.00 30.31 164 ALA B C 1
ATOM 2520 O O . ALA B 1 110 ? 5.081 20.423 43.377 1.00 28.30 164 ALA B O 1
ATOM 2522 N N . LEU B 1 111 ? 7.134 20.323 44.313 1.00 31.19 165 LEU B N 1
ATOM 2523 C CA . LEU B 1 111 ? 6.643 20.018 45.652 1.00 32.89 165 LEU B CA 1
ATOM 2524 C C . LEU B 1 111 ? 6.000 21.283 46.242 1.00 33.27 165 LEU B C 1
ATOM 2525 O O . LEU B 1 111 ? 5.003 21.198 46.955 1.00 34.35 165 LEU B O 1
ATOM 2530 N N . ASP B 1 112 ? 6.568 22.450 45.941 1.00 33.84 166 ASP B N 1
ATOM 2531 C CA . ASP B 1 112 ? 6.003 23.709 46.433 1.00 35.80 166 ASP B CA 1
ATOM 2532 C C . ASP B 1 112 ? 4.612 23.866 45.830 1.00 35.76 166 ASP B C 1
ATOM 2533 O O . ASP B 1 112 ? 3.650 24.200 46.524 1.00 36.01 166 ASP B O 1
ATOM 2538 N N . TRP B 1 113 ? 4.518 23.621 44.526 1.00 36.30 167 TRP B N 1
ATOM 2539 C CA . TRP B 1 113 ? 3.249 23.726 43.814 1.00 36.17 167 TRP B CA 1
ATOM 2540 C C . TRP B 1 113 ? 2.234 22.759 44.392 1.00 36.22 167 TRP B C 1
ATOM 2541 O O . TRP B 1 113 ? 1.074 23.113 44.600 1.00 36.21 167 TRP B O 1
ATOM 2552 N N . LEU B 1 114 ? 2.671 21.529 44.636 1.00 36.52 168 LEU B N 1
ATOM 2553 C CA . LEU B 1 114 ? 1.787 20.513 45.191 1.00 36.25 168 LEU B CA 1
ATOM 2554 C C . LEU B 1 114 ? 1.266 20.943 46.557 1.00 37.16 168 LEU B C 1
ATOM 2555 O O . LEU B 1 114 ? 0.190 20.520 46.982 1.00 36.99 168 LEU B O 1
ATOM 2560 N N . ARG B 1 115 ? 2.033 21.789 47.236 1.00 37.12 169 ARG B N 1
ATOM 2561 C CA . ARG B 1 115 ? 1.649 22.271 48.556 1.00 39.22 169 ARG B CA 1
ATOM 2562 C C . ARG B 1 115 ? 0.885 23.591 48.484 1.00 39.51 169 ARG B C 1
ATOM 2563 O O . ARG B 1 115 ? 0.900 24.390 49.422 1.00 38.68 169 ARG B O 1
ATOM 2571 N N . GLY B 1 116 ? 0.218 23.799 47.353 1.00 40.52 170 GLY B N 1
ATOM 2572 C CA . GLY B 1 116 ? -0.585 24.990 47.143 1.00 42.06 170 GLY B CA 1
ATOM 2573 C C . GLY B 1 116 ? 0.125 26.318 46.999 1.00 43.28 170 GLY B C 1
ATOM 2574 O O . GLY B 1 116 ? -0.531 27.360 46.976 1.00 44.58 170 GLY B O 1
ATOM 2575 N N . ARG B 1 117 ? 1.448 26.307 46.885 1.00 43.54 171 ARG B N 1
ATOM 2576 C CA . ARG B 1 117 ? 2.191 27.555 46.754 1.00 44.80 171 ARG B CA 1
ATOM 2577 C C . ARG B 1 117 ? 2.255 28.083 45.318 1.00 44.81 171 ARG B C 1
ATOM 2578 O O . ARG B 1 117 ? 3.052 28.967 45.012 1.00 45.92 171 ARG B O 1
ATOM 2586 N N . GLY B 1 118 ? 1.405 27.543 44.448 1.00 45.13 172 GLY B N 1
ATOM 2587 C CA . GLY B 1 118 ? 1.360 27.976 43.058 1.00 45.62 172 GLY B CA 1
ATOM 2588 C C . GLY B 1 118 ? 2.676 27.915 42.298 1.00 45.26 172 GLY B C 1
ATOM 2589 O O . GLY B 1 118 ? 3.579 27.165 42.662 1.00 45.15 172 GLY B O 1
ATOM 2590 N N . GLY B 1 119 ? 2.777 28.701 41.228 1.00 44.63 173 GLY B N 1
ATOM 2591 C CA . GLY B 1 119 ? 3.999 28.728 40.439 1.00 43.04 173 GLY B CA 1
ATOM 2592 C C . GLY B 1 119 ? 3.873 28.157 39.037 1.00 42.04 173 GLY B C 1
ATOM 2593 O O . GLY B 1 119 ? 4.841 28.161 38.274 1.00 43.00 173 GLY B O 1
ATOM 2594 N N . ALA B 1 120 ? 2.688 27.666 38.691 1.00 40.27 174 ALA B N 1
ATOM 2595 C CA . ALA B 1 120 ? 2.458 27.092 37.370 1.00 39.54 174 ALA B CA 1
ATOM 2596 C C . ALA B 1 120 ? 2.425 28.177 36.300 1.00 39.72 174 ALA B C 1
ATOM 2597 O O . ALA B 1 120 ? 1.830 29.237 36.506 1.00 39.66 174 ALA B O 1
ATOM 2599 N N . VAL B 1 121 ? 3.068 27.914 35.161 1.00 38.66 175 VAL B N 1
ATOM 2600 C CA . VAL B 1 121 ? 3.087 28.869 34.057 1.00 38.25 175 VAL B CA 1
ATOM 2601 C C . VAL B 1 121 ? 2.375 28.296 32.837 1.00 37.52 175 VAL B C 1
ATOM 2602 O O . VAL B 1 121 ? 2.374 28.905 31.769 1.00 37.45 175 VAL B O 1
ATOM 2606 N N . GLY B 1 122 ? 1.764 27.128 33.005 1.00 35.95 176 GLY B N 1
ATOM 2607 C CA . GLY B 1 122 ? 1.058 26.495 31.907 1.00 33.27 176 GLY B CA 1
ATOM 2608 C C . GLY B 1 122 ? 0.381 25.220 32.361 1.00 32.72 176 GLY B C 1
ATOM 2609 O O . GLY B 1 122 ? 0.748 24.662 33.393 1.00 33.73 176 GLY B O 1
ATOM 2610 N N . GLY B 1 123 ? -0.601 24.750 31.596 1.00 32.53 177 GLY B N 1
ATOM 2611 C CA . GLY B 1 123 ? -1.316 23.538 31.968 1.00 34.37 177 GLY B CA 1
ATOM 2612 C C . GLY B 1 123 ? -2.275 23.780 33.126 1.00 37.06 177 GLY B C 1
ATOM 2613 O O . GLY B 1 123 ? -2.785 24.890 33.289 1.00 36.16 177 GLY B O 1
ATOM 2614 N N . GLU B 1 124 ? -2.535 22.738 33.919 1.00 37.66 178 GLU B N 1
ATOM 2615 C CA . GLU B 1 124 ? -3.402 22.864 35.079 1.00 38.36 178 GLU B CA 1
ATOM 2616 C C . GLU B 1 124 ? -2.730 23.661 36.189 1.00 39.19 178 GLU B C 1
ATOM 2617 O O . GLU B 1 124 ? -1.778 23.178 36.796 1.00 38.17 178 GLU B O 1
ATOM 2619 N N . LYS B 1 125 ? -3.195 24.875 36.418 1.00 41.30 179 LYS B N 1
ATOM 2620 C CA . LYS B 1 125 ? -2.588 25.744 37.418 1.00 42.83 179 LYS B CA 1
ATOM 2621 C C . LYS B 1 125 ? -2.963 25.442 38.870 1.00 44.09 179 LYS B C 1
ATOM 2622 O O . LYS B 1 125 ? -2.167 25.690 39.779 1.00 43.13 179 LYS B O 1
ATOM 2624 N N . ASP B 1 126 ? -4.160 24.907 39.090 1.00 46.47 180 ASP B N 1
ATOM 2625 C CA . ASP B 1 126 ? -4.623 24.596 40.442 1.00 49.29 180 ASP B CA 1
ATOM 2626 C C . ASP B 1 126 ? -4.134 23.244 40.944 1.00 50.57 180 ASP B C 1
ATOM 2627 O O . ASP B 1 126 ? -4.477 22.203 40.384 1.00 50.78 180 ASP B O 1
ATOM 2632 N N . PRO B 1 127 ? -3.331 23.241 42.019 1.00 51.94 181 PRO B N 1
ATOM 2633 C CA . PRO B 1 127 ? -2.821 21.982 42.565 1.00 52.48 181 PRO B CA 1
ATOM 2634 C C . PRO B 1 127 ? -3.953 21.183 43.193 1.00 52.81 181 PRO B C 1
ATOM 2635 O O . PRO B 1 127 ? -5.053 21.698 43.379 1.00 52.83 181 PRO B O 1
ATOM 2639 N N . PRO B 1 128 ? -3.704 19.906 43.516 1.00 52.91 182 PRO B N 1
ATOM 2640 C CA . PRO B 1 128 ? -4.756 19.091 44.128 1.00 53.61 182 PRO B CA 1
ATOM 2641 C C . PRO B 1 128 ? -5.161 19.723 45.455 1.00 54.41 182 PRO B C 1
ATOM 2642 O O . PRO B 1 128 ? -4.307 20.188 46.212 1.00 53.09 182 PRO B O 1
ATOM 2646 N N . PRO B 1 129 ? -6.469 19.755 45.753 1.00 55.66 183 PRO B N 1
ATOM 2647 C CA . PRO B 1 129 ? -6.919 20.350 47.015 1.00 56.47 183 PRO B CA 1
ATOM 2648 C C . PRO B 1 129 ? -6.372 19.601 48.228 1.00 57.00 183 PRO B C 1
ATOM 2649 O O . PRO B 1 129 ? -6.067 18.410 48.149 1.00 56.09 183 PRO B O 1
ATOM 2653 N N . PRO B 1 130 ? -6.229 20.299 49.367 1.00 57.84 184 PRO B N 1
ATOM 2654 C CA . PRO B 1 130 ? -5.714 19.687 50.595 1.00 57.94 184 PRO B CA 1
ATOM 2655 C C . PRO B 1 130 ? -6.505 18.440 50.988 1.00 58.27 184 PRO B C 1
ATOM 2656 O O . PRO B 1 130 ? -7.737 18.439 50.952 1.00 59.22 184 PRO B O 1
ATOM 2660 N N . GLY B 1 131 ? -5.792 17.380 51.355 1.00 57.64 185 GLY B N 1
ATOM 2661 C CA . GLY B 1 131 ? -6.453 16.154 51.763 1.00 56.84 185 GLY B CA 1
ATOM 2662 C C . GLY B 1 131 ? -6.793 15.193 50.640 1.00 55.95 185 GLY B C 1
ATOM 2663 O O . GLY B 1 131 ? -7.461 14.185 50.870 1.00 57.31 185 GLY B O 1
ATOM 2664 N N . THR B 1 132 ? -6.341 15.500 49.427 1.00 54.72 186 THR B N 1
ATOM 2665 C CA . THR B 1 132 ? -6.600 14.646 48.270 1.00 52.69 186 THR B CA 1
ATOM 2666 C C . THR B 1 132 ? -5.713 13.404 48.307 1.00 50.49 186 THR B C 1
ATOM 2667 O O . THR B 1 132 ? -4.652 13.412 48.931 1.00 48.96 186 THR B O 1
ATOM 2671 N N . GLN B 1 133 ? -6.157 12.341 47.641 1.00 47.89 187 GLN B N 1
ATOM 2672 C CA . GLN B 1 133 ? -5.401 11.093 47.581 1.00 47.06 187 GLN B CA 1
ATOM 2673 C C . GLN B 1 133 ? -4.499 11.119 46.352 1.00 45.83 187 GLN B C 1
ATOM 2674 O O . GLN B 1 133 ? -4.801 11.795 45.368 1.00 45.79 187 GLN B O 1
ATOM 2676 N N . GLY B 1 134 ? -3.395 10.382 46.406 1.00 43.65 188 GLY B N 1
ATOM 2677 C CA . GLY B 1 134 ? -2.485 10.351 45.277 1.00 40.63 188 GLY B CA 1
ATOM 2678 C C . GLY B 1 134 ? -1.093 9.895 45.654 1.00 38.16 188 GLY B C 1
ATOM 2679 O O . GLY B 1 134 ? -0.769 9.773 46.834 1.00 39.17 188 GLY B O 1
ATOM 2680 N N . VAL B 1 135 ? -0.270 9.646 44.641 1.00 35.60 189 VAL B N 1
ATOM 2681 C CA . VAL B 1 135 ? 1.103 9.199 44.842 1.00 33.30 189 VAL B CA 1
ATOM 2682 C C . VAL B 1 135 ? 2.022 10.046 43.958 1.00 32.03 189 VAL B C 1
ATOM 2683 O O . VAL B 1 135 ? 1.643 10.444 42.851 1.00 29.93 189 VAL B O 1
ATOM 2687 N N . VAL B 1 136 ? 3.222 10.332 44.455 1.00 29.03 190 VAL B N 1
ATOM 2688 C CA . VAL B 1 136 ? 4.183 11.145 43.718 1.00 26.43 190 VAL B CA 1
ATOM 2689 C C . VAL B 1 136 ? 5.424 10.327 43.343 1.00 26.73 190 VAL B C 1
ATOM 2690 O O . VAL B 1 136 ? 6.029 9.668 44.190 1.00 25.65 190 VAL B O 1
ATOM 2694 N N . TYR B 1 137 ? 5.787 10.377 42.065 1.00 25.17 191 TYR B N 1
ATOM 2695 C CA . TYR B 1 137 ? 6.945 9.648 41.549 1.00 23.75 191 TYR B CA 1
ATOM 2696 C C . TYR B 1 137 ? 7.888 10.624 40.852 1.00 21.77 191 TYR B C 1
ATOM 2697 O O . TYR B 1 137 ? 7.469 11.399 39.996 1.00 22.60 191 TYR B O 1
ATOM 2706 N N . PHE B 1 138 ? 9.161 10.586 41.231 1.00 22.34 192 PHE B N 1
ATOM 2707 C CA . PHE B 1 138 ? 10.160 11.473 40.655 1.00 20.09 192 PHE B CA 1
ATOM 2708 C C . PHE B 1 138 ? 10.881 10.770 39.518 1.00 21.09 192 PHE B C 1
ATOM 2709 O O . PHE B 1 138 ? 11.789 9.964 39.738 1.00 20.11 192 PHE B O 1
ATOM 2717 N N . ALA B 1 139 ? 10.457 11.090 38.299 1.00 20.08 193 ALA B N 1
ATOM 2718 C CA . ALA B 1 139 ? 11.013 10.485 37.096 1.00 20.68 193 ALA B CA 1
ATOM 2719 C C . ALA B 1 139 ? 11.912 11.412 36.290 1.00 18.09 193 ALA B C 1
ATOM 2720 O O . ALA B 1 139 ? 11.435 12.366 35.677 1.00 18.23 193 ALA B O 1
ATOM 2722 N N . ASP B 1 140 ? 13.212 11.129 36.290 1.00 19.03 194 ASP B N 1
ATOM 2723 C CA . ASP B 1 140 ? 14.159 11.928 35.517 1.00 19.50 194 ASP B CA 1
ATOM 2724 C C . ASP B 1 140 ? 13.843 11.698 34.042 1.00 18.97 194 ASP B C 1
ATOM 2725 O O . ASP B 1 140 ? 13.287 10.650 33.678 1.00 18.92 194 ASP B O 1
ATOM 2730 N N . ASP B 1 141 ? 14.200 12.656 33.189 1.00 20.27 195 ASP B N 1
ATOM 2731 C CA . ASP B 1 141 ? 13.857 12.539 31.778 1.00 21.48 195 ASP B CA 1
ATOM 2732 C C . ASP B 1 141 ? 14.647 11.589 30.886 1.00 21.94 195 ASP B C 1
ATOM 2733 O O . ASP B 1 141 ? 14.329 11.471 29.705 1.00 23.20 195 ASP B O 1
ATOM 2738 N N . ASP B 1 142 ? 15.641 10.882 31.423 1.00 21.18 196 ASP B N 1
ATOM 2739 C CA . ASP B 1 142 ? 16.404 9.968 30.573 1.00 21.89 196 ASP B CA 1
ATOM 2740 C C . ASP B 1 142 ? 16.285 8.476 30.895 1.00 21.53 196 ASP B C 1
ATOM 2741 O O . ASP B 1 142 ? 16.763 7.646 30.121 1.00 21.22 196 ASP B O 1
ATOM 2746 N N . ASN B 1 143 ? 15.658 8.130 32.017 1.00 18.83 197 ASN B N 1
ATOM 2747 C CA . ASN B 1 143 ? 15.489 6.722 32.379 1.00 17.62 197 ASN B CA 1
ATOM 2748 C C . ASN B 1 143 ? 14.437 6.058 31.483 1.00 18.95 197 ASN B C 1
ATOM 2749 O O . ASN B 1 143 ? 13.708 6.731 30.747 1.00 19.59 197 ASN B O 1
ATOM 2754 N N . THR B 1 144 ? 14.373 4.732 31.542 1.00 18.54 198 THR B N 1
ATOM 2755 C CA . THR B 1 144 ? 13.402 3.973 30.763 1.00 19.52 198 THR B CA 1
ATOM 2756 C C . THR B 1 144 ? 12.402 3.388 31.752 1.00 20.01 198 THR B C 1
ATOM 2757 O O . THR B 1 144 ? 12.787 2.706 32.708 1.00 20.86 198 THR B O 1
ATOM 2761 N N . TYR B 1 145 ? 11.123 3.655 31.532 1.00 18.79 199 TYR B N 1
ATOM 2762 C CA . TYR B 1 145 ? 10.098 3.154 32.439 1.00 19.55 199 TYR B CA 1
ATOM 2763 C C . TYR B 1 145 ? 9.116 2.227 31.731 1.00 21.56 199 TYR B C 1
ATOM 2764 O O . TYR B 1 145 ? 8.604 2.567 30.669 1.00 22.79 199 TYR B O 1
ATOM 2773 N N . SER B 1 146 ? 8.851 1.059 32.310 1.00 22.53 200 SER B N 1
ATOM 2774 C CA . SER B 1 146 ? 7.881 0.147 31.711 1.00 25.30 200 SER B CA 1
ATOM 2775 C C . SER B 1 146 ? 6.511 0.603 32.204 1.00 27.57 200 SER B C 1
ATOM 2776 O O . SER B 1 146 ? 6.409 1.232 33.256 1.00 26.48 200 SER B O 1
ATOM 2779 N N . ARG B 1 147 ? 5.462 0.290 31.448 1.00 29.89 201 ARG B N 1
ATOM 2780 C CA . ARG B 1 147 ? 4.105 0.680 31.835 1.00 32.35 201 ARG B CA 1
ATOM 2781 C C . ARG B 1 147 ? 3.722 0.065 33.178 1.00 30.89 201 ARG B C 1
ATOM 2782 O O . ARG B 1 147 ? 3.046 0.697 33.990 1.00 29.58 201 ARG B O 1
ATOM 2790 N N . GLU B 1 148 ? 4.154 -1.175 33.388 1.00 30.78 202 GLU B N 1
ATOM 2791 C CA . GLU B 1 148 ? 3.847 -1.921 34.604 1.00 32.54 202 GLU B CA 1
ATOM 2792 C C . GLU B 1 148 ? 4.306 -1.235 35.883 1.00 31.24 202 GLU B C 1
ATOM 2793 O O . GLU B 1 148 ? 3.691 -1.393 36.935 1.00 29.33 202 GLU B O 1
ATOM 2799 N N . LEU B 1 149 ? 5.394 -0.482 35.795 1.00 30.13 203 LEU B N 1
ATOM 2800 C CA . LEU B 1 149 ? 5.925 0.205 36.964 1.00 28.77 203 LEU B CA 1
ATOM 2801 C C . LEU B 1 149 ? 4.878 1.084 37.633 1.00 29.14 203 LEU B C 1
ATOM 2802 O O .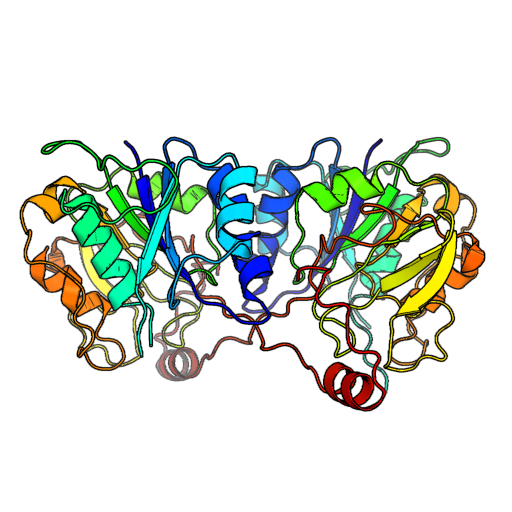 LEU B 1 149 ? 4.773 1.126 38.860 1.00 27.55 203 LEU B O 1
ATOM 2807 N N . PHE B 1 150 ? 4.100 1.787 36.821 1.00 28.42 204 PHE B N 1
ATOM 2808 C CA . PHE B 1 150 ? 3.110 2.700 37.356 1.00 29.93 204 PHE B CA 1
ATOM 2809 C C . PHE B 1 150 ? 1.942 2.051 38.091 1.00 32.22 204 PHE B C 1
ATOM 2810 O O . PHE B 1 150 ? 1.332 2.675 38.958 1.00 32.94 204 PHE B O 1
ATOM 2818 N N . GLU B 1 151 ? 1.640 0.799 37.774 1.00 33.62 205 GLU B N 1
ATOM 2819 C CA . GLU B 1 151 ? 0.537 0.131 38.447 1.00 35.46 205 GLU B CA 1
ATOM 2820 C C . GLU B 1 151 ? 0.950 -0.334 39.833 1.00 36.59 205 GLU B C 1
ATOM 2821 O O . GLU B 1 151 ? 0.110 -0.525 40.710 1.00 36.80 205 GLU B O 1
ATOM 2827 N N . GLU B 1 152 ? 2.255 -0.483 40.036 1.00 37.93 206 GLU B N 1
ATOM 2828 C CA . GLU B 1 152 ? 2.782 -0.906 41.327 1.00 39.24 206 GLU B CA 1
ATOM 2829 C C . GLU B 1 152 ? 2.669 0.192 42.383 1.00 39.54 206 GLU B C 1
ATOM 2830 O O . GLU B 1 152 ? 2.207 -0.051 43.500 1.00 41.90 206 GLU B O 1
ATOM 2836 N N . MET B 1 153 ? 3.075 1.403 42.018 1.00 38.93 207 MET B N 1
ATOM 2837 C CA . MET B 1 153 ? 3.062 2.529 42.943 1.00 38.46 207 MET B CA 1
ATOM 2838 C C . MET B 1 153 ? 1.705 3.100 43.367 1.00 38.69 207 MET B C 1
ATOM 2839 O O . MET B 1 153 ? 1.624 3.791 44.384 1.00 37.82 207 MET B O 1
ATOM 2844 N N . ARG B 1 154 ? 0.645 2.827 42.609 1.00 38.74 208 ARG B N 1
ATOM 2845 C CA . ARG B 1 154 ? -0.678 3.341 42.974 1.00 40.26 208 ARG B CA 1
ATOM 2846 C C . ARG B 1 154 ? -1.071 2.841 44.359 1.00 41.51 208 ARG B C 1
ATOM 2847 O O . ARG B 1 154 ? -1.838 3.488 45.072 1.00 40.76 208 ARG B O 1
ATOM 2855 N N . TRP B 1 155 ? -0.540 1.680 44.727 1.00 44.02 209 TRP B N 1
ATOM 2856 C CA . TRP B 1 155 ? -0.827 1.068 46.019 1.00 46.57 209 TRP B CA 1
ATOM 2857 C C . TRP B 1 155 ? 0.196 1.473 47.079 1.00 45.59 209 TRP B C 1
ATOM 2858 O O . TRP B 1 155 ? 0.680 0.632 47.833 1.00 46.68 209 TRP B O 1
ATOM 2869 N N . THR B 1 156 ? 0.522 2.759 47.139 1.00 42.76 210 THR B N 1
ATOM 2870 C CA . THR B 1 156 ? 1.488 3.240 48.118 1.00 40.01 210 THR B CA 1
ATOM 2871 C C . THR B 1 156 ? 0.814 3.910 49.311 1.00 39.20 210 THR B C 1
ATOM 2872 O O . THR B 1 156 ? 0.045 4.856 49.146 1.00 38.22 210 THR B O 1
ATOM 2876 N N . ARG B 1 157 ? 1.110 3.410 50.509 1.00 38.19 211 ARG B N 1
ATOM 2877 C CA . ARG B 1 157 ? 0.553 3.966 51.739 1.00 38.33 211 ARG B CA 1
ATOM 2878 C C . ARG B 1 157 ? 1.452 5.096 52.223 1.00 36.28 211 ARG B C 1
ATOM 2879 O O . ARG B 1 157 ? 0.995 6.209 52.460 1.00 36.33 211 ARG B O 1
ATOM 2887 N N . GLY B 1 158 ? 2.736 4.791 52.380 1.00 34.97 212 GLY B N 1
ATOM 2888 C CA . GLY B 1 158 ? 3.692 5.789 52.821 1.00 33.78 212 GLY B CA 1
ATOM 2889 C C . GLY B 1 158 ? 4.720 5.995 51.724 1.00 32.85 212 GLY B C 1
ATOM 2890 O O . GLY B 1 158 ? 4.626 6.935 50.936 1.00 32.32 212 GLY B O 1
ATOM 2891 N N . VAL B 1 159 ? 5.704 5.105 51.680 1.00 30.05 213 VAL B N 1
ATOM 2892 C CA . VAL B 1 159 ? 6.751 5.152 50.669 1.00 29.69 213 VAL B CA 1
ATOM 2893 C C . VAL B 1 159 ? 6.993 3.736 50.161 1.00 29.21 213 VAL B C 1
ATOM 2894 O O . VAL B 1 159 ? 7.272 2.821 50.943 1.00 28.14 213 VAL B O 1
ATOM 2898 N N . SER B 1 160 ? 6.868 3.556 48.853 1.00 27.23 214 SER B N 1
ATOM 2899 C CA . SER B 1 160 ? 7.095 2.254 48.249 1.00 28.24 214 SER B CA 1
ATOM 2900 C C . SER B 1 160 ? 8.460 2.232 47.563 1.00 28.11 214 SER B C 1
ATOM 2901 O O . SER B 1 160 ? 9.001 3.283 47.214 1.00 26.32 214 SER B O 1
ATOM 2904 N N . VAL B 1 161 ? 9.020 1.036 47.394 1.00 27.59 215 VAL B N 1
ATOM 2905 C CA . VAL B 1 161 ? 10.321 0.873 46.754 1.00 28.19 215 VAL B CA 1
ATOM 2906 C C . VAL B 1 161 ? 10.352 -0.361 45.873 1.00 27.08 215 VAL B C 1
ATOM 2907 O O . VAL B 1 161 ? 9.546 -1.271 46.049 1.00 27.24 215 VAL B O 1
ATOM 2911 N N . TRP B 1 162 ? 11.298 -0.379 44.935 1.00 26.87 216 TRP B N 1
ATOM 2912 C CA . TRP B 1 162 ? 11.475 -1.486 44.000 1.00 25.35 216 TRP B CA 1
ATOM 2913 C C . TRP B 1 162 ? 12.870 -1.444 43.377 1.00 23.83 216 TRP B C 1
ATOM 2914 O O . TRP B 1 162 ? 13.571 -0.433 43.453 1.00 24.18 216 TRP B O 1
ATOM 2925 N N . PRO B 1 163 ? 13.302 -2.551 42.763 1.00 24.16 217 PRO B N 1
ATOM 2926 C CA . PRO B 1 163 ? 14.633 -2.534 42.157 1.00 23.64 217 PRO B CA 1
ATOM 2927 C C . PRO B 1 163 ? 14.742 -1.664 40.913 1.00 22.99 217 PRO B C 1
ATOM 2928 O O . PRO B 1 163 ? 13.774 -1.476 40.179 1.00 22.42 217 PRO B O 1
ATOM 2932 N N . VAL B 1 164 ? 15.935 -1.127 40.699 1.00 21.52 218 VAL B N 1
ATOM 2933 C CA . VAL B 1 164 ? 16.219 -0.279 39.556 1.00 20.15 218 VAL B CA 1
ATOM 2934 C C . VAL B 1 164 ? 17.365 -0.905 38.780 1.00 20.25 218 VAL B C 1
ATOM 2935 O O . VAL B 1 164 ? 18.404 -1.242 39.349 1.00 20.98 218 VAL B O 1
ATOM 2939 N N . GLY B 1 165 ? 17.184 -1.057 37.477 1.00 20.47 219 GLY B N 1
ATOM 2940 C CA . GLY B 1 165 ? 18.238 -1.658 36.684 1.00 19.98 219 GLY B CA 1
ATOM 2941 C C . GLY B 1 165 ? 19.328 -0.698 36.247 1.00 21.99 219 GLY B C 1
ATOM 2942 O O . GLY B 1 165 ? 19.099 0.507 36.107 1.00 22.19 219 GLY B O 1
ATOM 2943 N N . LEU B 1 166 ? 20.524 -1.246 36.054 1.00 21.86 220 LEU B N 1
ATOM 2944 C CA . LEU B 1 166 ? 21.679 -0.496 35.573 1.00 23.75 220 LEU B CA 1
ATOM 2945 C C . LEU B 1 166 ? 21.948 0.804 36.326 1.00 22.88 220 LEU B C 1
ATOM 2946 O O . LEU B 1 166 ? 22.056 1.863 35.716 1.00 23.00 220 LEU B O 1
ATOM 2951 N N . VAL B 1 167 ? 22.066 0.721 37.647 1.00 22.89 221 VAL B N 1
ATOM 2952 C CA . VAL B 1 167 ? 22.313 1.903 38.458 1.00 22.99 221 VAL B CA 1
ATOM 2953 C C . VAL B 1 167 ? 23.291 1.568 39.589 1.00 24.81 221 VAL B C 1
ATOM 2954 O O . VAL B 1 167 ? 23.492 0.398 39.925 1.00 23.53 221 VAL B O 1
ATOM 2958 N N . GLY B 1 168 ? 23.923 2.595 40.148 1.00 25.28 222 GLY B N 1
ATOM 2959 C CA . GLY B 1 168 ? 24.868 2.380 41.232 1.00 26.61 222 GLY B CA 1
ATOM 2960 C C . GLY B 1 168 ? 26.015 1.447 40.882 1.00 26.17 222 GLY B C 1
ATOM 2961 O O . GLY B 1 168 ? 26.650 0.883 41.771 1.00 27.27 222 GLY B O 1
ATOM 2962 N N . GLY B 1 169 ? 26.280 1.281 39.589 1.00 25.15 223 GLY B N 1
ATOM 2963 C CA . GLY B 1 169 ? 27.359 0.410 39.152 1.00 24.91 223 GLY B CA 1
ATOM 2964 C C . GLY B 1 169 ? 27.033 -1.076 39.160 1.00 24.44 223 GLY B C 1
ATOM 2965 O O . GLY B 1 169 ? 27.928 -1.910 39.016 1.00 25.04 223 GLY B O 1
ATOM 2966 N N . LEU B 1 170 ? 25.753 -1.409 39.306 1.00 24.14 224 LEU B N 1
ATOM 2967 C CA . LEU B 1 170 ? 25.305 -2.800 39.346 1.00 24.97 224 LEU B CA 1
ATOM 2968 C C . LEU B 1 170 ? 24.313 -3.119 38.223 1.00 25.89 224 LEU B C 1
ATOM 2969 O O . LEU B 1 170 ? 23.770 -2.201 37.602 1.00 23.09 224 LEU B O 1
ATOM 2974 N N . 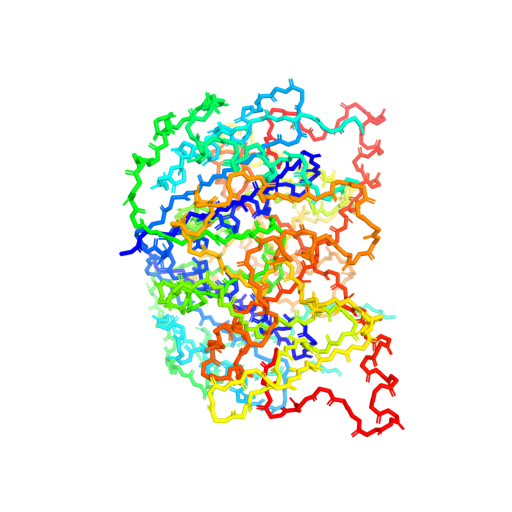ARG B 1 171 ? 24.094 -4.412 37.962 1.00 25.66 225 ARG B N 1
ATOM 2975 C CA . ARG B 1 171 ? 23.127 -4.847 36.951 1.00 26.73 225 ARG B CA 1
ATOM 2976 C C . ARG B 1 171 ? 21.820 -4.225 37.403 1.00 26.22 225 ARG B C 1
ATOM 2977 O O . ARG B 1 171 ? 21.048 -3.707 36.601 1.00 26.16 225 ARG B O 1
ATOM 2985 N N . PHE B 1 172 ? 21.580 -4.308 38.708 1.00 25.83 226 PHE B N 1
ATOM 2986 C CA . PHE B 1 172 ? 20.410 -3.704 39.322 1.00 25.83 226 PHE B CA 1
ATOM 2987 C C . PHE B 1 172 ? 20.690 -3.486 40.803 1.00 26.94 226 PHE B C 1
ATOM 2988 O O . PHE B 1 172 ? 21.552 -4.139 41.394 1.00 26.40 226 PHE B O 1
ATOM 2996 N N . GLU B 1 173 ? 19.956 -2.551 41.385 1.00 26.82 227 GLU B N 1
ATOM 2997 C CA . GLU B 1 173 ? 20.090 -2.205 42.784 1.00 29.29 227 GLU B CA 1
ATOM 2998 C C . GLU B 1 173 ? 18.679 -2.344 43.328 1.00 29.72 227 GLU B C 1
ATOM 2999 O O . GLU B 1 173 ? 17.722 -1.937 42.675 1.00 30.77 227 GLU B O 1
ATOM 3005 N N . GLY B 1 174 ? 18.535 -2.933 44.506 1.00 29.89 228 GLY B N 1
ATOM 3006 C CA . GLY B 1 174 ? 17.200 -3.084 45.049 1.00 31.73 228 GLY B CA 1
ATOM 3007 C C . GLY B 1 174 ? 17.179 -3.623 46.457 1.00 32.70 228 GLY B C 1
ATOM 3008 O O . GLY B 1 174 ? 18.133 -4.268 46.897 1.00 32.14 228 GLY B O 1
ATOM 3009 N N . PRO B 1 175 ? 16.093 -3.373 47.196 1.00 34.19 229 PRO B N 1
ATOM 3010 C CA . PRO B 1 175 ? 16.002 -3.864 48.569 1.00 35.44 229 PRO B CA 1
ATOM 3011 C C . PRO B 1 175 ? 15.848 -5.375 48.663 1.00 36.71 229 PRO B C 1
ATOM 3012 O O . PRO B 1 175 ? 15.360 -6.029 47.741 1.00 35.66 229 PRO B O 1
ATOM 3016 N N . GLN B 1 176 ? 16.302 -5.923 49.783 1.00 37.56 230 GLN B N 1
ATOM 3017 C CA . GLN B 1 176 ? 16.191 -7.345 50.038 1.00 39.08 230 GLN B CA 1
ATOM 3018 C C . GLN B 1 176 ? 14.912 -7.478 50.847 1.00 38.58 230 GLN B C 1
ATOM 3019 O O . GLN B 1 176 ? 14.732 -6.788 51.850 1.00 37.32 230 GLN B O 1
ATOM 3025 N N . VAL B 1 177 ? 14.014 -8.344 50.391 1.00 39.28 231 VAL B N 1
ATOM 3026 C CA . VAL B 1 177 ? 12.736 -8.538 51.059 1.00 39.74 231 VAL B CA 1
ATOM 3027 C C . VAL B 1 177 ? 12.597 -9.923 51.678 1.00 41.99 231 VAL B C 1
ATOM 3028 O O . VAL B 1 177 ? 12.945 -10.933 51.063 1.00 41.96 231 VAL B O 1
ATOM 3032 N N . GLN B 1 178 ? 12.089 -9.952 52.904 1.00 42.75 232 GLN B N 1
ATOM 3033 C CA . GLN B 1 178 ? 11.867 -11.197 53.627 1.00 43.50 232 GLN B CA 1
ATOM 3034 C C . GLN B 1 178 ? 10.505 -11.070 54.287 1.00 43.91 232 GLN B C 1
ATOM 3035 O O . GLN B 1 178 ? 10.284 -10.183 55.114 1.00 43.64 232 GLN B O 1
ATOM 3037 N N . ASP B 1 179 ? 9.586 -11.942 53.895 1.00 45.51 233 ASP B N 1
ATOM 3038 C CA . ASP B 1 179 ? 8.236 -11.929 54.441 1.00 46.83 233 ASP B CA 1
ATOM 3039 C C . ASP B 1 179 ? 7.549 -10.581 54.229 1.00 46.77 233 ASP B C 1
ATOM 3040 O O . ASP B 1 179 ? 6.926 -10.043 55.143 1.00 46.63 233 ASP B O 1
ATOM 3045 N N . GLY B 1 180 ? 7.676 -10.035 53.023 1.00 46.88 234 GLY B N 1
ATOM 3046 C CA . GLY B 1 180 ? 7.042 -8.763 52.711 1.00 45.97 234 GLY B CA 1
ATOM 3047 C C . GLY B 1 180 ? 7.616 -7.552 53.423 1.00 45.02 234 GLY B C 1
ATOM 3048 O O . GLY B 1 180 ? 6.988 -6.491 53.467 1.00 45.15 234 GLY B O 1
ATOM 3049 N N . ARG B 1 181 ? 8.812 -7.704 53.978 1.00 45.02 235 ARG B N 1
ATOM 3050 C CA . ARG B 1 181 ? 9.470 -6.611 54.686 1.00 44.07 235 ARG B CA 1
ATOM 3051 C C . ARG B 1 181 ? 10.877 -6.375 54.151 1.00 42.39 235 ARG B C 1
ATOM 3052 O O . ARG B 1 181 ? 11.599 -7.324 53.834 1.00 41.09 235 ARG B O 1
ATOM 3060 N N . VAL B 1 182 ? 11.259 -5.107 54.041 1.00 40.38 236 VAL B N 1
ATOM 3061 C CA . VAL B 1 182 ? 12.597 -4.770 53.576 1.00 38.56 236 VAL B CA 1
ATOM 3062 C C . VAL B 1 182 ? 13.533 -5.022 54.749 1.00 38.04 236 VAL B C 1
ATOM 3063 O O . VAL B 1 182 ? 13.389 -4.402 55.798 1.00 38.67 236 VAL B O 1
ATOM 3067 N N . VAL B 1 183 ? 14.481 -5.935 54.577 1.00 37.50 237 VAL B N 1
ATOM 3068 C CA . VAL B 1 183 ? 15.417 -6.256 55.647 1.00 38.08 237 VAL B CA 1
ATOM 3069 C C . VAL B 1 183 ? 16.843 -5.838 55.312 1.00 38.00 237 VAL B C 1
ATOM 3070 O O . VAL B 1 183 ? 17.746 -5.961 56.139 1.00 37.31 237 VAL B O 1
ATOM 3074 N N . GLY B 1 184 ? 17.039 -5.347 54.094 1.00 36.48 238 GLY B N 1
ATOM 3075 C CA . GLY B 1 184 ? 18.361 -4.918 53.676 1.00 34.98 238 GLY B CA 1
ATOM 3076 C C . GLY B 1 184 ? 18.343 -4.418 52.246 1.00 33.46 238 GLY B C 1
ATOM 3077 O O . GLY B 1 184 ? 17.293 -4.381 51.607 1.00 32.95 238 GLY B O 1
ATOM 3078 N N . PHE B 1 185 ? 19.500 -4.025 51.735 1.00 32.43 239 PHE B N 1
ATOM 3079 C CA . PHE B 1 185 ? 19.557 -3.538 50.368 1.00 32.09 239 PHE B CA 1
ATOM 3080 C C . PHE B 1 185 ? 20.678 -4.159 49.560 1.00 33.48 239 PHE B C 1
ATOM 3081 O O . PHE B 1 185 ? 21.800 -4.311 50.048 1.00 33.25 239 PHE B O 1
ATOM 3089 N N . HIS B 1 186 ? 20.367 -4.524 48.320 1.00 32.47 240 HIS B N 1
ATOM 3090 C CA . HIS B 1 186 ? 21.380 -5.056 47.429 1.00 32.30 240 HIS B CA 1
ATOM 3091 C C . HIS B 1 186 ? 21.968 -3.793 46.813 1.00 33.03 240 HIS B C 1
ATOM 3092 O O . HIS B 1 186 ? 21.391 -3.211 45.893 1.00 32.41 240 HIS B O 1
ATOM 3099 N N . THR B 1 187 ? 23.100 -3.356 47.351 1.00 33.02 241 THR B N 1
ATOM 3100 C CA . THR B 1 187 ? 23.764 -2.154 46.877 1.00 32.96 241 THR B CA 1
ATOM 3101 C C . THR B 1 187 ? 25.267 -2.303 47.113 1.00 35.08 241 THR B C 1
ATOM 3102 O O . THR B 1 187 ? 25.697 -3.226 47.807 1.00 34.74 241 THR B O 1
ATOM 3106 N N . ALA B 1 188 ? 26.064 -1.408 46.535 1.00 36.10 242 ALA B N 1
ATOM 3107 C CA . ALA B 1 188 ? 27.516 -1.464 46.699 1.00 38.10 242 ALA B CA 1
ATOM 3108 C C . ALA B 1 188 ? 28.120 -0.077 46.904 1.00 39.43 242 ALA B C 1
ATOM 3109 O O . ALA B 1 188 ? 28.832 0.162 47.885 1.00 38.80 242 ALA B O 1
ATOM 3111 N N . TRP B 1 189 ? 27.840 0.838 45.979 1.00 39.46 243 TRP B N 1
ATOM 3112 C CA . TRP B 1 189 ? 28.370 2.194 46.082 1.00 41.17 243 TRP B CA 1
ATOM 3113 C C . TRP B 1 189 ? 27.900 2.813 47.405 1.00 42.63 243 TRP B C 1
ATOM 3114 O O . TRP B 1 189 ? 26.697 2.913 47.657 1.00 40.88 243 TRP B O 1
ATOM 3125 N N . GLU B 1 190 ? 28.864 3.239 48.223 1.00 45.00 244 GLU B N 1
ATOM 3126 C CA . GLU B 1 190 ? 28.621 3.797 49.555 1.00 47.54 244 GLU B CA 1
ATOM 3127 C C . GLU B 1 190 ? 27.292 3.378 50.175 1.00 48.16 244 GLU B C 1
ATOM 3128 O O . GLU B 1 190 ? 26.288 4.097 50.139 1.00 46.82 244 GLU B O 1
ATOM 3134 N N . PRO B 1 191 ? 27.310 2.188 50.792 1.00 49.61 245 PRO B N 1
ATOM 3135 C CA . PRO B 1 191 ? 26.210 1.501 51.478 1.00 50.38 245 PRO B CA 1
ATOM 3136 C C . PRO B 1 191 ? 25.801 2.199 52.767 1.00 50.30 245 PRO B C 1
ATOM 3137 O O . PRO B 1 191 ? 24.905 1.737 53.455 1.00 51.92 245 PRO B O 1
ATOM 3141 N N . SER B 1 192 ? 26.453 3.316 53.069 1.00 48.58 246 SER B N 1
ATOM 3142 C CA . SER B 1 192 ? 26.147 4.047 54.277 1.00 47.81 246 SER B CA 1
ATOM 3143 C C . SER B 1 192 ? 24.931 4.948 54.137 1.00 45.97 246 SER B C 1
ATOM 3144 O O . SER B 1 192 ? 24.424 5.449 55.149 1.00 47.13 246 SER B O 1
ATOM 3147 N N . ARG B 1 193 ? 24.501 5.198 52.898 1.00 41.45 247 ARG B N 1
ATOM 3148 C CA . ARG B 1 193 ? 23.326 6.018 52.640 1.00 37.26 247 ARG B CA 1
ATOM 3149 C C . ARG B 1 193 ? 22.167 5.363 53.367 1.00 33.70 247 ARG B C 1
ATOM 3150 O O . ARG B 1 193 ? 21.978 4.160 53.269 1.00 33.28 247 ARG B O 1
ATOM 3158 N N . PRO B 1 194 ? 21.374 6.143 54.108 1.00 32.43 248 PRO B N 1
ATOM 3159 C CA . PRO B 1 194 ? 20.247 5.525 54.810 1.00 31.63 248 PRO B CA 1
ATOM 3160 C C . PRO B 1 194 ? 19.234 4.911 53.828 1.00 32.20 248 PRO B C 1
ATOM 3161 O O . PRO B 1 194 ? 18.590 3.896 54.125 1.00 32.26 248 PRO B O 1
ATOM 3165 N N . PHE B 1 195 ? 19.108 5.526 52.656 1.00 29.21 249 PHE B N 1
ATOM 3166 C CA . PHE B 1 195 ? 18.221 5.019 51.619 1.00 28.16 249 PHE B CA 1
ATOM 3167 C C . PHE B 1 195 ? 19.091 4.874 50.379 1.00 27.28 249 PHE B C 1
ATOM 3168 O O . PHE B 1 195 ? 19.146 5.773 49.536 1.00 27.04 249 PHE B O 1
ATOM 3176 N N . PRO B 1 196 ? 19.808 3.741 50.268 1.00 27.12 250 PRO B N 1
ATOM 3177 C CA . PRO B 1 196 ? 20.692 3.456 49.133 1.00 27.04 250 PRO B CA 1
ATOM 3178 C C . PRO B 1 196 ? 19.879 3.072 47.902 1.00 26.68 250 PRO B C 1
ATOM 3179 O O . PRO B 1 196 ? 20.042 1.979 47.356 1.00 27.26 250 PRO B O 1
ATOM 3183 N N . VAL B 1 197 ? 19.003 3.979 47.480 1.00 25.68 251 VAL B N 1
ATOM 3184 C CA . VAL B 1 197 ? 18.151 3.739 46.323 1.00 26.37 251 VAL B CA 1
ATOM 3185 C C . VAL B 1 197 ? 18.141 4.932 45.379 1.00 24.80 251 VAL B C 1
ATOM 3186 O O . VAL B 1 197 ? 18.221 6.085 45.809 1.00 23.58 251 VAL B O 1
ATOM 3190 N N . ASP B 1 198 ? 18.038 4.646 44.086 1.00 22.96 252 ASP B N 1
ATOM 3191 C CA . ASP B 1 198 ? 18.009 5.696 43.085 1.00 22.16 252 ASP B CA 1
ATOM 3192 C C . ASP B 1 198 ? 16.664 6.414 43.082 1.00 21.06 252 ASP B C 1
ATOM 3193 O O . ASP B 1 198 ? 15.651 5.876 43.530 1.00 21.01 252 ASP B O 1
ATOM 3198 N N . MET B 1 199 ? 16.679 7.636 42.565 1.00 19.08 253 MET B N 1
ATOM 3199 C CA . MET B 1 199 ? 15.492 8.475 42.460 1.00 20.67 253 MET B CA 1
ATOM 3200 C C . MET B 1 199 ? 14.339 7.714 41.800 1.00 20.09 253 MET B C 1
ATOM 3201 O O . MET B 1 199 ? 13.174 7.909 42.144 1.00 19.54 253 MET B O 1
ATOM 3206 N N . ALA B 1 200 ? 14.672 6.836 40.861 1.00 19.31 254 ALA B N 1
ATOM 3207 C CA . ALA B 1 200 ? 13.666 6.070 40.131 1.00 20.26 254 ALA B CA 1
ATOM 3208 C C . ALA B 1 200 ? 13.112 4.861 40.878 1.00 19.95 254 ALA B C 1
ATOM 3209 O O . ALA B 1 200 ? 12.161 4.245 40.414 1.00 20.28 254 ALA B O 1
ATOM 3211 N N . GLY B 1 201 ? 13.693 4.537 42.030 1.00 19.84 255 GLY B N 1
ATOM 3212 C CA . GLY B 1 201 ? 13.265 3.363 42.772 1.00 19.62 255 GLY B CA 1
ATOM 3213 C C . GLY B 1 201 ? 12.289 3.510 43.924 1.00 21.61 255 GLY B C 1
ATOM 3214 O O . GLY B 1 201 ? 12.227 2.632 44.787 1.00 22.86 255 GLY B O 1
ATOM 3215 N N . PHE B 1 202 ? 11.519 4.594 43.949 1.00 22.28 256 PHE B N 1
ATOM 3216 C CA . PHE B 1 202 ? 10.551 4.794 45.021 1.00 22.51 256 PHE B CA 1
ATOM 3217 C C . PHE B 1 202 ? 9.466 5.786 44.627 1.00 23.33 256 PHE B C 1
ATOM 3218 O O . PHE B 1 202 ? 9.594 6.497 43.632 1.00 23.16 256 PHE B O 1
ATOM 3226 N N . ALA B 1 203 ? 8.395 5.819 45.416 1.00 23.69 257 ALA B N 1
ATOM 3227 C CA . ALA B 1 203 ? 7.272 6.725 45.190 1.00 25.75 257 ALA B CA 1
ATOM 3228 C C . ALA B 1 203 ? 6.724 7.118 46.561 1.00 26.20 257 ALA B C 1
ATOM 3229 O O . ALA B 1 203 ? 6.799 6.338 47.511 1.00 26.25 257 ALA B O 1
ATOM 3231 N N . VAL B 1 204 ? 6.169 8.320 46.662 1.00 26.40 258 VAL B N 1
ATOM 3232 C CA . VAL B 1 204 ? 5.655 8.810 47.936 1.00 28.65 258 VAL B CA 1
ATOM 3233 C C . VAL B 1 204 ? 4.163 9.127 47.888 1.00 29.69 258 VAL B C 1
ATOM 3234 O O . VAL B 1 204 ? 3.683 9.726 46.928 1.00 30.25 258 VAL B O 1
ATOM 3238 N N . ALA B 1 205 ? 3.435 8.723 48.926 1.00 30.73 259 ALA B N 1
ATOM 3239 C CA . ALA B 1 205 ? 2.001 8.989 48.993 1.00 30.37 259 ALA B CA 1
ATOM 3240 C C . ALA B 1 205 ? 1.815 10.492 49.181 1.00 30.63 259 ALA B C 1
ATOM 3241 O O . ALA B 1 205 ? 2.482 11.103 50.017 1.00 30.64 259 ALA B O 1
ATOM 3243 N N . LEU B 1 206 ? 0.912 11.083 48.403 1.00 32.31 260 LEU B N 1
ATOM 3244 C CA . LEU B 1 206 ? 0.658 12.522 48.476 1.00 33.74 260 LEU B CA 1
ATOM 3245 C C . LEU B 1 206 ? 0.315 13.031 49.882 1.00 35.13 260 LEU B C 1
ATOM 3246 O O . LEU B 1 206 ? 0.824 14.070 50.310 1.00 34.50 260 LEU B O 1
ATOM 3251 N N . PRO B 1 207 ? -0.550 12.309 50.617 1.00 36.65 261 PRO B N 1
ATOM 3252 C CA . PRO B 1 207 ? -0.925 12.734 51.974 1.00 37.78 261 PRO B CA 1
ATOM 3253 C C . PRO B 1 207 ? 0.294 12.924 52.875 1.00 38.77 261 PRO B C 1
ATOM 3254 O O . PRO B 1 207 ? 0.414 13.924 53.585 1.00 38.75 261 PRO B O 1
ATOM 3258 N N . LEU B 1 208 ? 1.200 11.952 52.830 1.00 39.42 262 LEU B N 1
ATOM 3259 C CA . LEU B 1 208 ? 2.417 11.985 53.632 1.00 38.85 262 LEU B CA 1
ATOM 3260 C C . LEU B 1 208 ? 3.298 13.191 53.321 1.00 39.21 262 LEU B C 1
ATOM 3261 O O . LEU B 1 208 ? 3.983 13.711 54.201 1.00 39.16 262 LEU B O 1
ATOM 3266 N N . LEU B 1 209 ? 3.283 13.633 52.069 1.00 39.80 263 LEU B N 1
ATOM 3267 C CA . LEU B 1 209 ? 4.091 14.775 51.653 1.00 41.90 263 LEU B CA 1
ATOM 3268 C C . LEU B 1 209 ? 3.479 16.076 52.163 1.00 42.43 263 LEU B C 1
ATOM 3269 O O . LEU B 1 209 ? 4.191 17.019 52.513 1.00 41.74 263 LEU B O 1
ATOM 3274 N N . LEU B 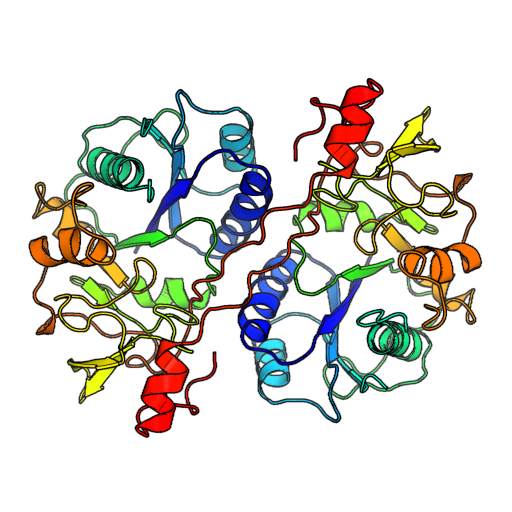1 210 ? 2.151 16.120 52.195 1.00 43.53 264 LEU B N 1
ATOM 3275 C CA . LEU B 1 210 ? 1.439 17.298 52.675 1.00 46.15 264 LEU B CA 1
ATOM 3276 C C . LEU B 1 210 ? 1.545 17.341 54.196 1.00 47.40 264 LEU B C 1
ATOM 3277 O O . LEU B 1 210 ? 1.579 18.416 54.800 1.00 46.84 264 LEU B O 1
ATOM 3282 N N . ASP B 1 211 ? 1.624 16.169 54.817 1.00 49.47 265 ASP B N 1
ATOM 3283 C CA . ASP B 1 211 ? 1.744 16.088 56.269 1.00 52.15 265 ASP B CA 1
ATOM 3284 C C . ASP B 1 211 ? 3.107 16.590 56.732 1.00 53.05 265 ASP B C 1
ATOM 3285 O O . ASP B 1 211 ? 3.234 17.138 57.826 1.00 53.29 265 ASP B O 1
ATOM 3290 N N . LYS B 1 212 ? 4.120 16.392 55.893 1.00 53.52 266 LYS B N 1
ATOM 3291 C CA . LYS B 1 212 ? 5.484 16.827 56.189 1.00 53.98 266 LYS B CA 1
ATOM 3292 C C . LYS B 1 212 ? 5.836 17.941 55.208 1.00 54.23 266 LYS B C 1
ATOM 3293 O O . LYS B 1 212 ? 6.661 17.755 54.314 1.00 54.14 266 LYS B O 1
ATOM 3299 N N . PRO B 1 213 ? 5.217 19.118 55.368 1.00 54.14 267 PRO B N 1
ATOM 3300 C CA . PRO B 1 213 ? 5.456 20.270 54.492 1.00 53.90 267 PRO B CA 1
ATOM 3301 C C . PRO B 1 213 ? 6.881 20.813 54.461 1.00 52.99 267 PRO B C 1
ATOM 3302 O O . PRO B 1 213 ? 7.180 21.733 53.698 1.00 54.26 267 PRO B O 1
ATOM 3306 N N . ASN B 1 214 ? 7.758 20.252 55.284 1.00 51.90 268 ASN B N 1
ATOM 3307 C CA . ASN B 1 214 ? 9.144 20.701 55.327 1.00 50.05 268 ASN B CA 1
ATOM 3308 C C . ASN B 1 214 ? 10.042 19.698 54.612 1.00 48.77 268 ASN B C 1
ATOM 3309 O O . ASN B 1 214 ? 11.235 19.940 54.421 1.00 48.72 268 ASN B O 1
ATOM 3311 N N . ALA B 1 215 ? 9.456 18.572 54.218 1.00 46.14 269 ALA B N 1
ATOM 3312 C CA . ALA B 1 215 ? 10.192 17.525 53.525 1.00 43.24 269 ALA B CA 1
ATOM 3313 C C . ALA B 1 215 ? 10.445 17.890 52.063 1.00 41.26 269 ALA B C 1
ATOM 3314 O O . ALA B 1 215 ? 9.512 18.103 51.294 1.00 40.44 269 ALA B O 1
ATOM 3316 N N . GLN B 1 216 ? 11.716 17.971 51.691 1.00 39.25 270 GLN B N 1
ATOM 3317 C CA . GLN B 1 216 ? 12.097 18.286 50.322 1.00 37.58 270 GLN B CA 1
ATOM 3318 C C . GLN B 1 216 ? 13.545 17.902 50.097 1.00 35.57 270 GLN B C 1
ATOM 3319 O O . GLN B 1 216 ? 14.264 17.558 51.037 1.00 34.23 270 GLN B O 1
ATOM 3325 N N . PHE B 1 217 ? 13.971 17.969 48.845 1.00 33.03 271 PHE B N 1
ATOM 3326 C CA . PHE B 1 217 ? 15.337 17.625 48.500 1.00 32.41 271 PHE B CA 1
ATOM 3327 C C . PHE B 1 217 ? 16.330 18.690 48.951 1.00 33.81 271 PHE B C 1
ATOM 3328 O O . PHE B 1 217 ? 16.042 19.885 48.911 1.00 33.22 271 PHE B O 1
ATOM 3336 N N . ASP B 1 218 ? 17.498 18.232 49.387 1.00 34.27 272 ASP B N 1
ATOM 3337 C CA . ASP B 1 218 ? 18.566 19.105 49.842 1.00 35.91 272 ASP B CA 1
ATOM 3338 C C . ASP B 1 218 ? 19.551 19.264 48.683 1.00 37.01 272 ASP B C 1
ATOM 3339 O O . ASP B 1 218 ? 20.284 18.330 48.356 1.00 36.80 272 ASP B O 1
ATOM 3344 N N . SER B 1 219 ? 19.562 20.438 48.057 1.00 37.90 273 SER B N 1
ATOM 3345 C CA . SER B 1 219 ? 20.464 20.687 46.936 1.00 40.37 273 SER B CA 1
ATOM 3346 C C . SER B 1 219 ? 21.927 20.692 47.370 1.00 41.61 273 SER B C 1
ATOM 3347 O O . SER B 1 219 ? 22.826 20.735 46.534 1.00 42.65 273 SER B O 1
ATOM 3350 N N . THR B 1 220 ? 22.167 20.650 48.675 1.00 42.48 274 THR B N 1
ATOM 3351 C CA . THR B 1 220 ? 23.533 20.656 49.182 1.00 43.87 274 THR B CA 1
ATOM 3352 C C . THR B 1 220 ? 23.938 19.260 49.627 1.00 43.73 274 THR B C 1
ATOM 3353 O O . THR B 1 220 ? 25.074 19.034 50.052 1.00 43.19 274 THR B O 1
ATOM 3357 N N . ALA B 1 221 ? 23.001 18.322 49.536 1.00 42.37 275 ALA B N 1
ATOM 3358 C CA . ALA B 1 221 ? 23.283 16.950 49.918 1.00 41.75 275 ALA B CA 1
ATOM 3359 C C . ALA B 1 221 ? 24.413 16.458 49.027 1.00 41.04 275 ALA B C 1
ATOM 3360 O O . ALA B 1 221 ? 24.406 16.687 47.820 1.00 41.55 275 ALA B O 1
ATOM 3362 N N . PRO B 1 222 ? 25.412 15.791 49.613 1.00 40.90 276 PRO B N 1
ATOM 3363 C CA . PRO B 1 222 ? 26.527 15.294 48.804 1.00 41.04 276 PRO B CA 1
ATOM 3364 C C . PRO B 1 222 ? 26.096 14.259 47.765 1.00 41.85 276 PRO B C 1
ATOM 3365 O O . PRO B 1 222 ? 24.956 13.787 47.774 1.00 40.20 276 PRO B O 1
ATOM 3369 N N . ARG B 1 223 ? 27.015 13.925 46.864 1.00 41.38 277 ARG B N 1
ATOM 3370 C CA . ARG B 1 223 ? 26.759 12.954 45.807 1.00 41.07 277 ARG B CA 1
ATOM 3371 C C . ARG B 1 223 ? 26.155 11.669 46.372 1.00 39.97 277 ARG B C 1
ATOM 3372 O O . ARG B 1 223 ? 26.678 11.094 47.326 1.00 39.50 277 ARG B O 1
ATOM 3378 N N . GLY B 1 224 ? 25.043 11.236 45.782 1.00 39.36 278 GLY B N 1
ATOM 3379 C CA . GLY B 1 224 ? 24.386 10.014 46.214 1.00 36.44 278 GLY B CA 1
ATOM 3380 C C . GLY B 1 224 ? 23.473 10.105 47.425 1.00 35.27 278 GLY B C 1
ATOM 3381 O O . GLY B 1 224 ? 22.804 9.131 47.765 1.00 35.19 278 GLY B O 1
ATOM 3382 N N . HIS B 1 225 ? 23.430 11.263 48.074 1.00 33.36 279 HIS B N 1
ATOM 3383 C CA . HIS B 1 225 ? 22.598 11.435 49.259 1.00 32.03 279 HIS B CA 1
ATOM 3384 C C . HIS B 1 225 ? 21.339 12.251 49.000 1.00 31.49 279 HIS B C 1
ATOM 3385 O O . HIS B 1 225 ? 20.619 12.604 49.936 1.00 32.32 279 HIS B O 1
ATOM 3392 N N . LEU B 1 226 ? 21.068 12.542 47.732 1.00 29.52 280 LEU B N 1
ATOM 3393 C CA . LEU B 1 226 ? 19.893 13.325 47.378 1.00 28.58 280 LEU B CA 1
ATOM 3394 C C . LEU B 1 226 ? 18.598 12.613 47.782 1.00 28.48 280 LEU B C 1
ATOM 3395 O O . LEU B 1 226 ? 17.754 13.191 48.463 1.00 27.68 280 LEU B O 1
ATOM 3400 N N . GLU B 1 227 ? 18.450 11.357 47.370 1.00 27.70 281 GLU B N 1
ATOM 3401 C CA . GLU B 1 227 ? 17.251 10.592 47.696 1.00 26.17 281 GLU B CA 1
ATOM 3402 C C . GLU B 1 227 ? 17.043 10.508 49.210 1.00 26.16 281 GLU B C 1
ATOM 3403 O O . GLU B 1 227 ? 15.928 10.669 49.700 1.00 24.32 281 GLU B O 1
ATOM 3409 N N . SER B 1 228 ? 18.118 10.259 49.952 1.00 27.12 282 SER B N 1
ATOM 3410 C CA . SER B 1 228 ? 18.020 10.174 51.406 1.00 27.32 282 SER B CA 1
ATOM 3411 C C . SER B 1 228 ? 17.572 11.502 52.034 1.00 27.87 282 SER B C 1
ATOM 3412 O O . SER B 1 228 ? 16.879 11.503 53.045 1.00 27.27 282 SER B O 1
ATOM 3415 N N . SER B 1 229 ? 17.955 12.623 51.425 1.00 29.86 283 SER B N 1
ATOM 3416 C CA . SER B 1 229 ? 17.606 13.944 51.958 1.00 30.82 283 SER B CA 1
ATOM 3417 C C . SER B 1 229 ? 16.101 14.196 52.003 1.00 32.20 283 SER B C 1
ATOM 3418 O O . SER B 1 229 ? 15.628 15.018 52.787 1.00 33.92 283 SER B O 1
ATOM 3421 N N . LEU B 1 230 ? 15.350 13.502 51.155 1.00 30.85 284 LEU B N 1
ATOM 3422 C CA . LEU B 1 230 ? 13.901 13.655 51.141 1.00 30.32 284 LEU B CA 1
ATOM 3423 C C . LEU B 1 230 ? 13.259 12.585 52.014 1.00 29.83 284 LEU B C 1
ATOM 3424 O O . LEU B 1 230 ? 12.522 12.883 52.956 1.00 30.69 284 LEU B O 1
ATOM 3429 N N . LEU B 1 231 ? 13.553 11.334 51.686 1.00 28.67 285 LEU B N 1
ATOM 3430 C CA . LEU B 1 231 ? 13.006 10.184 52.394 1.00 29.69 285 LEU B CA 1
ATOM 3431 C C . LEU B 1 231 ? 13.204 10.181 53.910 1.00 30.15 285 LEU B C 1
ATOM 3432 O O . LEU B 1 231 ? 12.356 9.679 54.646 1.00 29.10 285 LEU B O 1
ATOM 3437 N N . SER B 1 232 ? 14.316 10.734 54.382 1.00 31.10 286 SER B N 1
ATOM 3438 C CA . SER B 1 232 ? 14.564 10.764 55.819 1.00 34.03 286 SER B CA 1
ATOM 3439 C C . SER B 1 232 ? 13.496 11.584 56.546 1.00 34.83 286 SER B C 1
ATOM 3440 O O . SER B 1 232 ? 13.214 11.346 57.718 1.00 34.04 286 SER B O 1
ATOM 3443 N N . HIS B 1 233 ? 12.903 12.545 55.844 1.00 35.21 287 HIS B N 1
ATOM 3444 C CA . HIS B 1 233 ? 11.862 13.396 56.416 1.00 36.86 287 HIS B CA 1
ATOM 3445 C C . HIS B 1 233 ? 10.512 12.692 56.408 1.00 37.11 287 HIS B C 1
ATOM 3446 O O . HIS B 1 233 ? 9.595 13.093 57.125 1.00 37.82 287 HIS B O 1
ATOM 3453 N N . LEU B 1 234 ? 10.395 11.643 55.599 1.00 36.47 288 LEU B N 1
ATOM 3454 C CA . LEU B 1 234 ? 9.126 10.943 55.444 1.00 36.46 288 LEU B CA 1
ATOM 3455 C C . LEU B 1 234 ? 8.908 9.625 56.173 1.00 36.72 288 LEU B C 1
ATOM 3456 O O . LEU B 1 234 ? 7.844 9.413 56.754 1.00 37.12 288 LEU B O 1
ATOM 3461 N N . VAL B 1 235 ? 9.891 8.730 56.128 1.00 36.14 289 VAL B N 1
ATOM 3462 C CA . VAL B 1 235 ? 9.744 7.423 56.768 1.00 36.84 289 VAL B CA 1
ATOM 3463 C C . VAL B 1 235 ? 11.077 6.805 57.175 1.00 37.00 289 VAL B C 1
ATOM 3464 O O . VAL B 1 235 ? 12.145 7.333 56.861 1.00 37.09 289 VAL B O 1
ATOM 3468 N N . ASP B 1 236 ? 10.997 5.677 57.876 1.00 38.28 290 ASP B N 1
ATOM 3469 C CA . ASP B 1 236 ? 12.183 4.938 58.298 1.00 39.98 290 ASP B CA 1
ATOM 3470 C C . ASP B 1 236 ? 12.401 3.889 57.226 1.00 37.19 290 ASP B C 1
ATOM 3471 O O . ASP B 1 236 ? 11.444 3.394 56.640 1.00 37.00 290 ASP B O 1
ATOM 3476 N N . PRO B 1 237 ? 13.660 3.523 56.966 1.00 35.31 291 PRO B N 1
ATOM 3477 C CA . PRO B 1 237 ? 13.920 2.511 55.939 1.00 35.29 291 PRO B CA 1
ATOM 3478 C C . PRO B 1 237 ? 13.150 1.211 56.175 1.00 34.62 291 PRO B C 1
ATOM 3479 O O . PRO B 1 237 ? 12.690 0.580 55.230 1.00 34.59 291 PRO B O 1
ATOM 3483 N N . LYS B 1 238 ? 13.002 0.823 57.439 1.00 35.22 292 LYS B N 1
ATOM 3484 C CA . LYS B 1 238 ? 12.302 -0.414 57.781 1.00 35.46 292 LYS B CA 1
ATOM 3485 C C . LYS B 1 238 ? 10.839 -0.430 57.347 1.00 34.59 292 LYS B C 1
ATOM 3486 O O . LYS B 1 238 ? 10.268 -1.497 57.134 1.00 36.03 292 LYS B O 1
ATOM 3492 N N . ASP B 1 239 ? 10.240 0.751 57.208 1.00 34.39 293 ASP B N 1
ATOM 3493 C CA . ASP B 1 239 ? 8.836 0.860 56.818 1.00 34.51 293 ASP B CA 1
ATOM 3494 C C . ASP B 1 239 ? 8.585 1.009 55.312 1.00 33.80 293 ASP B C 1
ATOM 3495 O O . ASP B 1 239 ? 7.450 1.224 54.891 1.00 31.95 293 ASP B O 1
ATOM 3500 N N . LEU B 1 240 ? 9.634 0.909 54.501 1.00 33.25 294 LEU B N 1
ATOM 3501 C CA . LEU B 1 240 ? 9.467 1.023 53.054 1.00 31.90 294 LEU B CA 1
ATOM 3502 C C . LEU B 1 240 ? 8.584 -0.120 52.568 1.00 31.98 294 LEU B C 1
ATOM 3503 O O . LEU B 1 240 ? 8.753 -1.270 52.984 1.00 32.49 294 LEU B O 1
ATOM 3508 N N . GLU B 1 241 ? 7.641 0.199 51.687 1.00 31.17 295 GLU B N 1
ATOM 3509 C CA . GLU B 1 241 ? 6.721 -0.796 51.146 1.00 30.93 295 GLU B CA 1
ATOM 3510 C C . GLU B 1 241 ? 7.274 -1.387 49.847 1.00 31.33 295 GLU B C 1
ATOM 3511 O O . GLU B 1 241 ? 7.294 -0.728 48.808 1.00 29.76 295 GLU B O 1
ATOM 3517 N N . PRO B 1 242 ? 7.738 -2.643 49.895 1.00 31.75 296 PRO B N 1
ATOM 3518 C CA . PRO B 1 242 ? 8.294 -3.315 48.716 1.00 31.96 296 PRO B CA 1
ATOM 3519 C C . PRO B 1 242 ? 7.261 -3.649 47.632 1.00 32.60 296 PRO B C 1
ATOM 3520 O O . PRO B 1 242 ? 6.182 -4.156 47.930 1.00 30.44 296 PRO B O 1
ATOM 3524 N N . ARG B 1 243 ? 7.599 -3.353 46.378 1.00 31.25 297 ARG B N 1
ATOM 3525 C CA . ARG B 1 243 ? 6.712 -3.635 45.255 1.00 32.29 297 ARG B CA 1
ATOM 3526 C C . ARG B 1 243 ? 7.443 -4.457 44.205 1.00 31.46 297 ARG B C 1
ATOM 3527 O O . ARG B 1 243 ? 8.496 -5.026 44.477 1.00 32.28 297 ARG B O 1
ATOM 3535 N N . ALA B 1 244 ? 6.883 -4.516 43.000 1.00 31.40 298 ALA B N 1
ATOM 3536 C CA . ALA B 1 244 ? 7.489 -5.285 41.919 1.00 30.18 298 ALA B CA 1
ATOM 3537 C C . ALA B 1 244 ? 7.684 -6.723 42.377 1.00 31.45 298 ALA B C 1
ATOM 3538 O O . ALA B 1 244 ? 8.790 -7.267 42.313 1.00 29.03 298 ALA B O 1
ATOM 3540 N N . ALA B 1 245 ? 6.593 -7.325 42.849 1.00 32.72 299 ALA B N 1
ATOM 3541 C CA . ALA B 1 245 ? 6.604 -8.707 43.319 1.00 32.61 299 ALA B CA 1
ATOM 3542 C C . ALA B 1 245 ? 7.669 -8.916 44.392 1.00 31.84 299 ALA B C 1
ATOM 3543 O O . ALA B 1 245 ? 8.582 -9.725 44.224 1.00 30.95 299 ALA B O 1
ATOM 3545 N N . ASN B 1 246 ? 7.535 -8.195 45.501 1.00 31.93 300 ASN B N 1
ATOM 3546 C CA . ASN B 1 246 ? 8.499 -8.278 46.597 1.00 33.14 300 ASN B CA 1
ATOM 3547 C C . ASN B 1 246 ? 9.924 -8.047 46.113 1.00 33.28 300 ASN B C 1
ATOM 3548 O O . ASN B 1 246 ? 10.861 -8.728 46.537 1.00 31.17 300 ASN B O 1
ATOM 3553 N N . CYS B 1 247 ? 10.063 -7.077 45.213 1.00 31.80 301 CYS B N 1
ATOM 3554 C CA . CYS B 1 247 ? 11.346 -6.683 44.650 1.00 32.04 301 CYS B CA 1
ATOM 3555 C C . CYS B 1 247 ? 12.120 -7.769 43.915 1.00 31.12 301 CYS B C 1
ATOM 3556 O O . CYS B 1 247 ? 13.330 -7.910 44.089 1.00 31.95 301 CYS B O 1
ATOM 3559 N N . THR B 1 248 ? 11.422 -8.524 43.075 1.00 30.20 302 THR B N 1
ATOM 3560 C CA . THR B 1 248 ? 12.058 -9.578 42.293 1.00 30.25 302 THR B CA 1
ATOM 3561 C C . THR B 1 248 ? 12.006 -9.218 40.811 1.00 29.95 302 THR B C 1
ATOM 3562 O O . THR B 1 248 ? 12.506 -9.962 39.970 1.00 30.27 302 THR B O 1
ATOM 3566 N N . ARG B 1 249 ? 11.390 -8.080 40.495 1.00 29.52 303 ARG B N 1
ATOM 3567 C CA . ARG B 1 249 ? 11.274 -7.643 39.106 1.00 29.90 303 ARG B CA 1
ATOM 3568 C C . ARG B 1 249 ? 11.839 -6.243 38.894 1.00 28.41 303 ARG B C 1
ATOM 3569 O O . ARG B 1 249 ? 11.628 -5.345 39.718 1.00 26.71 303 ARG B O 1
ATOM 3577 N N . VAL B 1 250 ? 12.551 -6.071 37.783 1.00 26.17 304 VAL B N 1
ATOM 3578 C CA . VAL B 1 250 ? 13.133 -4.784 37.418 1.00 23.92 304 VAL B CA 1
ATOM 3579 C C . VAL B 1 250 ? 12.208 -4.167 36.368 1.00 23.53 304 VAL B C 1
ATOM 3580 O O . VAL B 1 250 ? 12.161 -4.620 35.224 1.00 24.40 304 VAL B O 1
ATOM 3584 N N . LEU B 1 251 ? 11.481 -3.130 36.772 1.00 23.01 305 LEU B N 1
ATOM 3585 C CA . LEU B 1 251 ? 10.506 -2.462 35.911 1.00 21.74 305 LEU B CA 1
ATOM 3586 C C . LEU B 1 251 ? 10.916 -1.062 35.468 1.00 21.64 305 LEU B C 1
ATOM 3587 O O . LEU B 1 251 ? 10.144 -0.362 34.803 1.00 21.66 305 LEU B O 1
ATOM 3592 N N . VAL B 1 252 ? 12.129 -0.662 35.835 1.00 19.88 306 VAL B N 1
ATOM 3593 C CA . VAL B 1 252 ? 12.656 0.652 35.490 1.00 20.25 306 VAL B CA 1
ATOM 3594 C C . VAL B 1 252 ? 14.178 0.539 35.328 1.00 20.21 306 VAL B C 1
ATOM 3595 O O . VAL B 1 252 ? 14.827 -0.239 36.032 1.00 20.50 306 VAL B O 1
ATOM 3599 N N . TRP B 1 253 ? 14.740 1.290 34.383 1.00 20.50 307 TRP B N 1
ATOM 3600 C CA . TRP B 1 253 ? 16.180 1.246 34.108 1.00 20.56 307 TRP B CA 1
ATOM 3601 C C . TRP B 1 253 ? 16.786 2.648 34.086 1.00 20.74 307 TRP B C 1
ATOM 3602 O O . TRP B 1 253 ? 16.217 3.562 33.488 1.00 21.69 307 TRP B O 1
ATOM 3613 N N . HIS B 1 254 ? 17.947 2.802 34.716 1.00 21.36 308 HIS B N 1
ATOM 3614 C CA . HIS B 1 254 ? 18.632 4.091 34.800 1.00 23.30 308 HIS B CA 1
ATOM 3615 C C . HIS B 1 254 ? 19.528 4.346 33.578 1.00 23.18 308 HIS B C 1
ATOM 3616 O O . HIS B 1 254 ? 20.734 4.559 33.696 1.00 24.62 308 HIS B O 1
ATOM 3623 N N . THR B 1 255 ? 18.911 4.331 32.402 1.00 21.74 309 THR B N 1
ATOM 3624 C CA . THR B 1 255 ? 19.603 4.555 31.143 1.00 20.71 309 THR B CA 1
ATOM 3625 C C . THR B 1 255 ? 20.064 6.004 31.001 1.00 22.33 309 THR B C 1
ATOM 3626 O O . THR B 1 255 ? 19.440 6.916 31.542 1.00 20.92 309 THR B O 1
ATOM 3630 N N . ARG B 1 256 ? 21.158 6.210 30.275 1.00 22.18 310 ARG B N 1
ATOM 3631 C CA . ARG B 1 256 ? 21.667 7.556 30.014 1.00 24.39 310 ARG B CA 1
ATOM 3632 C C . ARG B 1 256 ? 21.906 7.638 28.511 1.00 22.92 310 ARG B C 1
ATOM 3633 O O . ARG B 1 256 ? 22.236 6.640 27.874 1.00 22.98 310 ARG B O 1
ATOM 3641 N N . THR B 1 257 ? 21.722 8.824 27.948 1.00 22.39 311 THR B N 1
ATOM 3642 C CA . THR B 1 257 ? 21.883 9.016 26.514 1.00 23.70 311 THR B CA 1
ATOM 3643 C C . THR B 1 257 ? 23.212 9.647 26.122 1.00 24.98 311 THR B C 1
ATOM 3644 O O . THR B 1 257 ? 23.641 10.618 26.731 1.00 24.57 311 THR B O 1
ATOM 3648 N N . GLU B 1 258 ? 23.858 9.077 25.109 1.00 25.08 312 GLU B N 1
ATOM 3649 C CA . GLU B 1 258 ? 25.129 9.598 24.636 1.00 28.04 312 GLU B CA 1
ATOM 3650 C C . GLU B 1 258 ? 24.999 11.023 24.128 1.00 27.98 312 GLU B C 1
ATOM 3651 O O . GLU B 1 258 ? 23.973 11.394 23.556 1.00 25.34 312 GLU B O 1
ATOM 3657 N N . LYS B 1 259 ? 26.055 11.807 24.315 1.00 27.85 313 LYS B N 1
ATOM 3658 C CA . LYS B 1 259 ? 26.067 13.175 23.818 1.00 30.23 313 LYS B CA 1
ATOM 3659 C C . LYS B 1 259 ? 26.325 13.061 22.303 1.00 28.19 313 LYS B C 1
ATOM 3660 O O . LYS B 1 259 ? 27.301 12.451 21.882 1.00 27.15 313 LYS B O 1
ATOM 3666 N N . PRO B 1 260 ? 25.440 13.633 21.467 1.00 28.59 314 PRO B N 1
ATOM 3667 C CA . PRO B 1 260 ? 25.616 13.562 20.008 1.00 29.23 314 PRO B CA 1
ATOM 3668 C C . PRO B 1 260 ? 26.853 14.287 19.490 1.00 28.81 314 PRO B C 1
ATOM 3669 O O . PRO B 1 260 ? 27.225 15.343 20.004 1.00 28.80 314 PRO B O 1
ATOM 3673 N N . LYS B 1 261 ? 27.505 13.684 18.498 1.00 29.34 315 LYS B N 1
ATOM 3674 C CA . LYS B 1 261 ? 28.664 14.307 17.879 1.00 29.68 315 LYS B CA 1
ATOM 3675 C C . LYS B 1 261 ? 28.257 15.477 16.994 1.00 27.85 315 LYS B C 1
ATOM 3676 O O . LYS B 1 261 ? 27.301 15.336 16.232 1.00 28.05 315 LYS B O 1
ATOM 3678 N N . MET B 1 262 ? 28.923 16.594 17.132 1.00 27.48 316 MET B N 1
ATOM 3679 C CA . MET B 1 262 ? 28.571 17.770 16.356 1.00 26.55 316 MET B CA 1
ATOM 3680 C C . MET B 1 262 ? 29.741 18.333 15.550 1.00 26.42 316 MET B C 1
ATOM 3681 O O . MET B 1 262 ? 29.728 19.499 15.166 1.00 26.60 316 MET B O 1
ATOM 3686 N N . LYS B 1 263 ? 30.739 17.499 15.280 1.00 27.16 317 LYS B N 1
ATOM 3687 C CA . LYS B 1 263 ? 31.904 17.938 14.517 1.00 27.38 317 LYS B CA 1
ATOM 3688 C C . LYS B 1 263 ? 31.485 18.492 13.166 1.00 26.56 317 LYS B C 1
ATOM 3689 O O . LYS B 1 263 ? 31.892 19.585 12.775 1.00 28.21 317 LYS B O 1
ATOM 3691 N N . GLN B 1 264 ? 30.663 17.737 12.450 1.00 24.82 318 GLN B N 1
ATOM 3692 C CA . GLN B 1 264 ? 30.196 18.172 11.141 1.00 24.60 318 GLN B CA 1
ATOM 3693 C C . GLN B 1 264 ? 29.370 19.456 11.207 1.00 23.52 318 GLN B C 1
ATOM 3694 O O . GLN B 1 264 ? 29.482 20.313 10.333 1.00 24.19 318 GLN B O 1
ATOM 3700 N N . GLU B 1 265 ? 28.550 19.590 12.245 1.00 22.41 319 GLU B N 1
ATOM 3701 C CA . GLU B 1 265 ? 27.712 20.773 12.398 1.00 23.30 319 GLU B CA 1
ATOM 3702 C C . GLU B 1 265 ? 28.589 22.022 12.494 1.00 24.92 319 GLU B C 1
ATOM 3703 O O . GLU B 1 265 ? 28.322 23.031 11.849 1.00 23.84 319 GLU B O 1
ATOM 3709 N N . GLU B 1 266 ? 29.638 21.936 13.305 1.00 27.18 320 GLU B N 1
ATOM 3710 C CA . GLU B 1 266 ? 30.559 23.049 13.496 1.00 29.69 320 GLU B CA 1
ATOM 3711 C C . GLU B 1 266 ? 31.216 23.469 12.186 1.00 28.98 320 GLU B C 1
ATOM 3712 O O . GLU B 1 266 ? 31.329 24.660 11.895 1.00 29.66 320 GLU B O 1
ATOM 3718 N N . GLN B 1 267 ? 31.655 22.489 11.403 1.00 28.51 321 GLN B N 1
ATOM 3719 C CA . GLN B 1 267 ? 32.288 22.779 10.127 1.00 29.33 321 GLN B CA 1
ATOM 3720 C C . GLN B 1 267 ? 31.308 23.430 9.164 1.00 28.66 321 GLN B C 1
ATOM 3721 O O . GLN B 1 267 ? 31.670 24.359 8.445 1.00 27.41 321 GLN B O 1
ATOM 3727 N N . LEU B 1 268 ? 30.067 22.951 9.149 1.00 26.71 322 LEU B N 1
ATOM 3728 C CA . LEU B 1 268 ? 29.050 23.546 8.285 1.00 26.62 322 LEU B CA 1
ATOM 3729 C C . LEU B 1 268 ? 28.738 24.976 8.743 1.00 27.53 322 LEU B C 1
ATOM 3730 O O . LEU B 1 268 ? 28.490 25.867 7.921 1.00 26.00 322 LEU B O 1
ATOM 3735 N N . GLN B 1 269 ? 28.747 25.195 10.055 1.00 28.79 323 GLN B N 1
ATOM 3736 C CA . GLN B 1 269 ? 28.480 26.528 10.598 1.00 31.89 323 GLN B CA 1
ATOM 3737 C C . GLN B 1 269 ? 29.510 27.498 10.028 1.00 31.19 323 GLN B C 1
ATOM 3738 O O . GLN B 1 269 ? 29.170 28.606 9.617 1.00 32.52 323 GLN B O 1
ATOM 3744 N N . ARG B 1 270 ? 30.770 27.069 10.008 1.00 31.16 324 ARG B N 1
ATOM 3745 C CA . ARG B 1 270 ? 31.859 27.891 9.479 1.00 30.97 324 ARG B CA 1
ATOM 3746 C C . ARG B 1 270 ? 31.592 28.279 8.026 1.00 30.14 324 ARG B C 1
ATOM 3747 O O . ARG B 1 270 ? 31.988 29.352 7.578 1.00 29.67 324 ARG B O 1
ATOM 3755 N N . GLN B 1 271 ? 30.921 27.399 7.292 1.00 28.72 325 GLN B N 1
ATOM 3756 C CA . GLN B 1 271 ? 30.613 27.658 5.891 1.00 27.61 325 GLN B CA 1
ATOM 3757 C C . GLN B 1 271 ? 29.298 28.400 5.708 1.00 28.77 325 GLN B C 1
ATOM 3758 O O . GLN B 1 271 ? 28.866 28.638 4.582 1.00 30.09 325 GLN B O 1
ATOM 3764 N N . GLY B 1 272 ? 28.656 28.760 6.813 1.00 28.92 326 GLY B N 1
ATOM 3765 C CA . GLY B 1 272 ? 27.400 29.478 6.710 1.00 29.64 326 GLY B CA 1
ATOM 3766 C C . GLY B 1 272 ? 26.217 28.614 6.306 1.00 29.50 326 GLY B C 1
ATOM 3767 O O . GLY B 1 272 ? 25.235 29.120 5.777 1.00 30.48 326 GLY B O 1
ATOM 3768 N N . ARG B 1 273 ? 26.304 27.308 6.527 1.00 29.49 327 ARG B N 1
ATOM 3769 C CA . ARG B 1 273 ? 25.178 26.451 6.198 1.00 30.20 327 ARG B CA 1
ATOM 3770 C C . ARG B 1 273 ? 24.878 25.424 7.280 1.00 29.11 327 ARG B C 1
ATOM 3771 O O . ARG B 1 273 ? 24.748 24.223 7.024 1.00 27.84 327 ARG B O 1
ATOM 3779 N N . GLY B 1 274 ? 24.765 25.927 8.504 1.00 26.75 328 GLY B N 1
ATOM 3780 C CA . GLY B 1 274 ? 24.449 25.074 9.629 1.00 26.59 328 GLY B CA 1
ATOM 3781 C C . GLY B 1 274 ? 22.996 24.659 9.532 1.00 25.69 328 GLY B C 1
ATOM 3782 O O . GLY B 1 274 ? 22.223 25.256 8.778 1.00 24.80 328 GLY B O 1
ATOM 3783 N N . SER B 1 275 ? 22.625 23.632 10.288 1.00 23.43 329 SER B N 1
ATOM 3784 C CA . SER B 1 275 ? 21.259 23.130 10.289 1.00 24.17 329 SER B CA 1
ATOM 3785 C C . SER B 1 275 ? 20.267 24.236 10.625 1.00 23.29 329 SER B C 1
ATOM 3786 O O . SER B 1 275 ? 20.365 24.876 11.667 1.00 23.83 329 SER B O 1
ATOM 3789 N N . ASP B 1 276 ? 19.315 24.444 9.728 1.00 23.54 330 ASP B N 1
ATOM 3790 C CA . ASP B 1 276 ? 18.291 25.467 9.882 1.00 24.69 330 ASP B CA 1
ATOM 3791 C C . ASP B 1 276 ? 17.717 25.548 11.302 1.00 24.84 330 ASP B C 1
ATOM 3792 O O . ASP B 1 276 ? 17.091 24.606 11.789 1.00 24.04 330 ASP B O 1
ATOM 3797 N N . PRO B 1 277 ? 17.925 26.687 11.982 1.00 25.69 331 PRO B N 1
ATOM 3798 C CA . PRO B 1 277 ? 17.439 26.914 13.343 1.00 27.96 331 PRO B CA 1
ATOM 3799 C C . PRO B 1 277 ? 15.921 26.800 13.448 1.00 27.69 331 PRO B C 1
ATOM 3800 O O . PRO B 1 277 ? 15.380 26.508 14.517 1.00 30.86 331 PRO B O 1
ATOM 3804 N N . ALA B 1 278 ? 15.238 27.033 12.335 1.00 27.22 332 ALA B N 1
ATOM 3805 C CA . ALA B 1 278 ? 13.780 26.982 12.310 1.00 27.41 332 ALA B CA 1
ATOM 3806 C C . ALA B 1 278 ? 13.230 25.563 12.353 1.00 27.51 332 ALA B C 1
ATOM 3807 O O . ALA B 1 278 ? 12.025 25.364 12.505 1.00 27.80 332 ALA B O 1
ATOM 3809 N N . ILE B 1 279 ? 14.105 24.578 12.192 1.00 24.99 333 ILE B N 1
ATOM 3810 C CA . ILE B 1 279 ? 13.677 23.193 12.248 1.00 23.38 333 ILE B CA 1
ATOM 3811 C C . ILE B 1 279 ? 14.109 22.668 13.609 1.00 22.98 333 ILE B C 1
ATOM 3812 O O . ILE B 1 279 ? 15.283 22.404 13.849 1.00 23.36 333 ILE B O 1
ATOM 3817 N N . GLU B 1 280 ? 13.132 22.540 14.496 1.00 20.60 334 GLU B N 1
ATOM 3818 C CA . GLU B 1 280 ? 13.352 22.101 15.865 1.00 21.00 334 GLU B CA 1
ATOM 3819 C C . GLU B 1 280 ? 13.801 20.655 16.001 1.00 20.89 334 GLU B C 1
ATOM 3820 O O . GLU B 1 280 ? 13.220 19.755 15.389 1.00 20.00 334 GLU B O 1
ATOM 3826 N N . VAL B 1 281 ? 14.828 20.445 16.819 1.00 20.58 335 VAL B N 1
ATOM 3827 C CA . VAL B 1 281 ? 15.358 19.109 17.066 1.00 20.76 335 VAL B CA 1
ATOM 3828 C C . VAL B 1 281 ? 15.368 18.793 18.564 1.00 22.84 335 VAL B C 1
ATOM 3829 O O . VAL B 1 281 ? 15.631 19.717 19.370 1.00 19.28 335 VAL B O 1
#

GO terms:
  GO:0005794 Golgi apparatus (C, IDA)
  GO:0015012 heparan sulfate proteoglycan biosynthetic process (P, IDA)
  GO:0050650 chondroitin sulfate proteoglycan biosynthetic process (P, IDA)
  GO:0050651 dermatan sulfate proteoglycan biosynthetic process (P, IDA)
  GO:0015020 glucuronosyltransferase activity (F, IMP)
  GO:0072542 protein phosphatase activator activity (F, IDA)
  GO:0005801 cis-Golgi network (C, IDA)
  GO:0043085 positive regulation of catalytic activity (P, IDA)
  GO:0015020 glucuronosyltransferase activity (F, IDA)
  GO:0006024 glycosaminoglycan biosynthetic process (P, IDA)
  GO:0015018 galactosylgalactosylxylosylprotein 3-beta-glucuronosyltransferase activity (F, EXP)
  GO:0015012 heparan sulfate proteoglycan biosynthetic process (P, IMP)
  GO:0050650 chondroitin sulfate proteoglycan biosynthetic process (P, IMP)
  GO:0050651 dermatan sulfate proteoglycan biosynthetic process (P, IMP)
  GO:0006024 glycosaminoglycan biosynthetic process (P, IMP)
  GO:0090316 positive regulation of intracellular protein transport (P, IMP)
  GO:0005515 protein binding (F, IPI)
  GO:0015018 galactosylgalactosylxylosylprotein 3-beta-glucuronosyltransferase activity (F, IDA)
  GO:0015018 galactosylgalactosylxylosylprotein 3-beta-glucuronosyltransferase activity (F, IMP)
  GO:0000139 Golgi membrane (C, TAS)

InterPro domains:
  IPR005027 Glycosyl transferase, family 43 [PF03360] (96-312)
  IPR005027 Glycosyl transferase, family 43 [PTHR10896] (52-320)
  IPR005027 Glycosyl transferase, family 43 [cd00218] (75-313)
  IPR029044 Nucleotide-diphospho-sugar transferases [G3DSA:3.90.550.10] (75-335)
  IPR029044 Nucleotide-diphospho-sugar transferases [SSF53448] (75-334)

Foldseek 3Di:
DAEEEQEEFEDDDCRLVLVVQVLVQCVVEPRYEYEYEYQDPDDDVSVVVCVVVSPHQYFYAYDHDDLDDDPCQVSRVVVLCQQLPVFGTPDGPRHHDDAPDWYKYAYDYSFKDFHNVVVVQRRDADAKAFAWEAPPQPDRIKGFQDDPQWGDAIRHDPPSVAQDQDDSRTMMGISNQSNVQVVQGFDPNDPPSNRVVSRVVSGDGRRPHGYTDVNRPDHRMYPDDDDRDDCPVQVVCVVVPNHDPPVDDD/DAEEEQEEFEDDDCRLVLVVQVLVQCVVAPRYEYEYEYQDPDDDCSVQVCVVPSPHQYFYAYDHDCDDCQVRSVVVLCQLLVVFGTPDGDGHHDDQPDWYKYAYDYSHKDFHNVVVVFRRPDDAKAFAKEAPPQPDRIKGFDFDPQWGPGIRHDNPRVAQDQDDSRTMMGISNQSNVQVVAGFDPPQDPRNRVVSRVVSGDGNRPHGYTPPNHPDHRMYPDDDDRDDCPVQVVCVVVVHHDDPVDDD

Sequence (497 aa):
MTIYVVTPTYARLVQKAELVRRLSQTLSLVPRLHWLLVEDAEGPTPLVSGLLAASGLLFTHLVVLTPWVHPRGVEQRNKALDWLRGRGGAVGGEKDPPPPGTQGVVYFADDDNTYSRELFEEMRWTRGVSVWPVGLVGGLRFEGPQVQDGRVVGFHTAWEPSRPFPVDMAGFAVALPLLLDKPNAQFDSTAPRGHLESSLLSHLVDPKDLEPRAANCTRVLVWHTRTEKPKMKQEEQLQRQGRGSDPAIEVMTIYVVTPTYARLVQKAELVRRLSQTLSLVPRLHWLLVEDAEGPTPLVSGLLAASGLLFTHLVVLTPPRGVEQRNKALDWLRGRGGAVGGEKDPPPPGTQGVVYFADDDNTYSRELFEEMRWTRGVSVWPVGLVGGLRFEGPQVQDGRVVGFHTAWEPSRPFPVDMAGFAVALPLLLDKPNAQFDSTAPRGHLESSLLSHLVDPKDLEPRAANCTRVLVWHTRTEKPKMKQEEQLQRQGRGSDPAIEV

B-factor: mean 30.94, std 9.77, range [12.8, 65.9]

CATH classification: 3.90.550.10

Organism: Homo sapiens (NCBI:txid9606)

Secondary structure (DSSP, 8-state):
-EEEEEEEE--STTHHHHHHHHHHHHTTSSSEEEEEEESSSS--HHHHHHHHHH-SEEEEEE---------SHHHHHHHHHHHTT---EEEE--SPPPTT--EEEEE--TTSEE-HHHHHHHTS-SSEEE--EEEETTEEEEEEEEETTEEEEEE--SSTT-SS---GGGEEEEHHHHHH-TT----TTSPTT-HHHHHHTTT--GGG-EE-HHHHT---EE---BPPPP-HHHHHHHTTT----TTS--/--EEEEEEE--STTHHHHHHHHHHHHTTSSSEEEEEEE-SSS--HHHHHHHHHH--EEEEEE------SHHHHHHHHHIIIII----EE--SPPPTT---EEEE--TTSEE-HHHHHHHTT-SSEEE--EEEETTEEEEEEEEETTEEEEEE--S-TTSSS---GGGEEEEHHHHHH-TT----TTSPTT-HHHHHHHHH--GGG-EE-HHHHT---EE---BPPPP-HHHHHHHHTT----TTS--

Radius of gyration: 23.69 Å; Cα contacts (8 Å, |Δi|>4): 1146; chains: 2; bounding box: 45×51×66 Å